Protein AF-A0A4W5KMN4-F1 (afdb_monomer_lite)

InterPro domains:
  IPR001870 B30.2/SPRY domain [PS50188] (215-410)
  IPR003877 SPRY domain [PF00622] (287-398)
  IPR003877 SPRY domain [SM00449] (285-409)
  IPR003879 Butyrophylin-like, SPRY domain [PR01407] (231-248)
  IPR003879 Butyrophylin-like, SPRY domain [PR01407] (248-265)
  IPR003879 Butyrophylin-like, SPRY domain [PR01407] (270-294)
  IPR003879 Butyrophylin-like, SPRY domain [PR01407] (299-312)
  IPR003879 Butyrophylin-like, SPRY domain [PR01407] (345-369)
  IPR006574 SPRY-associated [PF13765] (235-281)
  IPR006574 SPRY-associated [SM00589] (232-284)
  IPR007111 NACHT nucleoside triphosphatase [PF05729] (2-130)
  IPR013320 Concanavalin A-like lectin/glucanase domain superfamily [SSF49899] (227-400)
  IPR027417 P-loop containing nucleoside triphosphate hydrolase [G3DSA:3.40.50.300] (1-112)
  IPR043136 B30.2/SPRY domain superfamily [G3DSA:2.60.120.920] (215-406)
  IPR051261 NOD-like receptor [PTHR24106] (1-224)

pLDDT: mean 88.47, std 10.88, range [46.78, 98.19]

Organism: NCBI:txid62062

Structure (mmCIF, N/CA/C/O backbone):
data_AF-A0A4W5KMN4-F1
#
_entry.id   AF-A0A4W5KMN4-F1
#
loop_
_atom_site.group_PDB
_atom_site.id
_atom_site.type_symbol
_atom_site.label_atom_id
_atom_site.label_alt_id
_atom_site.label_comp_id
_atom_site.label_asym_id
_atom_site.label_entity_id
_atom_site.label_seq_id
_atom_site.pdbx_PDB_ins_code
_atom_site.Cartn_x
_atom_site.Cartn_y
_atom_site.Cartn_z
_atom_site.occupancy
_atom_site.B_iso_or_equiv
_atom_site.auth_seq_id
_atom_site.auth_comp_id
_atom_site.auth_asym_id
_atom_site.auth_atom_id
_atom_site.pdbx_PDB_model_num
ATOM 1 N N . MET A 1 1 ? -19.610 -5.876 28.948 1.00 87.56 1 MET A N 1
ATOM 2 C CA . MET A 1 1 ? -19.202 -5.076 27.769 1.00 87.56 1 MET A CA 1
ATOM 3 C C . MET A 1 1 ? -17.926 -5.689 27.231 1.00 87.56 1 MET A C 1
ATOM 5 O O . MET A 1 1 ? -17.018 -5.897 28.023 1.00 87.56 1 MET A O 1
ATOM 9 N N . PHE A 1 2 ? -17.858 -5.973 25.934 1.00 92.56 2 PHE A N 1
ATOM 10 C CA . PHE A 1 2 ? -16.717 -6.630 25.297 1.00 92.56 2 PHE A CA 1
ATOM 11 C C . PHE A 1 2 ? -16.167 -5.747 24.180 1.00 92.56 2 PHE A C 1
ATOM 13 O O . PHE A 1 2 ? -16.834 -5.554 23.168 1.00 92.56 2 PHE A O 1
ATOM 20 N N . ALA A 1 3 ? -14.974 -5.185 24.370 1.00 94.69 3 ALA A N 1
ATOM 21 C CA . ALA A 1 3 ? -14.290 -4.401 23.345 1.00 94.69 3 ALA A CA 1
ATOM 22 C C . ALA A 1 3 ? -13.350 -5.299 22.531 1.00 94.69 3 ALA A C 1
ATOM 24 O O . ALA A 1 3 ? -12.438 -5.905 23.085 1.00 94.69 3 ALA A O 1
ATOM 25 N N . LEU A 1 4 ? -13.588 -5.386 21.225 1.00 95.88 4 LEU A N 1
ATOM 26 C CA . LEU A 1 4 ? -12.913 -6.294 20.304 1.00 95.88 4 LEU A CA 1
ATOM 27 C C . LEU A 1 4 ? -12.384 -5.505 19.094 1.00 95.88 4 LEU A C 1
ATOM 29 O O . LEU A 1 4 ? -13.146 -5.195 18.175 1.00 95.88 4 LEU A O 1
ATOM 33 N N . PRO A 1 5 ? -11.086 -5.160 19.065 1.00 96.19 5 PRO A N 1
ATOM 34 C CA . PRO A 1 5 ? -10.486 -4.488 17.918 1.00 96.19 5 PRO A CA 1
ATOM 35 C C . PRO A 1 5 ? -10.400 -5.425 16.707 1.00 96.19 5 PRO A C 1
ATOM 37 O O . PRO A 1 5 ? -9.860 -6.530 16.808 1.00 96.19 5 PRO A O 1
ATOM 40 N N . PHE A 1 6 ? -10.833 -4.974 15.526 1.00 95.81 6 PHE A N 1
ATOM 41 C CA . PHE A 1 6 ? -10.721 -5.764 14.290 1.00 95.81 6 PHE A CA 1
ATOM 42 C C . PHE A 1 6 ? -9.278 -6.154 13.971 1.00 95.81 6 PHE A C 1
ATOM 44 O O . PHE A 1 6 ? -9.026 -7.244 13.459 1.00 95.81 6 PHE A O 1
ATOM 51 N N . ARG A 1 7 ? -8.310 -5.300 14.328 1.00 93.25 7 ARG A N 1
ATOM 52 C CA . ARG A 1 7 ? -6.882 -5.600 14.180 1.00 93.25 7 ARG A CA 1
ATOM 53 C C . ARG A 1 7 ? -6.483 -6.898 14.882 1.00 93.25 7 ARG A C 1
ATOM 55 O O . ARG A 1 7 ? -5.702 -7.660 14.316 1.00 93.25 7 ARG A O 1
ATOM 62 N N . ASP A 1 8 ? -7.032 -7.151 16.063 1.00 93.19 8 ASP A N 1
ATOM 63 C CA . ASP A 1 8 ? -6.709 -8.338 16.849 1.00 93.19 8 ASP A CA 1
ATOM 64 C C . ASP A 1 8 ? -7.504 -9.546 16.352 1.00 93.19 8 ASP A C 1
ATOM 66 O O . ASP A 1 8 ? -6.959 -10.645 16.253 1.00 93.19 8 ASP A O 1
ATOM 70 N N . LEU A 1 9 ? -8.768 -9.336 15.969 1.00 94.69 9 LEU A N 1
ATOM 71 C CA . LEU A 1 9 ? -9.617 -10.372 15.376 1.00 94.69 9 LEU A CA 1
ATOM 72 C C . LEU A 1 9 ? -9.018 -10.922 14.074 1.00 94.69 9 LEU A C 1
ATOM 74 O O . LEU A 1 9 ? -9.050 -12.126 13.842 1.00 94.69 9 LEU A O 1
ATOM 78 N N . ASN A 1 10 ? -8.366 -10.076 13.271 1.00 92.38 10 ASN A N 1
ATOM 79 C CA . ASN A 1 10 ? -7.655 -10.492 12.057 1.00 92.38 10 ASN A CA 1
ATOM 80 C C . ASN A 1 10 ? -6.532 -11.519 12.314 1.00 92.38 10 ASN A C 1
ATOM 82 O O . ASN A 1 10 ? -6.079 -12.180 11.377 1.00 92.38 10 ASN A O 1
ATOM 86 N N . LEU A 1 11 ? -6.026 -11.624 13.549 1.00 91.62 11 LEU A N 1
ATOM 87 C CA . LEU A 1 11 ? -4.966 -12.570 13.916 1.00 91.62 11 LEU A CA 1
ATOM 88 C C . LEU A 1 11 ? -5.516 -13.958 14.272 1.00 91.62 11 LEU A C 1
ATOM 90 O O . LEU A 1 11 ? -4.745 -14.913 14.374 1.00 91.62 11 LEU A O 1
ATOM 94 N N . LYS A 1 12 ? -6.831 -14.082 14.459 1.00 90.69 12 LYS A N 1
ATOM 95 C CA . LYS A 1 12 ? -7.505 -15.317 14.856 1.00 90.69 12 LYS A CA 1
ATOM 96 C C . LYS A 1 12 ? -7.856 -16.141 13.622 1.00 90.69 12 LYS A C 1
ATOM 98 O O . LYS A 1 12 ? -8.846 -15.884 12.946 1.00 90.69 12 LYS A O 1
ATOM 103 N N . LYS A 1 13 ? -6.991 -17.110 13.313 1.00 84.94 13 LYS A N 1
ATOM 104 C CA . LYS A 1 13 ? -7.128 -17.994 12.143 1.00 84.94 13 LYS A CA 1
ATOM 105 C C . LYS A 1 13 ? -7.782 -19.337 12.457 1.00 84.94 13 LYS A C 1
ATOM 107 O O . LYS A 1 13 ? -8.300 -19.971 11.543 1.00 84.94 13 LYS A O 1
ATOM 112 N N . ASP A 1 14 ? -7.739 -19.756 13.717 1.00 90.50 14 ASP A N 1
ATOM 113 C CA . ASP A 1 14 ? -8.358 -21.002 14.158 1.00 90.50 14 ASP A CA 1
ATOM 114 C C . ASP A 1 14 ? -9.875 -20.836 14.327 1.00 90.50 14 ASP A C 1
ATOM 116 O O . ASP A 1 14 ? -10.422 -19.733 14.220 1.00 90.50 14 ASP A O 1
ATOM 120 N N . GLN A 1 15 ? -10.560 -21.947 14.583 1.00 93.81 15 GLN A N 1
ATOM 121 C CA . GLN A 1 15 ? -11.975 -21.932 14.926 1.00 93.81 15 GLN A CA 1
ATOM 122 C C . GLN A 1 15 ? -12.159 -21.710 16.424 1.00 93.81 15 GLN A C 1
ATOM 124 O O . GLN A 1 15 ? -11.471 -22.316 17.244 1.00 93.81 15 GLN A O 1
ATOM 129 N N . TYR A 1 16 ? -13.125 -20.868 16.769 1.00 92.69 16 TYR A N 1
ATOM 130 C CA . TYR A 1 16 ? -13.480 -20.537 18.141 1.00 92.69 16 TYR A CA 1
ATOM 131 C C . TYR A 1 16 ? -14.995 -20.586 18.286 1.00 92.69 16 TYR A C 1
ATOM 133 O O . TYR A 1 16 ? -15.732 -20.219 17.372 1.00 92.69 16 TYR A O 1
ATOM 141 N N . SER A 1 17 ? -15.475 -21.027 19.441 1.00 93.31 17 SER A N 1
ATOM 142 C CA . SER A 1 17 ? -16.810 -20.631 19.887 1.00 93.31 17 SER A CA 1
ATOM 143 C C . SER A 1 17 ? -16.776 -19.174 20.344 1.00 93.31 17 SER A C 1
ATOM 145 O O . SER A 1 17 ? -15.699 -18.635 20.622 1.00 93.31 17 SER A O 1
ATOM 147 N N . LEU A 1 18 ? -17.934 -18.520 20.461 1.00 92.19 18 LEU A N 1
ATOM 148 C CA . LEU A 1 18 ? -17.956 -17.152 20.977 1.00 92.19 18 LEU A CA 1
ATOM 149 C C . LEU A 1 18 ? -17.372 -17.091 22.395 1.00 92.19 18 LEU A C 1
ATOM 151 O O . LEU A 1 18 ? -16.570 -16.205 22.682 1.00 92.19 18 LEU A O 1
ATOM 155 N N . MET A 1 19 ? -17.719 -18.055 23.251 1.00 89.06 19 MET A N 1
ATOM 156 C CA . MET A 1 19 ? -17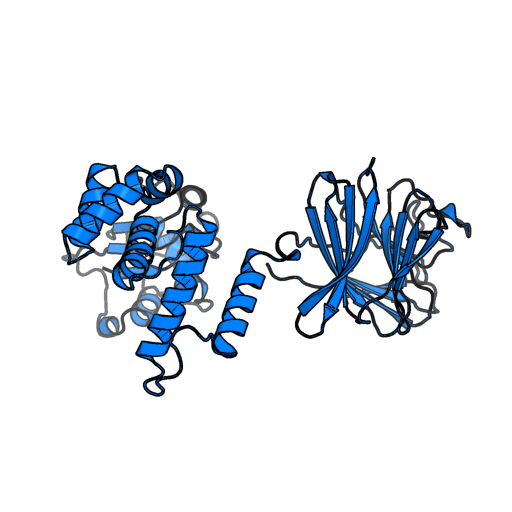.200 -18.134 24.621 1.00 89.06 19 MET A CA 1
ATOM 157 C C . MET A 1 19 ? -15.673 -18.236 24.651 1.00 89.06 19 MET A C 1
ATOM 159 O O . MET A 1 19 ? -15.018 -17.493 25.377 1.00 89.06 19 MET A O 1
ATOM 163 N N . GLN A 1 20 ? -15.095 -19.101 23.811 1.00 90.75 20 GLN A N 1
ATOM 164 C CA . GLN A 1 20 ? -13.640 -19.257 23.701 1.00 90.75 20 GLN A CA 1
ATOM 165 C C . GLN A 1 20 ? -12.958 -18.013 23.130 1.00 90.75 20 GLN A C 1
ATOM 167 O O . GLN A 1 20 ? -11.853 -17.664 23.543 1.00 90.75 20 GLN A O 1
ATOM 172 N N . LEU A 1 21 ? -13.594 -17.349 22.160 1.00 92.25 21 LEU A N 1
ATOM 173 C CA . LEU A 1 21 ? -13.057 -16.115 21.605 1.00 92.25 21 LEU A CA 1
ATOM 174 C C . LEU A 1 21 ? -13.006 -15.039 22.690 1.00 92.25 21 LEU A C 1
ATOM 176 O O . LEU A 1 21 ? -11.980 -14.386 22.845 1.00 92.25 21 LEU A O 1
ATOM 180 N N . LEU A 1 22 ? -14.077 -14.883 23.469 1.00 90.94 22 LEU A N 1
ATOM 181 C CA . LEU A 1 22 ? -14.140 -13.885 24.530 1.00 90.94 22 LEU A CA 1
ATOM 182 C C . LEU A 1 22 ? -13.206 -14.200 25.692 1.00 90.94 22 LEU A C 1
ATOM 184 O O . LEU A 1 22 ? -12.519 -13.292 26.154 1.00 90.94 22 LEU A O 1
ATOM 188 N N . SER A 1 23 ? -13.101 -15.458 26.116 1.00 88.06 23 SER A N 1
ATOM 189 C CA . SER A 1 23 ? -12.187 -15.834 27.196 1.00 88.06 23 SER A CA 1
ATOM 190 C C . SER A 1 23 ? -10.713 -15.602 26.850 1.00 88.06 23 SER A C 1
ATOM 192 O O . SER A 1 23 ? -9.890 -15.388 27.740 1.00 88.06 23 SER A O 1
ATOM 194 N N . HIS A 1 24 ? -10.374 -15.560 25.556 1.00 86.88 24 HIS A N 1
ATOM 195 C CA . HIS A 1 24 ? -9.039 -15.183 25.098 1.00 86.88 24 HIS A CA 1
ATOM 196 C C . HIS A 1 24 ? -8.705 -13.704 25.354 1.00 86.88 24 HIS A C 1
ATOM 198 O O . HIS A 1 24 ? -7.546 -13.375 25.600 1.00 86.88 24 HIS A O 1
ATOM 204 N N . TYR A 1 25 ? -9.694 -12.810 25.268 1.00 86.12 25 TYR A N 1
ATOM 205 C CA . TYR A 1 25 ? -9.515 -11.372 25.512 1.00 86.12 25 TYR A CA 1
ATOM 206 C C . TYR A 1 25 ? -9.808 -10.979 26.964 1.00 86.12 25 TYR A C 1
ATOM 208 O O . TYR A 1 25 ? -9.252 -9.999 27.455 1.00 86.12 25 TYR A O 1
ATOM 216 N N . PHE A 1 26 ? -10.662 -11.745 27.640 1.00 86.69 26 PHE A N 1
ATOM 217 C CA . PHE A 1 26 ? -11.165 -11.476 28.981 1.00 86.69 26 PHE A CA 1
ATOM 218 C C . PHE A 1 26 ? -11.047 -12.753 29.815 1.00 86.69 26 PHE A C 1
ATOM 220 O O . PHE A 1 26 ? -11.961 -13.578 29.863 1.00 86.69 26 PHE A O 1
ATOM 227 N N . SER A 1 27 ? -9.890 -12.937 30.452 1.00 79.81 27 SER A N 1
ATOM 228 C CA . SER A 1 27 ? -9.563 -14.135 31.240 1.00 79.81 27 SER A CA 1
ATOM 229 C C . SER A 1 27 ? -10.562 -14.440 32.364 1.00 79.81 27 SER A C 1
ATOM 231 O O . SER A 1 27 ? -10.697 -15.589 32.776 1.00 79.81 27 SER A O 1
ATOM 233 N N . GLU A 1 28 ? -11.278 -13.421 32.830 1.00 77.75 28 GLU A N 1
ATOM 234 C CA . GLU A 1 28 ? -12.303 -13.462 33.871 1.00 77.75 28 GLU A CA 1
ATOM 235 C C . GLU A 1 28 ? -13.568 -14.222 33.436 1.00 77.75 28 GLU A C 1
ATOM 237 O O . GLU A 1 28 ? -14.367 -14.619 34.276 1.00 77.75 28 GLU A O 1
ATOM 242 N N . LEU A 1 29 ? -13.754 -14.458 32.133 1.00 76.75 29 LEU A N 1
ATOM 243 C CA . LEU A 1 29 ? -14.910 -15.187 31.600 1.00 76.75 29 LEU A CA 1
ATOM 244 C C . LEU A 1 29 ? -14.749 -16.710 31.629 1.00 76.75 29 LEU A C 1
ATOM 246 O O . LEU A 1 29 ? -15.696 -17.416 31.301 1.00 76.75 29 LEU A O 1
ATOM 250 N N . ASN A 1 30 ? -13.581 -17.235 32.017 1.00 70.25 30 ASN A N 1
ATOM 251 C CA . ASN A 1 30 ? -13.364 -18.685 32.114 1.00 70.25 30 ASN A CA 1
ATOM 252 C C . ASN A 1 30 ? -14.241 -19.364 33.185 1.00 70.25 30 ASN A C 1
ATOM 254 O O . ASN A 1 30 ? -14.346 -20.587 33.186 1.00 70.25 30 ASN A O 1
ATOM 258 N N . GLU A 1 31 ? -14.846 -18.587 34.087 1.00 68.25 31 GLU A N 1
ATOM 259 C CA . GLU A 1 31 ? -15.700 -19.065 35.183 1.00 68.25 31 GLU A CA 1
ATOM 260 C C . GLU A 1 31 ? -17.205 -18.894 34.902 1.00 68.25 31 GLU A C 1
ATOM 262 O O . GLU A 1 31 ? -18.027 -19.195 35.765 1.00 68.25 31 GLU A O 1
ATOM 267 N N . ILE A 1 32 ? -17.582 -18.392 33.719 1.00 70.06 32 ILE A N 1
ATOM 268 C CA . ILE A 1 32 ? -18.974 -18.084 33.372 1.00 70.06 32 ILE A CA 1
ATOM 269 C C . ILE A 1 32 ? -19.470 -19.038 32.281 1.00 70.06 32 ILE A C 1
ATOM 271 O O . ILE A 1 32 ? -18.897 -19.099 31.195 1.00 70.06 32 ILE A O 1
ATOM 275 N N . ASP A 1 33 ? -20.585 -19.723 32.550 1.00 65.06 33 ASP A N 1
ATOM 276 C CA . ASP A 1 33 ? -21.182 -20.699 31.626 1.00 65.06 33 ASP A CA 1
ATOM 277 C C . ASP A 1 33 ? -22.085 -20.063 30.546 1.00 65.06 33 ASP A C 1
ATOM 279 O O . ASP A 1 33 ? -22.315 -20.672 29.501 1.00 65.06 33 ASP A O 1
ATOM 283 N N . SER A 1 34 ? -22.600 -18.843 30.762 1.00 70.44 34 SER A N 1
ATOM 284 C CA . SER A 1 34 ? -23.483 -18.140 29.813 1.00 70.44 34 SER A CA 1
ATOM 285 C C . SER A 1 34 ? -23.285 -16.621 29.824 1.00 70.44 34 SER A C 1
ATOM 287 O O . SER A 1 34 ? -23.119 -16.013 30.877 1.00 70.44 34 SER A O 1
ATOM 289 N N . ILE A 1 35 ? -23.357 -16.001 28.641 1.00 72.00 35 ILE A N 1
ATOM 290 C CA . ILE A 1 35 ? -23.338 -14.536 28.460 1.00 72.00 35 ILE A CA 1
ATOM 291 C C . ILE A 1 35 ? -24.734 -13.926 28.648 1.00 72.00 35 ILE A C 1
ATOM 293 O O . ILE A 1 35 ? -24.841 -12.743 28.965 1.00 72.00 35 ILE A O 1
ATOM 297 N N . GLU A 1 36 ? -25.794 -14.712 28.442 1.00 67.38 36 GLU A N 1
ATOM 298 C CA . GLU A 1 36 ? -27.180 -14.281 28.626 1.00 67.38 36 GLU A CA 1
ATOM 299 C C . GLU A 1 36 ? -27.733 -14.910 29.912 1.00 67.38 36 GLU A C 1
ATOM 301 O O . GLU A 1 36 ? -28.002 -16.112 29.963 1.00 67.38 36 GLU A O 1
ATOM 306 N N . ASP A 1 37 ? -27.883 -14.095 30.959 1.00 66.75 37 ASP A N 1
ATOM 307 C CA . ASP A 1 37 ? -28.575 -14.448 32.210 1.00 66.75 37 ASP A CA 1
ATOM 308 C C . ASP A 1 37 ? -30.014 -13.892 32.268 1.00 66.75 37 ASP A C 1
ATOM 310 O O . ASP A 1 37 ? -30.756 -14.162 33.209 1.00 66.75 37 ASP A O 1
ATOM 314 N N . GLY A 1 38 ? -30.426 -13.136 31.242 1.00 66.31 38 GLY A N 1
ATOM 315 C CA . GLY A 1 38 ? -31.744 -12.5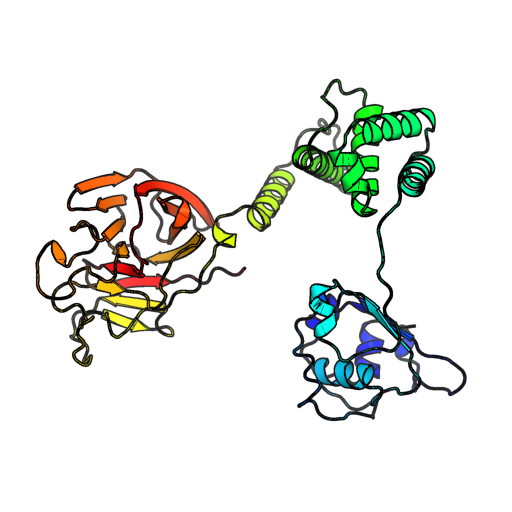03 31.137 1.00 66.31 38 GLY A CA 1
ATOM 316 C C . GLY A 1 38 ? -31.894 -11.193 31.920 1.00 66.31 38 GLY A C 1
ATOM 317 O O . GLY A 1 38 ? -32.871 -10.475 31.704 1.00 66.31 38 GLY A O 1
ATOM 318 N N . GLU A 1 39 ? -30.932 -10.838 32.775 1.00 69.25 39 GLU A N 1
ATOM 319 C CA . GLU A 1 39 ? -30.956 -9.617 33.592 1.00 69.25 39 GLU A CA 1
ATOM 320 C C . GLU A 1 39 ? -29.983 -8.553 33.071 1.00 69.25 39 GLU A C 1
ATOM 322 O O . GLU A 1 39 ? -30.240 -7.348 33.177 1.00 69.25 39 GLU A O 1
ATOM 327 N N . THR A 1 40 ? -28.876 -8.977 32.461 1.00 76.50 40 THR A N 1
ATOM 328 C CA . THR A 1 40 ? -27.813 -8.089 31.996 1.00 76.50 40 THR A CA 1
ATOM 329 C C . THR A 1 40 ? -27.856 -7.874 30.484 1.00 76.50 40 THR A C 1
ATOM 331 O O . THR A 1 40 ? -28.011 -8.794 29.685 1.00 76.50 40 THR A O 1
ATOM 334 N N . LYS A 1 41 ? -27.707 -6.612 30.055 1.00 84.31 41 LYS A N 1
ATOM 335 C CA . LYS A 1 41 ? -27.555 -6.284 28.631 1.00 84.31 41 LYS A CA 1
ATOM 336 C C . LYS A 1 41 ? -26.099 -6.414 28.209 1.00 84.31 41 LYS A C 1
ATOM 338 O O . LYS A 1 41 ? -25.237 -5.657 28.663 1.00 84.31 41 LYS A O 1
ATOM 343 N N . THR A 1 42 ? -25.840 -7.317 27.276 1.00 89.62 42 THR A N 1
ATOM 344 C CA . THR A 1 42 ? -24.525 -7.479 26.659 1.00 89.62 42 THR A CA 1
ATOM 345 C C . THR A 1 42 ? -24.291 -6.396 25.612 1.00 89.62 42 THR A C 1
ATOM 347 O O . THR A 1 42 ? -25.162 -6.095 24.799 1.00 89.62 42 THR A O 1
ATOM 350 N N . VAL A 1 43 ? -23.094 -5.808 25.619 1.00 94.06 43 VAL A N 1
ATOM 351 C CA . VAL A 1 43 ? -22.665 -4.829 24.612 1.00 94.06 43 VAL A CA 1
ATOM 352 C C . VAL A 1 43 ? -21.331 -5.271 24.034 1.00 94.06 43 VAL A C 1
ATOM 354 O O . VAL A 1 43 ? -20.386 -5.469 24.805 1.00 94.06 43 VAL A O 1
ATOM 357 N N . PHE A 1 44 ? -21.243 -5.369 22.711 1.00 96.00 44 PHE A N 1
ATOM 358 C CA . PHE A 1 44 ? -19.993 -5.561 21.980 1.00 96.00 44 PHE A CA 1
ATOM 359 C C . PHE A 1 44 ? -19.574 -4.252 21.317 1.00 96.00 44 PHE A C 1
ATOM 361 O O . PHE A 1 44 ? -20.372 -3.597 20.649 1.00 96.00 44 PHE A O 1
ATOM 368 N N . ILE A 1 45 ? -18.312 -3.875 21.498 1.00 97.44 45 ILE A N 1
ATOM 369 C CA . ILE A 1 45 ? -17.695 -2.730 20.836 1.00 97.44 45 ILE A CA 1
ATOM 370 C C . ILE A 1 45 ? -16.683 -3.279 19.839 1.00 97.44 45 ILE A C 1
ATOM 372 O O . ILE A 1 45 ? -15.629 -3.765 20.243 1.00 97.44 45 ILE A O 1
ATOM 376 N N . PHE A 1 46 ? -16.995 -3.202 18.551 1.00 97.38 46 PHE A N 1
ATOM 377 C CA . PHE A 1 46 ? -16.070 -3.573 17.488 1.00 97.38 46 PHE A CA 1
ATOM 378 C C . PHE A 1 46 ? -15.328 -2.336 16.994 1.00 97.38 46 PHE A C 1
ATOM 380 O O . PHE A 1 46 ? -15.920 -1.450 16.375 1.00 97.38 46 PHE A O 1
ATOM 387 N N . ASP A 1 47 ? -14.032 -2.266 17.286 1.00 96.69 47 ASP A N 1
ATOM 388 C CA . ASP A 1 47 ? -13.224 -1.081 16.998 1.00 96.69 47 ASP A CA 1
ATOM 389 C C . ASP A 1 47 ? -12.414 -1.239 15.703 1.00 96.69 47 ASP A C 1
ATOM 391 O O . ASP A 1 47 ? -11.672 -2.213 15.539 1.00 96.69 47 ASP A O 1
ATOM 395 N N . GLY A 1 48 ? -12.551 -0.280 14.783 1.00 96.38 48 GLY A N 1
ATOM 396 C CA . GLY A 1 48 ? -11.739 -0.174 13.569 1.00 96.38 48 GLY A CA 1
ATOM 397 C C . GLY A 1 48 ? -12.157 -1.096 12.421 1.00 96.38 48 GLY A C 1
ATOM 398 O O . GLY A 1 48 ? -11.315 -1.804 11.873 1.00 96.38 48 GLY A O 1
ATOM 399 N N . LEU A 1 49 ? -13.434 -1.088 12.017 1.00 97.31 49 LEU A N 1
ATOM 400 C CA . LEU A 1 49 ? -13.933 -1.890 10.881 1.00 97.31 49 LEU A CA 1
ATOM 401 C C . LEU A 1 49 ? -13.148 -1.646 9.580 1.00 97.31 49 LEU A C 1
ATOM 403 O O . LEU A 1 49 ? -12.958 -2.566 8.794 1.00 97.31 49 LEU A O 1
ATOM 407 N N . ASP A 1 50 ? -12.625 -0.441 9.359 1.00 94.81 50 ASP A N 1
ATOM 408 C CA . ASP A 1 50 ? -11.766 -0.135 8.208 1.00 94.81 50 ASP A CA 1
ATOM 409 C C . ASP A 1 50 ? -10.414 -0.871 8.201 1.00 94.81 50 ASP A C 1
ATOM 411 O O . ASP A 1 50 ? -9.711 -0.856 7.189 1.00 94.81 50 ASP A O 1
ATOM 415 N N . GLU A 1 51 ? -10.053 -1.518 9.307 1.00 94.38 51 GLU A N 1
ATOM 416 C CA . GLU A 1 51 ? -8.899 -2.406 9.418 1.00 94.38 51 GLU A CA 1
ATOM 417 C C . GLU A 1 51 ? -9.279 -3.891 9.305 1.00 94.38 51 GLU A C 1
ATOM 419 O O . GLU A 1 51 ? -8.392 -4.747 9.369 1.00 94.38 51 GLU A O 1
ATOM 424 N N . CYS A 1 52 ? -10.565 -4.222 9.140 1.00 94.62 52 CYS A N 1
ATOM 425 C CA . CYS A 1 52 ? -11.030 -5.594 8.977 1.00 94.62 52 CYS A CA 1
ATOM 426 C C . CYS A 1 52 ? -10.450 -6.220 7.700 1.00 94.62 52 CYS A C 1
ATOM 428 O O . CYS A 1 52 ? -10.472 -5.627 6.621 1.00 94.62 52 CYS A O 1
ATOM 430 N N . ARG A 1 53 ? -9.909 -7.434 7.831 1.00 94.12 53 ARG A N 1
ATOM 431 C CA . ARG A 1 53 ? -9.399 -8.252 6.716 1.00 94.12 53 ARG A CA 1
ATOM 432 C C . ARG A 1 53 ? -10.210 -9.526 6.512 1.00 94.12 53 ARG A C 1
ATOM 434 O O . ARG A 1 53 ? -9.890 -10.309 5.621 1.00 94.12 53 ARG A O 1
ATOM 441 N N . LEU A 1 54 ? -11.201 -9.751 7.369 1.00 94.25 54 LEU A N 1
ATOM 442 C CA . LEU A 1 54 ? -12.125 -10.864 7.248 1.00 94.25 54 LEU A CA 1
ATOM 443 C C . LEU A 1 54 ? -13.097 -10.576 6.090 1.00 94.25 54 LEU A C 1
ATOM 445 O O . LEU A 1 54 ? -13.408 -9.407 5.853 1.00 94.25 54 LEU A O 1
ATOM 449 N N . PRO A 1 55 ? -13.551 -11.603 5.351 1.00 94.06 55 PRO A N 1
ATOM 450 C CA . PRO A 1 55 ? -14.457 -11.419 4.217 1.00 94.06 55 PRO A CA 1
ATOM 451 C C . PRO A 1 55 ? -15.762 -10.692 4.558 1.00 94.06 55 PRO A C 1
ATOM 453 O O . PRO A 1 55 ? -16.307 -10.006 3.696 1.00 94.06 55 PRO A O 1
ATOM 456 N N . LEU A 1 56 ? -16.245 -10.849 5.793 1.00 95.44 56 LEU A N 1
ATOM 457 C CA . LEU A 1 56 ? -17.569 -10.454 6.257 1.00 95.44 56 LEU A CA 1
ATOM 458 C C . LEU A 1 56 ? -18.653 -10.949 5.293 1.00 95.44 56 LEU A C 1
ATOM 460 O O . LEU A 1 56 ? -19.475 -10.179 4.796 1.00 95.44 56 LEU A O 1
ATOM 464 N N . ASP A 1 57 ? -18.632 -12.249 4.984 1.00 95.62 57 ASP A N 1
ATOM 465 C CA . ASP A 1 57 ? -19.530 -12.829 3.984 1.00 95.62 57 ASP A CA 1
ATOM 466 C C . ASP A 1 57 ? -20.929 -13.112 4.555 1.00 95.62 57 ASP A C 1
ATOM 468 O O . ASP A 1 57 ? -21.319 -14.250 4.808 1.00 95.62 57 ASP A O 1
ATOM 472 N N . PHE A 1 58 ? -21.720 -12.049 4.713 1.00 95.19 58 PHE A N 1
ATOM 473 C CA . PHE A 1 58 ? -23.113 -12.113 5.173 1.00 95.19 58 PHE A CA 1
ATOM 474 C C . PHE A 1 58 ? -24.036 -12.965 4.282 1.00 95.19 58 PHE A C 1
ATOM 476 O O . PHE A 1 58 ? -25.153 -13.281 4.676 1.00 95.19 58 PHE A O 1
ATOM 483 N N . LYS A 1 59 ? -23.622 -13.320 3.057 1.00 93.81 59 LYS A N 1
ATOM 484 C CA . LYS A 1 59 ? -24.473 -14.075 2.125 1.00 93.81 59 LYS A CA 1
ATOM 485 C C . LYS A 1 59 ? -24.224 -15.573 2.193 1.00 93.81 59 LYS A C 1
ATOM 487 O O . LYS A 1 59 ? -25.184 -16.336 2.112 1.00 93.81 59 LYS A O 1
ATOM 492 N N . ASN A 1 60 ? -22.959 -15.979 2.276 1.00 95.00 60 ASN A N 1
ATOM 493 C CA . ASN A 1 60 ? -22.576 -17.387 2.174 1.00 95.00 60 ASN A CA 1
ATOM 494 C C . ASN A 1 60 ? -22.189 -18.017 3.515 1.00 95.00 60 ASN A C 1
ATOM 496 O O . ASN A 1 60 ? -22.103 -19.245 3.584 1.00 95.00 60 ASN A O 1
ATOM 500 N N . ASN A 1 61 ? -21.952 -17.226 4.567 1.00 95.56 61 ASN A N 1
ATOM 501 C CA . ASN A 1 61 ? -21.617 -17.786 5.872 1.00 95.56 61 ASN A CA 1
ATOM 502 C C . ASN A 1 61 ? -22.761 -18.623 6.451 1.00 95.56 61 ASN A C 1
ATOM 504 O O . ASN A 1 61 ? -23.945 -18.320 6.289 1.00 95.56 61 ASN A O 1
ATOM 508 N N . GLU A 1 62 ? -22.390 -19.697 7.153 1.00 93.69 62 GLU A N 1
ATOM 509 C CA . GLU A 1 62 ? -23.360 -20.527 7.860 1.00 93.69 62 GLU A CA 1
ATOM 510 C C . GLU A 1 62 ? -24.066 -19.716 8.954 1.00 93.69 62 GLU A C 1
ATOM 512 O O . GLU A 1 62 ? -23.450 -18.916 9.663 1.00 93.69 62 GLU A O 1
ATOM 517 N N . LYS A 1 63 ? -25.370 -19.948 9.125 1.00 93.50 63 LYS A N 1
ATOM 518 C CA . LYS A 1 63 ? -26.100 -19.386 10.261 1.00 93.50 63 LYS A CA 1
ATOM 519 C C . LYS A 1 63 ? -25.692 -20.117 11.531 1.00 93.50 63 LYS A C 1
ATOM 521 O O . LYS A 1 63 ? -25.780 -21.343 11.603 1.00 93.50 63 LYS A O 1
ATOM 526 N N . CYS A 1 64 ? -25.274 -19.359 12.532 1.00 90.25 64 CYS A N 1
ATOM 527 C CA . CYS A 1 64 ? -24.870 -19.863 13.831 1.00 90.25 64 CYS A CA 1
ATOM 528 C C . CYS A 1 64 ? -25.669 -19.151 14.924 1.00 90.25 64 CYS A C 1
ATOM 530 O O . CYS A 1 64 ? -25.651 -17.925 15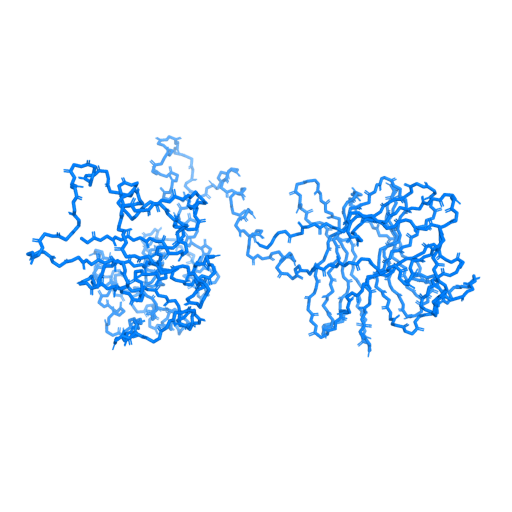.006 1.00 90.25 64 CYS A O 1
ATOM 532 N N . CYS A 1 65 ? -26.352 -19.932 15.760 1.00 90.62 65 CYS A N 1
ATOM 533 C CA . CYS A 1 65 ? -27.098 -19.462 16.930 1.00 90.62 65 CYS A CA 1
ATOM 534 C C . CYS A 1 65 ? -26.591 -20.077 18.246 1.00 90.62 65 CYS A C 1
ATOM 536 O O . CYS A 1 65 ? -27.163 -19.833 19.301 1.00 90.62 65 CYS A O 1
ATOM 538 N N . ASP A 1 66 ? -25.550 -20.913 18.185 1.00 89.44 66 ASP A N 1
ATOM 539 C CA . ASP A 1 66 ? -24.976 -21.594 19.345 1.00 89.44 66 ASP A CA 1
ATOM 540 C C . ASP A 1 66 ? -23.644 -20.937 19.717 1.00 89.44 66 ASP A C 1
ATOM 542 O O . ASP A 1 66 ? -22.654 -21.038 18.990 1.00 89.44 66 ASP A O 1
ATOM 546 N N . VAL A 1 67 ? -23.621 -20.272 20.872 1.00 89.38 67 VAL A N 1
ATOM 547 C CA . VAL A 1 67 ? -22.445 -19.559 21.394 1.00 89.38 67 VAL A CA 1
ATOM 548 C C . VAL A 1 67 ? -21.289 -20.485 21.784 1.00 89.38 67 VAL A C 1
ATOM 550 O O . VAL A 1 67 ? -20.165 -20.005 21.951 1.00 89.38 67 VAL A O 1
ATOM 553 N N . THR A 1 68 ? -21.543 -21.791 21.916 1.00 89.69 68 THR A N 1
ATOM 554 C CA . THR A 1 68 ? -20.567 -22.823 22.299 1.00 89.69 68 THR A CA 1
ATOM 555 C C . THR A 1 68 ? -20.011 -23.599 21.105 1.00 89.69 68 THR A C 1
ATOM 557 O O . THR A 1 68 ? -18.964 -24.238 21.230 1.00 89.69 68 THR A O 1
ATOM 560 N N . LYS A 1 69 ? -20.646 -23.508 19.927 1.00 92.25 69 LYS A N 1
ATOM 561 C CA . LYS A 1 69 ? -20.198 -24.184 18.702 1.00 92.25 69 LYS A CA 1
ATOM 562 C C . LYS A 1 69 ? -18.948 -23.496 18.126 1.00 92.25 69 LYS A C 1
ATOM 564 O O . LYS A 1 69 ? -19.021 -22.318 17.771 1.00 92.25 69 LYS A O 1
ATOM 569 N N . PRO A 1 70 ? -17.812 -24.204 17.962 1.00 95.44 70 PRO A N 1
ATOM 570 C CA . PRO A 1 70 ? -16.642 -23.637 17.301 1.00 95.44 70 PRO A CA 1
ATOM 571 C C . PRO A 1 70 ? -16.888 -23.375 15.813 1.00 95.44 70 PRO A C 1
ATOM 573 O O . PRO A 1 70 ? -17.335 -24.259 15.084 1.00 95.44 70 PRO A O 1
ATOM 576 N N . THR A 1 71 ? -16.576 -22.164 15.357 1.00 96.00 71 THR A N 1
ATOM 577 C CA . THR A 1 71 ? -16.650 -21.759 13.946 1.00 96.00 71 THR A CA 1
ATOM 578 C C . THR A 1 71 ? -15.593 -20.689 13.639 1.00 96.00 71 THR A C 1
ATOM 580 O O . THR A 1 71 ? -14.781 -20.340 14.498 1.00 96.00 71 THR A O 1
ATOM 583 N N . SER A 1 72 ? -15.514 -20.206 12.399 1.00 96.19 72 SER A N 1
ATOM 584 C CA . SER A 1 72 ? -14.549 -19.162 12.034 1.00 96.19 72 SER A CA 1
ATOM 585 C C . SER A 1 72 ? -14.932 -17.809 12.644 1.00 96.19 72 SER A C 1
ATOM 587 O O . SER A 1 72 ? -16.105 -17.524 12.885 1.00 96.19 72 SER A O 1
ATOM 589 N N . VAL A 1 73 ? -13.949 -16.927 12.847 1.00 95.94 73 VAL A N 1
ATOM 590 C CA . VAL A 1 73 ? -14.225 -15.567 13.347 1.00 95.94 73 VAL A CA 1
ATOM 591 C C . VAL A 1 73 ? -15.107 -14.775 12.379 1.00 95.94 73 VAL A C 1
ATOM 593 O O . VAL A 1 73 ? -15.952 -14.007 12.823 1.00 95.94 73 VAL A O 1
ATOM 596 N N . ASP A 1 74 ? -14.982 -15.008 11.072 1.00 96.69 74 ASP A N 1
ATOM 597 C CA . ASP A 1 74 ? -15.859 -14.393 10.070 1.00 96.69 74 ASP A CA 1
ATOM 598 C C . ASP A 1 74 ? -17.335 -14.787 10.265 1.00 96.69 74 ASP A C 1
ATOM 600 O O . ASP A 1 74 ? -18.225 -13.932 10.285 1.00 96.69 74 ASP A O 1
ATOM 604 N N . VAL A 1 75 ? -17.590 -16.077 10.510 1.00 96.88 75 VAL A N 1
ATOM 605 C CA . VAL A 1 75 ? -18.929 -16.602 10.809 1.00 96.88 75 VAL A CA 1
ATOM 606 C C . VAL A 1 75 ? -19.444 -16.043 12.137 1.00 96.88 75 VAL A C 1
ATOM 608 O O . VAL A 1 75 ? -20.594 -15.614 12.204 1.00 96.88 75 VAL A O 1
ATOM 611 N N . LEU A 1 76 ? -18.611 -15.987 13.184 1.00 96.69 76 LEU A N 1
ATOM 612 C CA . LEU A 1 76 ? -19.006 -15.402 14.471 1.00 96.69 76 LEU A CA 1
ATOM 613 C C . LEU A 1 76 ? -19.423 -13.933 14.325 1.00 96.69 76 LEU A C 1
ATOM 615 O O . LEU A 1 76 ? -20.470 -13.540 14.833 1.00 96.69 76 LEU A O 1
ATOM 619 N N . LEU A 1 77 ? -18.623 -13.121 13.628 1.00 96.56 77 LEU A N 1
ATOM 620 C CA . LEU A 1 77 ? -18.889 -11.690 13.471 1.00 96.56 77 LEU A CA 1
ATOM 621 C C . LEU A 1 77 ? -20.132 -11.424 12.629 1.00 96.56 77 LEU A C 1
ATOM 623 O O . LEU A 1 77 ? -20.966 -10.617 13.030 1.00 96.56 77 LEU A O 1
ATOM 627 N N . THR A 1 78 ? -20.283 -12.111 11.495 1.00 97.19 78 THR A N 1
ATOM 628 C CA . THR A 1 78 ? -21.471 -11.958 10.642 1.00 97.19 78 THR A CA 1
ATOM 629 C C . THR A 1 78 ? -22.747 -12.340 11.394 1.00 97.19 78 THR A C 1
ATOM 631 O O . THR A 1 78 ? -23.704 -11.572 11.388 1.00 97.19 78 THR A O 1
ATOM 634 N N . ASN A 1 79 ? -22.736 -13.442 12.152 1.00 96.69 79 ASN A N 1
ATOM 635 C CA . ASN A 1 79 ? -23.893 -13.866 12.945 1.00 96.69 79 ASN A CA 1
ATOM 636 C C . ASN A 1 79 ? -24.156 -13.003 14.188 1.00 96.69 79 ASN A C 1
ATOM 638 O O . ASN A 1 79 ? -25.307 -12.897 14.607 1.00 96.69 79 ASN A O 1
ATOM 642 N N . LEU A 1 80 ? -23.135 -12.379 14.782 1.00 95.69 80 LEU A N 1
ATOM 643 C CA . LEU A 1 80 ? -23.337 -11.368 15.823 1.00 95.69 80 LEU A CA 1
ATOM 644 C C . LEU A 1 80 ? -23.993 -10.115 15.242 1.00 95.69 80 LEU A C 1
ATOM 646 O O . LEU A 1 80 ? -24.977 -9.645 15.798 1.00 95.69 80 LEU A O 1
ATOM 650 N N . ILE A 1 81 ? -23.483 -9.612 14.114 1.00 95.94 81 ILE A N 1
ATOM 651 C CA . ILE A 1 81 ? -23.989 -8.406 13.442 1.00 95.94 81 ILE A CA 1
ATOM 652 C C . ILE A 1 81 ? -25.428 -8.590 12.949 1.00 95.94 81 ILE A C 1
ATOM 654 O O . ILE A 1 81 ? -26.235 -7.677 13.083 1.00 95.94 81 ILE A O 1
ATOM 658 N N . GLU A 1 82 ? -25.768 -9.766 12.421 1.00 94.44 82 GLU A N 1
ATOM 659 C CA . GLU A 1 82 ? -27.144 -10.096 12.025 1.00 94.44 82 GLU A CA 1
ATOM 660 C C . GLU A 1 82 ? -28.068 -10.421 13.210 1.00 94.44 82 GLU A C 1
ATOM 662 O O . GLU A 1 82 ? -29.275 -10.560 13.022 1.00 94.44 82 GLU A O 1
ATOM 667 N N . GLY A 1 83 ? -27.523 -10.565 14.423 1.00 93.06 83 GLY A N 1
ATOM 668 C CA . GLY A 1 83 ? -28.288 -10.926 15.617 1.00 93.06 83 GLY A CA 1
ATOM 669 C C . GLY A 1 83 ? -28.704 -12.400 15.683 1.00 93.06 83 GLY A C 1
ATOM 670 O O . GLY A 1 83 ? -29.554 -12.746 16.494 1.00 93.06 83 GLY A O 1
ATOM 671 N N . ASN A 1 84 ? -28.118 -13.285 14.870 1.00 93.94 84 ASN A N 1
ATOM 672 C CA . ASN A 1 84 ? -28.401 -14.726 14.911 1.00 93.94 84 ASN A CA 1
ATOM 673 C C . ASN A 1 84 ? -27.816 -15.393 16.168 1.00 93.94 84 ASN A C 1
ATOM 675 O O . ASN A 1 84 ? -28.408 -16.332 16.696 1.00 93.94 84 ASN A O 1
ATOM 679 N N . LEU A 1 85 ? -26.642 -14.929 16.619 1.00 91.94 85 LEU A N 1
ATOM 680 C CA . LEU A 1 85 ? -25.880 -15.577 17.690 1.00 91.94 85 LEU A CA 1
ATOM 681 C C . LEU A 1 85 ? -26.251 -15.074 19.093 1.00 91.94 85 LEU A C 1
ATOM 683 O O . LEU A 1 85 ? -26.324 -15.866 20.024 1.00 91.94 85 LEU A O 1
ATOM 687 N N . LEU A 1 86 ? -26.474 -13.765 19.240 1.00 90.81 86 LEU A N 1
ATOM 688 C CA . LEU A 1 86 ? -26.907 -13.120 20.486 1.00 90.81 86 LEU A CA 1
ATOM 689 C C . LEU A 1 86 ? -27.915 -12.005 20.157 1.00 90.81 86 LEU A C 1
ATOM 691 O O . LEU A 1 86 ? -27.525 -10.838 20.060 1.00 90.81 86 LEU A O 1
ATOM 695 N N . PRO A 1 87 ? -29.203 -12.339 19.956 1.00 89.38 87 PRO A N 1
ATOM 696 C CA . PRO A 1 87 ? -30.212 -11.385 19.487 1.00 89.38 87 PRO A CA 1
ATOM 697 C C . PRO A 1 87 ? -30.440 -10.200 20.436 1.00 89.38 87 PRO A C 1
ATOM 699 O O . PRO A 1 87 ? -30.863 -9.130 20.004 1.00 89.38 87 PRO A O 1
ATOM 702 N N . SER A 1 88 ? -30.176 -10.386 21.734 1.00 89.69 88 SER A N 1
ATOM 703 C CA . SER A 1 88 ? -30.379 -9.358 22.764 1.00 89.69 88 SER A CA 1
ATOM 704 C C . SER A 1 88 ? -29.175 -8.424 22.939 1.00 89.69 88 SER A C 1
ATOM 706 O O . SER A 1 88 ? -29.251 -7.456 23.703 1.00 89.69 88 SER A O 1
ATOM 708 N N . ALA A 1 89 ? -28.052 -8.710 22.272 1.00 91.81 89 ALA A N 1
ATOM 709 C CA . ALA A 1 89 ? -26.827 -7.941 22.416 1.00 91.81 89 ALA A CA 1
ATOM 710 C C . ALA A 1 89 ? -26.875 -6.629 21.623 1.00 91.81 89 ALA A C 1
ATOM 712 O O . ALA A 1 89 ? -27.358 -6.563 20.497 1.00 91.81 89 ALA A O 1
ATOM 713 N N . LEU A 1 90 ? -26.309 -5.573 22.205 1.00 94.69 90 LEU A N 1
ATOM 714 C CA . LEU A 1 90 ? -26.113 -4.298 21.522 1.00 94.69 90 LEU A CA 1
ATOM 715 C C . LEU A 1 90 ? -24.724 -4.253 20.894 1.00 94.69 90 LEU A C 1
ATOM 717 O O . LEU A 1 90 ? -23.736 -4.644 21.521 1.00 94.69 90 LEU A O 1
ATOM 721 N N . LEU A 1 91 ? -24.635 -3.715 19.682 1.00 96.44 91 LEU A N 1
ATOM 722 C CA . LEU A 1 91 ? -23.378 -3.585 18.955 1.00 96.44 91 LEU A CA 1
ATOM 723 C C . LEU A 1 91 ? -23.032 -2.113 18.743 1.00 96.44 91 LEU A C 1
ATOM 725 O O . LEU A 1 91 ? -23.855 -1.329 18.276 1.00 96.44 91 LEU A O 1
ATOM 729 N N . TRP A 1 92 ? -21.789 -1.749 19.041 1.00 96.94 92 TRP A N 1
ATOM 730 C CA . TRP A 1 92 ? -21.209 -0.463 18.675 1.00 96.94 92 TRP A CA 1
ATOM 731 C C . TRP A 1 92 ? -19.997 -0.709 17.788 1.00 96.94 92 TRP A C 1
ATOM 733 O O . TRP A 1 92 ? -18.976 -1.212 18.246 1.00 96.94 92 TRP A O 1
ATOM 743 N N . ILE A 1 93 ? -20.093 -0.324 16.518 1.00 97.25 93 ILE A N 1
ATOM 744 C CA . ILE A 1 93 ? -19.002 -0.467 15.553 1.00 97.25 93 ILE A CA 1
ATOM 745 C C . ILE A 1 93 ? -18.389 0.905 15.263 1.00 97.25 93 ILE A C 1
ATOM 747 O O . ILE A 1 93 ? -19.108 1.848 14.929 1.00 97.25 93 ILE A O 1
ATOM 751 N N . THR A 1 94 ? -17.067 1.034 15.381 1.00 97.00 94 THR A N 1
ATOM 752 C CA . THR A 1 94 ? -16.333 2.233 14.946 1.00 97.00 94 THR A CA 1
ATOM 753 C C . THR A 1 94 ? -15.683 1.971 13.585 1.00 97.00 94 THR A C 1
ATOM 755 O O . THR A 1 94 ? -15.200 0.872 13.302 1.00 97.00 94 THR A O 1
ATOM 758 N N . SER A 1 95 ? -15.704 2.966 12.696 1.00 96.00 95 SER A N 1
ATOM 759 C CA . SER A 1 95 ? -15.155 2.821 11.345 1.00 96.00 95 SER A CA 1
ATOM 760 C C . SER A 1 95 ? -14.850 4.166 10.701 1.00 96.00 95 SER A C 1
ATOM 762 O O . SER A 1 95 ? -15.520 5.167 10.976 1.00 96.00 95 SER A O 1
ATOM 764 N N . ARG A 1 96 ? -13.897 4.189 9.764 1.00 91.81 96 ARG A N 1
ATOM 765 C CA . ARG A 1 96 ? -13.834 5.264 8.765 1.00 91.81 96 ARG A CA 1
ATOM 766 C C . ARG A 1 96 ? -15.034 5.178 7.807 1.00 91.81 96 ARG A C 1
ATOM 768 O O . ARG A 1 96 ? -15.381 4.081 7.373 1.00 91.81 96 ARG A O 1
ATOM 775 N N . PRO A 1 97 ? -15.602 6.317 7.355 1.00 90.69 97 PRO A N 1
ATOM 776 C CA . PRO A 1 97 ? -16.788 6.320 6.487 1.00 90.69 97 PRO A CA 1
ATOM 777 C C . PRO A 1 97 ? -16.668 5.441 5.234 1.00 90.69 97 PRO A C 1
ATOM 779 O O . PRO A 1 97 ? -17.646 4.843 4.801 1.00 90.69 97 PRO A O 1
ATOM 782 N N . ALA A 1 98 ? -15.460 5.321 4.674 1.00 89.62 98 ALA A N 1
ATOM 783 C CA . ALA A 1 98 ? -15.191 4.536 3.469 1.00 89.62 98 ALA A CA 1
ATOM 784 C C . ALA A 1 98 ? -15.368 3.014 3.637 1.00 89.62 98 ALA A C 1
ATOM 786 O O . ALA A 1 98 ? -15.458 2.322 2.629 1.00 89.62 98 ALA A O 1
ATOM 787 N N . ALA A 1 99 ? -15.390 2.497 4.869 1.00 91.50 99 ALA A N 1
ATOM 788 C CA . ALA A 1 99 ? -15.562 1.072 5.157 1.00 91.50 99 ALA A CA 1
ATOM 789 C C . ALA A 1 99 ? -16.939 0.739 5.755 1.00 91.50 99 ALA A C 1
ATOM 791 O O . ALA A 1 99 ? -17.243 -0.428 5.979 1.00 91.50 99 ALA A O 1
ATOM 792 N N . ALA A 1 100 ? -17.792 1.738 6.003 1.00 90.94 100 ALA A N 1
ATOM 793 C CA . ALA A 1 100 ? -19.109 1.526 6.607 1.00 90.94 100 ALA A CA 1
ATOM 794 C C . ALA A 1 100 ? -20.045 0.667 5.734 1.00 90.94 100 ALA A C 1
ATOM 796 O O . ALA A 1 100 ? -20.956 0.036 6.251 1.00 90.94 100 ALA A O 1
ATOM 797 N N . ASN A 1 101 ? -19.806 0.611 4.421 1.00 90.00 101 ASN A N 1
ATOM 798 C CA . ASN A 1 101 ? -20.572 -0.202 3.474 1.00 90.00 101 ASN A CA 1
ATOM 799 C C . ASN A 1 101 ? -20.179 -1.690 3.457 1.00 90.00 101 ASN A C 1
ATOM 801 O O . ASN A 1 101 ? -20.764 -2.447 2.686 1.00 90.00 101 ASN A O 1
ATOM 805 N N . GLN A 1 102 ? -19.184 -2.105 4.247 1.00 92.38 102 GLN A N 1
ATOM 806 C CA . GLN A 1 102 ? -18.809 -3.517 4.377 1.00 92.38 102 GLN A CA 1
ATOM 807 C C . GLN A 1 102 ? -19.827 -4.319 5.196 1.00 92.38 102 GLN A C 1
ATOM 809 O O . GLN A 1 102 ? -19.845 -5.541 5.107 1.00 92.38 102 GLN A O 1
ATOM 814 N N . ILE A 1 103 ? -20.665 -3.641 5.983 1.00 95.31 103 ILE A N 1
ATOM 815 C CA . ILE A 1 103 ? -21.691 -4.255 6.824 1.00 95.31 103 ILE A CA 1
ATOM 816 C C . ILE A 1 103 ? -23.100 -3.869 6.341 1.00 95.31 103 ILE A C 1
ATOM 818 O O . ILE A 1 103 ? -23.257 -2.851 5.656 1.00 95.31 103 ILE A O 1
ATOM 822 N N . PRO A 1 104 ? -24.135 -4.659 6.681 1.00 93.56 104 PRO A N 1
ATOM 823 C CA . PRO A 1 104 ? -25.526 -4.303 6.423 1.00 93.56 104 PRO A CA 1
ATOM 824 C C . PRO A 1 104 ? -25.934 -2.977 7.093 1.00 93.56 104 PRO A C 1
ATOM 826 O O . PRO A 1 104 ? -25.261 -2.517 8.019 1.00 93.56 104 PRO A O 1
ATOM 829 N N . PRO A 1 105 ? -27.048 -2.354 6.660 1.00 92.38 105 PRO A N 1
ATOM 830 C CA . PRO A 1 105 ? -27.612 -1.189 7.339 1.00 92.38 105 PRO A CA 1
ATOM 831 C C . PRO A 1 105 ? -27.852 -1.452 8.833 1.00 92.38 105 PRO A C 1
ATOM 833 O O . PRO A 1 105 ? -28.378 -2.500 9.197 1.00 92.38 105 PRO A O 1
ATOM 836 N N . VAL A 1 106 ? -27.490 -0.481 9.673 1.00 92.69 106 VAL A N 1
ATOM 837 C CA . VAL A 1 106 ? -27.615 -0.537 11.140 1.00 92.69 106 VAL A CA 1
ATOM 838 C C . VAL A 1 106 ? -28.670 0.450 11.646 1.00 92.69 106 VAL A C 1
ATOM 840 O O . VAL A 1 106 ? -29.048 1.376 10.927 1.00 92.69 106 VAL A O 1
ATOM 843 N N . ASP A 1 107 ? -29.104 0.294 12.898 1.00 94.25 107 ASP A N 1
ATOM 844 C CA . ASP A 1 107 ? -30.178 1.104 13.494 1.00 94.25 107 ASP A CA 1
ATOM 845 C C . ASP A 1 107 ? -29.832 2.594 13.623 1.00 94.25 107 ASP A C 1
ATOM 847 O O . ASP A 1 107 ? -30.677 3.464 13.404 1.00 94.25 107 ASP A O 1
ATOM 851 N N . GLN A 1 108 ? -28.585 2.906 13.990 1.00 95.06 108 GLN A N 1
ATOM 852 C CA . GLN A 1 108 ? -28.136 4.276 14.224 1.00 95.06 108 GLN A CA 1
ATOM 853 C C . GLN A 1 108 ? -26.711 4.496 13.719 1.00 95.06 108 GLN A C 1
ATOM 855 O O . GLN A 1 108 ? -25.805 3.706 13.974 1.00 95.06 108 GLN A O 1
ATOM 860 N N . VAL A 1 109 ? -26.497 5.640 13.064 1.00 93.62 109 VAL A N 1
ATOM 861 C CA . VAL A 1 109 ? -25.179 6.098 12.618 1.00 93.62 109 VAL A CA 1
ATOM 862 C C . VAL A 1 109 ? -24.903 7.474 13.210 1.00 93.62 109 VAL A C 1
ATOM 864 O O . VAL A 1 109 ? -25.694 8.401 13.044 1.00 93.62 109 VAL A O 1
ATOM 867 N N . THR A 1 110 ? -23.764 7.612 13.889 1.00 94.44 110 THR A N 1
ATOM 868 C CA . THR A 1 110 ? -23.298 8.891 14.439 1.00 94.44 110 THR A CA 1
ATOM 869 C C . THR A 1 110 ? -21.951 9.252 13.824 1.00 94.44 110 THR A C 1
ATOM 871 O O . THR A 1 110 ? -20.974 8.525 13.985 1.00 94.44 110 THR A O 1
ATOM 874 N N . GLU A 1 111 ? -21.880 10.393 13.136 1.00 92.69 111 GLU A N 1
ATOM 875 C CA . GLU A 1 111 ? -20.614 10.932 12.634 1.00 92.69 111 GLU A CA 1
ATOM 876 C C . GLU A 1 111 ? -19.865 11.648 13.768 1.00 92.69 111 GLU A C 1
ATOM 878 O O . GLU A 1 111 ? -20.289 12.703 14.246 1.00 92.69 111 GLU A O 1
ATOM 883 N N . VAL A 1 112 ? -18.726 11.094 14.193 1.00 91.38 112 VAL A N 1
ATOM 884 C CA . VAL A 1 112 ? -17.851 11.747 15.175 1.00 91.38 112 VAL A CA 1
ATOM 885 C C . VAL A 1 112 ? -17.035 12.828 14.474 1.00 91.38 112 VAL A C 1
ATOM 887 O O . VAL A 1 112 ? -16.119 12.544 13.701 1.00 91.38 112 VAL A O 1
ATOM 890 N N . ARG A 1 113 ? -17.368 14.086 14.760 1.00 89.06 113 ARG A N 1
ATOM 891 C CA . ARG A 1 113 ? -16.645 15.254 14.247 1.00 89.06 113 ARG A CA 1
ATOM 892 C C . ARG A 1 113 ? -15.547 15.691 15.211 1.00 89.06 113 ARG A C 1
ATOM 894 O O . ARG A 1 113 ? -15.536 15.337 16.387 1.00 89.06 113 ARG A O 1
ATOM 901 N N . GLY A 1 114 ? -14.599 16.447 14.672 1.00 92.31 114 GLY A N 1
ATOM 902 C CA . GLY A 1 114 ? -13.494 17.015 15.429 1.00 92.31 114 GLY A CA 1
ATOM 903 C C . GLY A 1 114 ? -13.914 18.185 16.324 1.00 92.31 114 GLY A C 1
ATOM 904 O O . GLY A 1 114 ? -15.094 18.446 16.545 1.00 92.31 114 GLY A O 1
ATOM 905 N N . PHE A 1 115 ? -12.927 18.914 16.833 1.00 96.06 115 PHE A N 1
ATOM 906 C CA . PHE A 1 115 ? -13.131 20.093 17.659 1.00 96.06 115 PHE A CA 1
ATOM 907 C C . PHE A 1 115 ? -13.536 21.318 16.841 1.00 96.06 115 PHE A C 1
ATOM 909 O O . PHE A 1 115 ? -12.887 21.688 15.856 1.00 96.06 115 PHE A O 1
ATOM 916 N N . ASN A 1 116 ? -14.567 22.005 17.328 1.00 95.12 116 ASN A N 1
ATOM 917 C CA . ASN A 1 116 ? -14.858 23.381 16.942 1.00 95.12 116 ASN A CA 1
ATOM 918 C C . ASN A 1 116 ? -13.867 24.364 17.596 1.00 95.12 116 ASN A C 1
ATOM 920 O O . ASN A 1 116 ? -13.066 23.991 18.453 1.00 95.12 116 ASN A O 1
ATOM 924 N N . ASP A 1 117 ? -13.898 25.631 17.185 1.00 94.56 117 ASP A N 1
ATOM 925 C CA . ASP A 1 117 ? -12.900 26.611 17.631 1.00 94.56 117 ASP A CA 1
ATOM 926 C C . ASP A 1 117 ? -12.864 26.819 19.158 1.00 94.56 117 ASP A C 1
ATOM 928 O O . ASP A 1 117 ? -11.765 26.768 19.717 1.00 94.56 117 ASP A O 1
ATOM 932 N N . PRO A 1 118 ? -14.004 26.945 19.870 1.00 96.31 118 PRO A N 1
ATOM 933 C CA . PRO A 1 118 ? -14.002 26.973 21.333 1.00 96.31 118 PRO A CA 1
ATOM 934 C C . PRO A 1 118 ? -13.379 25.725 21.977 1.00 96.31 118 PRO A C 1
ATOM 936 O O . PRO A 1 118 ? -12.569 25.851 22.896 1.00 96.31 118 PRO A O 1
ATOM 939 N N . GLN A 1 119 ? -13.698 24.528 21.470 1.00 96.62 119 GLN A N 1
ATOM 940 C CA . GLN A 1 119 ? -13.166 23.260 21.984 1.00 96.62 119 GLN A CA 1
ATOM 941 C C . GLN A 1 119 ? -11.654 23.132 21.777 1.00 96.62 119 GLN A C 1
ATOM 943 O O . GLN A 1 119 ? -10.966 22.574 22.632 1.00 96.62 119 GLN A O 1
ATOM 948 N N . LYS A 1 120 ? -11.109 23.676 20.679 1.00 95.75 120 LYS A N 1
ATOM 949 C CA . LYS A 1 120 ? -9.653 23.736 20.467 1.00 95.75 120 LYS A CA 1
ATOM 950 C C . LYS A 1 120 ? -8.986 24.517 21.595 1.00 95.75 120 LYS A C 1
ATOM 952 O O . LYS A 1 120 ? -8.027 24.036 22.189 1.00 95.75 120 LYS A O 1
ATOM 957 N N . GLU A 1 121 ? -9.491 25.709 21.910 1.00 96.12 121 GLU A N 1
ATOM 958 C CA . GLU A 1 121 ? -8.926 26.535 22.981 1.00 96.12 121 GLU A CA 1
ATOM 959 C C . GLU A 1 121 ? -9.075 25.882 24.355 1.00 96.12 121 GLU A C 1
ATOM 961 O O . GLU A 1 121 ? -8.129 25.875 25.142 1.00 96.12 121 GLU A O 1
ATOM 966 N N . GLU A 1 122 ? -10.250 25.314 24.633 1.00 96.81 122 GLU A N 1
ATOM 967 C CA . GLU A 1 122 ? -10.512 24.575 25.865 1.00 96.81 122 GLU A CA 1
ATOM 968 C C . GLU A 1 122 ? -9.524 23.415 26.035 1.00 96.81 122 GLU A C 1
ATOM 970 O O . GLU A 1 122 ? -8.963 23.240 27.119 1.00 96.81 122 GLU A O 1
ATOM 975 N N . TYR A 1 123 ? -9.247 22.675 24.957 1.00 96.50 123 TYR A N 1
ATOM 976 C CA . TYR A 1 123 ? -8.263 21.600 24.962 1.00 96.50 123 TYR A CA 1
ATOM 977 C C . TYR A 1 123 ? -6.879 22.102 25.385 1.00 96.50 123 TYR A C 1
ATOM 979 O O . TYR A 1 123 ? -6.286 21.535 26.302 1.00 96.50 123 TYR A O 1
ATOM 987 N N . PHE A 1 124 ? -6.363 23.170 24.767 1.00 95.69 124 PHE A N 1
ATOM 988 C CA . PHE A 1 124 ? -5.032 23.694 25.102 1.00 95.69 124 PHE A CA 1
ATOM 989 C C . PHE A 1 124 ? -4.959 24.208 26.545 1.00 95.69 124 PHE A C 1
ATOM 991 O O . PHE A 1 124 ? -4.001 23.883 27.246 1.00 95.69 124 PHE A O 1
ATOM 998 N N . ARG A 1 125 ? -5.987 24.925 27.024 1.00 95.81 125 ARG A N 1
ATOM 999 C CA . ARG A 1 125 ? -6.050 25.412 28.417 1.00 95.81 125 ARG A CA 1
ATOM 1000 C C . ARG A 1 125 ? -6.094 24.280 29.442 1.00 95.81 125 ARG A C 1
ATOM 1002 O O . ARG A 1 125 ? -5.510 24.417 30.511 1.00 95.81 125 ARG A O 1
ATOM 1009 N N . LYS A 1 126 ? -6.781 23.176 29.123 1.00 95.44 126 LYS A N 1
ATOM 1010 C CA . LYS A 1 126 ? -6.841 21.975 29.974 1.00 95.44 126 LYS A CA 1
ATOM 1011 C C . LYS A 1 126 ? -5.562 21.144 29.911 1.00 95.44 126 LYS A C 1
ATOM 1013 O O . LYS A 1 126 ? -5.201 20.510 30.896 1.00 95.44 126 LYS A O 1
ATOM 1018 N N . LYS A 1 127 ? -4.907 21.095 28.748 1.00 94.00 127 LYS A N 1
ATOM 1019 C CA . LYS A 1 127 ? -3.736 20.243 28.512 1.00 94.00 127 LYS A CA 1
ATOM 1020 C C . LYS A 1 127 ? -2.450 20.828 29.096 1.00 94.00 127 LYS A C 1
ATOM 1022 O O . LYS A 1 127 ? -1.615 20.056 29.558 1.00 94.00 127 LYS A O 1
ATOM 1027 N N . ILE A 1 128 ? -2.292 22.149 29.043 1.00 93.06 128 ILE A N 1
ATOM 1028 C CA . ILE A 1 128 ? -1.074 22.859 29.446 1.00 93.06 128 ILE A CA 1
ATOM 1029 C C . ILE A 1 128 ? -1.298 23.484 30.824 1.00 93.06 128 ILE A C 1
ATOM 1031 O O . ILE A 1 128 ? -2.192 24.309 31.001 1.00 93.06 128 ILE A O 1
ATOM 1035 N N . THR A 1 129 ? -0.472 23.104 31.801 1.00 91.81 129 THR A N 1
ATOM 1036 C CA . THR A 1 129 ? -0.616 23.567 33.192 1.00 91.81 129 THR A CA 1
ATOM 1037 C C . THR A 1 129 ? -0.397 25.078 33.332 1.00 91.81 129 THR A C 1
ATOM 1039 O O . THR A 1 129 ? -1.135 25.743 34.056 1.00 91.81 129 THR A O 1
ATOM 1042 N N . ASP A 1 130 ? 0.599 25.630 32.631 1.00 92.94 130 ASP A N 1
ATOM 1043 C CA . ASP A 1 130 ? 0.894 27.066 32.632 1.00 92.94 130 ASP A CA 1
ATOM 1044 C C . ASP A 1 130 ? -0.076 27.821 31.709 1.00 92.94 130 ASP A C 1
ATOM 1046 O O . ASP A 1 130 ? -0.030 27.691 30.485 1.00 92.94 130 ASP A O 1
ATOM 1050 N N . GLN A 1 131 ? -0.949 28.638 32.302 1.00 93.50 131 GLN A N 1
ATOM 1051 C CA . GLN A 1 131 ? -1.978 29.373 31.567 1.00 93.50 131 GLN A CA 1
ATOM 1052 C C . GLN A 1 131 ? -1.419 30.497 30.683 1.00 93.50 131 GLN A C 1
ATOM 1054 O O . GLN A 1 131 ? -2.037 30.822 29.668 1.00 93.50 131 GLN A O 1
ATOM 1059 N N . ASN A 1 132 ? -0.258 31.074 31.009 1.00 92.81 132 ASN A N 1
ATOM 1060 C CA . ASN A 1 132 ? 0.370 32.074 30.143 1.00 92.81 132 ASN A CA 1
ATOM 1061 C C . ASN A 1 132 ? 0.868 31.403 28.865 1.00 92.81 132 ASN A C 1
ATOM 1063 O O . ASN A 1 132 ? 0.508 31.826 27.765 1.00 92.81 132 ASN A O 1
ATOM 1067 N N . LEU A 1 133 ? 1.585 30.289 29.016 1.00 91.56 133 LEU A N 1
ATOM 1068 C CA . LEU A 1 133 ? 2.047 29.480 27.895 1.00 91.56 133 LEU A CA 1
ATOM 1069 C C . LEU A 1 133 ? 0.880 28.926 27.064 1.00 91.56 133 LEU A C 1
ATOM 1071 O O . LEU A 1 133 ? 0.922 28.955 25.835 1.00 91.56 133 LEU A O 1
ATOM 1075 N N . ALA A 1 134 ? -0.195 28.466 27.713 1.00 94.62 134 ALA A N 1
ATOM 1076 C CA . ALA A 1 134 ? -1.400 28.016 27.021 1.00 94.62 134 ALA A CA 1
ATOM 1077 C C . ALA A 1 134 ? -1.994 29.129 26.143 1.00 94.62 134 ALA A C 1
ATOM 1079 O O . ALA A 1 134 ? -2.334 28.889 24.984 1.00 94.62 134 ALA A O 1
ATOM 1080 N N . ASN A 1 135 ? -2.075 30.358 26.662 1.00 93.81 135 ASN A N 1
ATOM 1081 C CA . ASN A 1 135 ? -2.567 31.508 25.907 1.00 93.81 135 ASN A CA 1
ATOM 1082 C C . ASN A 1 135 ? -1.631 31.896 24.749 1.00 93.81 135 ASN A C 1
ATOM 1084 O O . ASN A 1 135 ? -2.122 32.241 23.671 1.00 93.81 135 ASN A O 1
ATOM 1088 N N . GLU A 1 136 ? -0.310 31.796 24.918 1.00 91.19 136 GLU A N 1
ATOM 1089 C CA . GLU A 1 136 ? 0.655 32.013 23.831 1.00 91.19 136 GLU A CA 1
ATOM 1090 C C . GLU A 1 136 ? 0.529 30.963 22.724 1.00 91.19 136 GLU A C 1
ATOM 1092 O O . GLU A 1 136 ? 0.484 31.313 21.542 1.00 91.19 136 GLU A O 1
ATOM 1097 N N . ILE A 1 137 ? 0.381 29.689 23.092 1.00 90.81 137 ILE A N 1
ATOM 1098 C CA . ILE A 1 137 ? 0.157 28.591 22.148 1.00 90.81 137 ILE A CA 1
ATOM 1099 C C . ILE A 1 137 ? -1.154 28.799 21.397 1.00 90.81 137 ILE A C 1
ATOM 1101 O O . ILE A 1 137 ? -1.171 28.728 20.170 1.00 90.81 137 ILE A O 1
ATOM 1105 N N . ILE A 1 138 ? -2.244 29.130 22.094 1.00 93.38 138 ILE A N 1
ATOM 1106 C CA . ILE A 1 138 ? -3.537 29.434 21.465 1.00 93.38 138 ILE A CA 1
ATOM 1107 C C . ILE A 1 138 ? -3.404 30.616 20.497 1.00 93.38 138 ILE A C 1
ATOM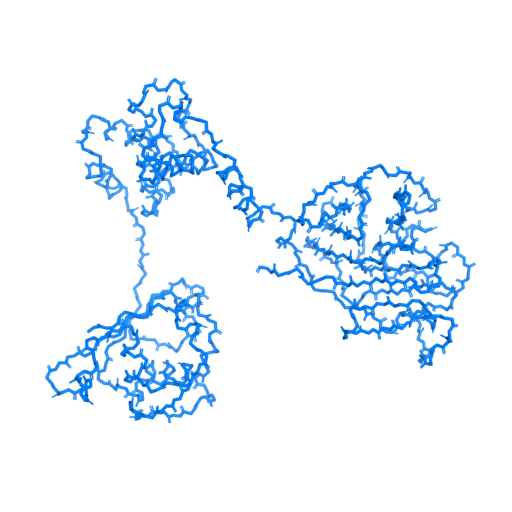 1109 O O . ILE A 1 138 ? -3.936 30.567 19.385 1.00 93.38 138 ILE A O 1
ATOM 1113 N N . LYS A 1 139 ? -2.673 31.669 20.878 1.00 91.19 139 LYS A N 1
ATOM 1114 C CA . LYS A 1 139 ? -2.408 32.820 20.008 1.00 91.19 139 LYS A CA 1
ATOM 1115 C C . LYS A 1 139 ? -1.640 32.397 18.755 1.00 91.19 139 LYS A C 1
ATOM 1117 O O . LYS A 1 139 ? -2.072 32.720 17.650 1.00 91.19 139 LYS A O 1
ATOM 1122 N N . HIS A 1 140 ? -0.560 31.632 18.906 1.00 86.75 140 HIS A N 1
ATOM 1123 C CA . HIS A 1 140 ? 0.220 31.117 17.781 1.00 86.75 140 HIS A CA 1
ATOM 1124 C C . HIS A 1 140 ? -0.633 30.235 16.853 1.00 86.75 140 HIS A C 1
ATOM 1126 O O . HIS A 1 140 ? -0.664 30.438 15.636 1.00 86.75 140 HIS A O 1
ATOM 1132 N N . MET A 1 141 ? -1.415 29.324 17.433 1.00 88.19 141 MET A N 1
ATOM 1133 C CA . MET A 1 141 ? -2.358 28.464 16.722 1.00 88.19 141 MET A CA 1
ATOM 1134 C C . MET A 1 141 ? -3.365 29.267 15.895 1.00 88.19 141 MET A C 1
ATOM 1136 O O . MET A 1 141 ? -3.624 28.904 14.754 1.00 88.19 141 MET A O 1
ATOM 1140 N N . LYS A 1 142 ? -3.899 30.375 16.427 1.00 89.25 142 LYS A N 1
ATOM 1141 C CA . LYS A 1 142 ? -4.812 31.270 15.694 1.00 89.25 142 LYS A CA 1
ATOM 1142 C C . LYS A 1 142 ? -4.124 32.033 14.563 1.00 89.25 142 LYS A C 1
ATOM 1144 O O . LYS A 1 142 ? -4.755 32.289 13.542 1.00 89.25 142 LYS A O 1
ATOM 1149 N N . THR A 1 143 ? -2.847 32.388 14.717 1.00 88.81 143 THR A N 1
ATOM 1150 C CA . THR A 1 143 ? -2.088 33.063 13.649 1.00 88.81 143 THR A CA 1
ATOM 1151 C C . THR A 1 143 ? -1.720 32.130 12.494 1.00 88.81 143 THR A C 1
ATOM 1153 O O . THR A 1 143 ? -1.627 32.574 11.351 1.00 88.81 143 THR A O 1
ATOM 1156 N N . SER A 1 144 ? -1.552 30.830 12.759 1.00 86.94 144 SER A N 1
ATOM 1157 C CA . SER A 1 144 ? -1.234 29.838 11.733 1.00 86.94 144 SER A CA 1
ATOM 1158 C C . SER A 1 144 ? -2.493 29.157 11.198 1.00 86.94 144 SER A C 1
ATOM 1160 O O . SER A 1 144 ? -3.042 28.240 11.810 1.00 86.94 144 SER A O 1
ATOM 1162 N N . ARG A 1 145 ? -2.921 29.549 9.992 1.00 88.25 145 ARG A N 1
ATOM 1163 C CA . ARG A 1 145 ? -4.096 28.958 9.326 1.00 88.25 145 ARG A CA 1
ATOM 1164 C C . ARG A 1 145 ? -4.001 27.434 9.197 1.00 88.25 145 ARG A C 1
ATOM 1166 O O . ARG A 1 145 ? -5.003 26.749 9.379 1.00 88.25 145 ARG A O 1
ATOM 1173 N N . ILE A 1 146 ? -2.818 26.900 8.889 1.00 86.25 146 ILE A N 1
ATOM 1174 C CA . ILE A 1 146 ? -2.616 25.454 8.714 1.00 86.25 146 ILE A CA 1
ATOM 1175 C C . ILE A 1 146 ? -2.840 24.734 10.043 1.00 86.25 146 ILE A C 1
ATOM 1177 O O . ILE A 1 146 ? -3.669 23.830 10.111 1.00 86.25 146 ILE A O 1
ATOM 1181 N N . LEU A 1 147 ? -2.156 25.163 11.107 1.00 85.25 147 LEU A N 1
ATOM 1182 C CA . LEU A 1 147 ? -2.284 24.527 12.418 1.00 85.25 147 LEU A CA 1
ATOM 1183 C C . LEU A 1 147 ? -3.725 24.616 12.935 1.00 85.25 147 LEU A C 1
ATOM 1185 O O . LEU A 1 147 ? -4.268 23.628 13.431 1.00 85.25 147 LEU A O 1
ATOM 1189 N N . HIS A 1 148 ? -4.371 25.769 12.751 1.00 89.19 148 HIS A N 1
ATOM 1190 C CA . HIS A 1 148 ? -5.754 25.988 13.156 1.00 89.19 148 HIS A CA 1
ATOM 1191 C C . HIS A 1 148 ? -6.751 25.032 12.478 1.00 89.19 148 HIS A C 1
ATOM 1193 O O . HIS A 1 148 ? -7.639 24.493 13.146 1.00 89.19 148 HIS A O 1
ATOM 1199 N N . ILE A 1 149 ? -6.603 24.806 11.165 1.00 90.00 149 ILE A N 1
ATOM 1200 C CA . ILE A 1 149 ? -7.435 23.859 10.403 1.00 90.00 149 ILE A CA 1
ATOM 1201 C C . ILE A 1 149 ? -7.170 22.430 10.878 1.00 90.00 149 ILE A C 1
ATOM 1203 O O . ILE A 1 149 ? -8.100 21.665 11.118 1.00 90.00 149 ILE A O 1
ATOM 1207 N N . MET A 1 150 ? -5.901 22.072 11.052 1.00 89.06 150 MET A N 1
ATOM 1208 C CA . MET A 1 150 ? -5.505 20.722 11.439 1.00 89.06 150 MET A CA 1
ATOM 1209 C C . MET A 1 150 ? -5.999 20.327 12.825 1.00 89.06 150 MET A C 1
ATOM 1211 O O . MET A 1 150 ? -6.493 19.217 13.005 1.00 89.06 150 MET A O 1
ATOM 1215 N N . CYS A 1 151 ? -5.950 21.254 13.780 1.00 91.19 151 CYS A N 1
ATOM 1216 C CA . CYS A 1 151 ? -6.484 21.071 15.128 1.00 91.19 151 CYS A CA 1
ATOM 1217 C C . CYS A 1 151 ? -8.013 20.931 15.183 1.00 91.19 151 CYS A C 1
ATOM 1219 O O . CYS A 1 151 ? -8.581 20.841 16.263 1.00 91.19 151 CYS A O 1
ATOM 1221 N N . HIS A 1 152 ? -8.705 20.855 14.044 1.00 93.19 152 HIS A N 1
ATOM 1222 C CA . HIS A 1 152 ? -10.013 20.214 14.026 1.00 93.19 152 HIS A CA 1
ATOM 1223 C C . HIS A 1 152 ? -9.914 18.758 14.513 1.00 93.19 152 HIS A C 1
ATOM 1225 O O . HIS A 1 152 ? -10.737 18.337 15.312 1.00 93.19 152 HIS A O 1
ATOM 1231 N N . MET A 1 153 ? -8.897 17.979 14.127 1.00 93.12 153 MET A N 1
ATOM 1232 C CA . MET A 1 153 ? -8.756 16.621 14.672 1.00 93.12 153 MET A CA 1
ATOM 1233 C C . MET A 1 153 ? -8.065 16.654 16.047 1.00 93.12 153 MET A C 1
ATOM 1235 O O . MET A 1 153 ? -6.946 17.168 16.139 1.00 93.12 153 MET A O 1
ATOM 1239 N N . PRO A 1 154 ? -8.638 16.032 17.097 1.00 93.38 154 PRO A N 1
ATOM 1240 C CA . P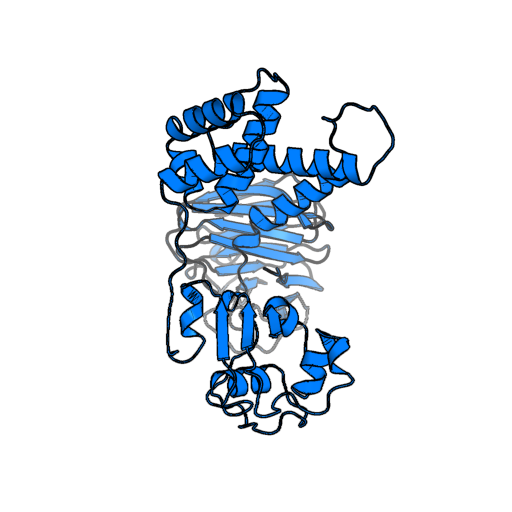RO A 1 154 ? -8.072 16.056 18.451 1.00 93.38 154 PRO A CA 1
ATOM 1241 C C . PRO A 1 154 ? -6.620 15.565 18.554 1.00 93.38 154 PRO A C 1
ATOM 1243 O O . PRO A 1 154 ? -5.832 16.101 19.333 1.00 93.38 154 PRO A O 1
ATOM 1246 N N . VAL A 1 155 ? -6.228 14.584 17.731 1.00 91.88 155 VAL A N 1
ATOM 1247 C CA . VAL A 1 155 ? -4.839 14.092 17.679 1.00 91.88 155 VAL A CA 1
ATOM 1248 C C . VAL A 1 155 ? -3.851 15.195 17.281 1.00 91.88 155 VAL A C 1
ATOM 1250 O O . VAL A 1 155 ? -2.746 15.258 17.816 1.00 91.88 155 VAL A O 1
ATOM 1253 N N . PHE A 1 156 ? -4.251 16.114 16.397 1.00 92.38 156 PHE A N 1
ATOM 1254 C CA . PHE A 1 156 ? -3.414 17.245 16.004 1.00 92.38 156 PHE A CA 1
ATOM 1255 C C . PHE A 1 156 ? -3.325 18.304 17.095 1.00 92.38 156 PHE A C 1
ATOM 1257 O O . PHE A 1 156 ? -2.254 18.886 17.255 1.00 92.38 156 PHE A O 1
ATOM 1264 N N . CYS A 1 157 ? -4.379 18.507 17.891 1.00 93.56 157 CYS A N 1
ATOM 1265 C CA . CYS A 1 157 ? -4.282 19.332 19.096 1.00 93.56 157 CYS A CA 1
ATOM 1266 C C . CYS A 1 157 ? -3.258 18.763 20.074 1.00 93.56 157 CYS A C 1
ATOM 1268 O O . CYS A 1 157 ? -2.433 19.507 20.594 1.00 93.56 157 CYS A O 1
ATOM 1270 N N . TRP A 1 158 ? -3.265 17.445 20.287 1.00 93.56 158 TRP A N 1
ATOM 1271 C CA . TRP A 1 158 ? -2.314 16.787 21.180 1.00 93.56 158 TRP A CA 1
ATOM 1272 C C . TRP A 1 158 ? -0.863 16.896 20.697 1.00 93.56 158 TRP A C 1
ATOM 1274 O O . TRP A 1 158 ? 0.019 17.268 21.476 1.00 93.56 158 TRP A O 1
ATOM 1284 N N . ILE A 1 159 ? -0.620 16.615 19.411 1.00 92.25 159 ILE A N 1
ATOM 1285 C CA . ILE A 1 159 ? 0.698 16.784 18.780 1.00 92.25 159 ILE A CA 1
ATOM 1286 C C . ILE A 1 159 ? 1.148 18.239 18.920 1.00 92.25 159 ILE A C 1
ATOM 1288 O O . ILE A 1 159 ? 2.274 18.495 19.340 1.00 92.25 159 ILE A O 1
ATOM 1292 N N . SER A 1 160 ? 0.261 19.190 18.615 1.00 91.69 160 SER A N 1
ATOM 1293 C CA . SER A 1 160 ? 0.604 20.612 18.629 1.00 91.69 160 SER A CA 1
ATOM 1294 C C . SER A 1 160 ? 0.873 21.131 20.030 1.00 91.69 160 SER A C 1
ATOM 1296 O O . SER A 1 160 ? 1.850 21.844 20.223 1.00 91.69 160 SER A O 1
ATOM 1298 N N . ALA A 1 161 ? 0.070 20.726 21.015 1.00 92.38 161 ALA A N 1
ATOM 1299 C CA . ALA A 1 161 ? 0.306 21.061 22.412 1.00 92.38 161 ALA A CA 1
ATOM 1300 C C . ALA A 1 161 ? 1.675 20.539 22.852 1.00 92.38 161 ALA A C 1
ATOM 1302 O O . ALA A 1 161 ? 2.462 21.298 23.391 1.00 92.38 161 ALA A O 1
ATOM 1303 N N . THR A 1 162 ? 1.988 19.280 22.536 1.00 90.88 162 THR A N 1
ATOM 1304 C CA . THR A 1 162 ? 3.254 18.643 22.923 1.00 90.88 162 THR A CA 1
ATOM 1305 C C . THR A 1 162 ? 4.465 19.342 22.296 1.00 90.88 162 THR A C 1
ATOM 1307 O O . THR A 1 162 ? 5.442 19.621 22.985 1.00 90.88 162 THR A O 1
ATOM 1310 N N . VAL A 1 163 ? 4.403 19.639 20.992 1.00 90.00 163 VAL A N 1
ATOM 1311 C CA . VAL A 1 163 ? 5.494 20.304 20.263 1.00 90.00 163 VAL A CA 1
ATOM 1312 C C . VAL A 1 163 ? 5.695 21.733 20.738 1.00 90.00 163 VAL A C 1
ATOM 1314 O O . VAL A 1 163 ? 6.806 22.107 21.107 1.00 90.00 163 VAL A O 1
ATOM 1317 N N . LEU A 1 164 ? 4.624 22.524 20.757 1.00 89.56 164 LEU A N 1
ATOM 1318 C CA . LEU A 1 164 ? 4.711 23.939 21.093 1.00 89.56 164 LEU A CA 1
ATOM 1319 C C . LEU A 1 164 ? 5.039 24.147 22.574 1.00 89.56 164 LEU A C 1
ATOM 1321 O O . LEU A 1 164 ? 5.816 25.040 22.890 1.00 89.56 164 LEU A O 1
ATOM 1325 N N . GLU A 1 165 ? 4.516 23.310 23.475 1.00 88.94 165 GLU A N 1
ATOM 1326 C CA . GLU A 1 165 ? 4.834 23.386 24.904 1.00 88.94 165 GLU A CA 1
ATOM 1327 C C . GLU A 1 165 ? 6.321 23.138 25.161 1.00 88.94 165 GLU A C 1
ATOM 1329 O O . GLU A 1 165 ? 6.931 23.880 25.925 1.00 88.94 165 GLU A O 1
ATOM 1334 N N . MET A 1 166 ? 6.922 22.131 24.519 1.00 84.81 166 MET A N 1
ATOM 1335 C CA . MET A 1 166 ? 8.339 21.836 24.726 1.00 84.81 166 MET A CA 1
ATOM 1336 C C . MET A 1 166 ? 9.238 22.925 24.128 1.00 84.81 166 MET A C 1
ATOM 1338 O O . MET A 1 166 ? 10.131 23.418 24.810 1.00 84.81 166 MET A O 1
ATOM 1342 N N . MET A 1 167 ? 8.962 23.358 22.892 1.00 82.94 167 MET A N 1
ATOM 1343 C CA . MET A 1 167 ? 9.788 24.360 22.206 1.00 82.94 167 MET A CA 1
ATOM 1344 C C . MET A 1 167 ? 9.736 25.736 22.881 1.00 82.94 167 MET A C 1
ATOM 1346 O O . MET A 1 167 ? 10.760 26.401 22.999 1.00 82.94 167 MET A O 1
ATOM 1350 N N . LEU A 1 168 ? 8.559 26.161 23.352 1.00 81.50 168 LEU A N 1
ATOM 1351 C CA . LEU A 1 168 ? 8.404 27.460 24.010 1.00 81.50 168 LEU A CA 1
ATOM 1352 C C . LEU A 1 168 ? 8.916 27.457 25.461 1.00 81.50 168 LEU A C 1
ATOM 1354 O O . LEU A 1 168 ? 9.364 28.497 25.936 1.00 81.50 168 LEU A O 1
ATOM 1358 N N . LYS A 1 169 ? 8.904 26.312 26.165 1.00 78.56 169 LYS A N 1
ATOM 1359 C CA . LYS A 1 169 ? 9.488 26.200 27.518 1.00 78.56 169 LYS A CA 1
ATOM 1360 C C . LYS A 1 169 ? 11.011 26.182 27.520 1.00 78.56 169 LYS A C 1
ATOM 1362 O O . LYS A 1 169 ? 11.615 26.745 28.427 1.00 78.56 169 LYS A O 1
ATOM 1367 N N . GLU A 1 170 ? 11.634 25.523 26.546 1.00 68.00 170 GLU A N 1
ATOM 1368 C CA . GLU A 1 170 ? 13.091 25.323 26.533 1.00 68.00 170 GLU A CA 1
ATOM 1369 C C . GLU A 1 170 ? 13.872 26.549 26.006 1.00 68.00 170 GLU A C 1
ATOM 1371 O O . GLU A 1 170 ? 15.092 26.489 25.879 1.00 68.00 170 GLU A O 1
ATOM 1376 N N . ALA A 1 171 ? 13.198 27.688 25.771 1.00 52.88 171 ALA A N 1
ATOM 1377 C CA . ALA A 1 171 ? 13.790 28.955 25.318 1.00 52.88 171 ALA A CA 1
ATOM 1378 C C . ALA A 1 171 ? 14.710 28.800 24.088 1.00 52.88 171 ALA A C 1
ATOM 1380 O O . ALA A 1 171 ? 15.667 29.560 23.899 1.00 52.88 171 ALA A O 1
ATOM 1381 N N . GLU A 1 172 ? 14.428 27.810 23.240 1.00 53.88 172 GLU A N 1
ATOM 1382 C CA . GLU A 1 172 ? 15.164 27.612 22.004 1.00 53.88 172 GLU A CA 1
ATOM 1383 C C . GLU A 1 172 ? 14.755 28.710 21.022 1.00 53.88 172 GLU A C 1
ATOM 1385 O O . GLU A 1 172 ? 13.582 28.876 20.699 1.00 53.88 172 GLU A O 1
ATOM 1390 N N . LYS A 1 173 ? 15.735 29.479 20.535 1.00 51.56 173 LYS A N 1
ATOM 1391 C CA . LYS A 1 173 ? 15.557 30.521 19.506 1.00 51.56 173 LYS A CA 1
ATOM 1392 C C . LYS A 1 173 ? 15.170 29.957 18.127 1.00 51.56 173 LYS A C 1
ATOM 1394 O O . LYS A 1 173 ? 15.224 30.692 17.140 1.00 51.56 173 LYS A O 1
ATOM 1399 N N . ASP A 1 174 ? 14.830 28.676 18.045 1.00 57.34 174 ASP A N 1
ATOM 1400 C CA . ASP A 1 174 ? 14.435 28.036 16.802 1.00 57.34 174 ASP A CA 1
ATOM 1401 C C . ASP A 1 174 ? 13.053 28.538 16.373 1.00 57.34 174 ASP A C 1
ATOM 1403 O O . ASP A 1 174 ? 12.168 28.805 17.190 1.00 57.34 174 ASP A O 1
ATOM 1407 N N . GLU A 1 175 ? 12.865 28.707 15.063 1.00 68.69 175 GLU A N 1
ATOM 1408 C CA . GLU A 1 175 ? 11.572 29.129 14.539 1.00 68.69 175 GLU A CA 1
ATOM 1409 C C . GLU A 1 175 ? 10.497 28.095 14.892 1.00 68.69 175 GLU A C 1
ATOM 1411 O O . GLU A 1 175 ? 10.608 26.917 14.547 1.00 68.69 175 GLU A O 1
ATOM 1416 N N . VAL A 1 176 ? 9.417 28.559 15.526 1.00 75.25 176 VAL A N 1
ATOM 1417 C CA . VAL A 1 176 ? 8.240 27.732 15.806 1.00 75.25 176 VAL A CA 1
ATOM 1418 C C . VAL A 1 176 ? 7.754 27.080 14.502 1.00 75.25 176 VAL A C 1
ATOM 1420 O O . VAL A 1 176 ? 7.617 27.785 13.496 1.00 75.25 176 VAL A O 1
ATOM 1423 N N . PRO A 1 177 ? 7.484 25.761 14.481 1.00 76.62 177 PRO A N 1
ATOM 1424 C CA . PRO A 1 177 ? 7.112 25.036 13.272 1.00 76.62 177 PRO A CA 1
ATOM 1425 C C . PRO A 1 177 ? 5.883 25.642 12.584 1.00 76.62 177 PRO A C 1
ATOM 1427 O O . PRO A 1 177 ? 4.782 25.677 13.129 1.00 76.62 177 PRO A O 1
ATOM 1430 N N . LYS A 1 178 ? 6.072 26.088 11.338 1.00 72.62 178 LYS A N 1
ATOM 1431 C CA . LYS A 1 178 ? 5.033 26.738 10.516 1.00 72.62 178 LYS A CA 1
ATOM 1432 C C . LYS A 1 178 ? 4.320 25.748 9.593 1.00 72.62 178 LYS A C 1
ATOM 1434 O O . LYS A 1 178 ? 3.227 26.028 9.105 1.00 72.62 178 LYS A O 1
ATOM 1439 N N . THR A 1 179 ? 4.942 24.598 9.331 1.00 77.44 179 THR A N 1
ATOM 1440 C CA . THR A 1 179 ? 4.440 23.573 8.405 1.00 77.44 179 THR A CA 1
ATOM 1441 C C . THR A 1 179 ? 4.139 22.260 9.114 1.00 77.44 179 THR A C 1
ATOM 1443 O O . THR A 1 179 ? 4.722 21.937 10.148 1.00 77.44 179 THR A O 1
ATOM 1446 N N . LEU A 1 180 ? 3.269 21.450 8.510 1.00 78.06 180 LEU A N 1
ATOM 1447 C CA . LEU A 1 180 ? 2.934 20.127 9.027 1.00 78.06 180 LEU A CA 1
ATOM 1448 C C . LEU A 1 180 ? 4.153 19.199 9.106 1.00 78.06 180 LEU A C 1
ATOM 1450 O O . LEU A 1 180 ? 4.327 18.474 10.083 1.00 78.06 180 LEU A O 1
ATOM 1454 N N . THR A 1 181 ? 5.012 19.236 8.091 1.00 81.62 181 THR A N 1
ATOM 1455 C CA . THR A 1 181 ? 6.244 18.444 8.081 1.00 81.62 181 THR A CA 1
ATOM 1456 C C . THR A 1 181 ? 7.123 18.811 9.266 1.00 81.62 181 THR A C 1
ATOM 1458 O O . THR A 1 181 ? 7.573 17.919 9.972 1.00 81.62 181 THR A O 1
ATOM 1461 N N . GLN A 1 182 ? 7.304 20.107 9.540 1.00 82.00 182 GLN A N 1
ATOM 1462 C CA . GLN A 1 182 ? 8.057 20.550 10.711 1.00 82.00 182 GLN A CA 1
ATOM 1463 C C . GLN A 1 182 ? 7.385 20.085 12.010 1.00 82.00 182 GLN A C 1
ATOM 1465 O O . GLN A 1 182 ? 8.070 19.506 12.845 1.00 82.00 182 GLN A O 1
ATOM 1470 N N . MET A 1 183 ? 6.060 20.237 12.159 1.00 86.00 183 MET A N 1
ATOM 1471 C CA . MET A 1 183 ? 5.333 19.751 13.345 1.00 86.00 183 MET A CA 1
ATOM 1472 C C . MET A 1 183 ? 5.592 18.269 13.613 1.00 86.00 183 MET A C 1
ATOM 1474 O O . MET A 1 183 ? 5.906 17.892 14.739 1.00 86.00 183 MET A O 1
ATOM 1478 N N . TYR A 1 184 ? 5.498 17.427 12.581 1.00 84.12 184 TYR A N 1
ATOM 1479 C CA . TYR A 1 184 ? 5.764 15.999 12.720 1.00 84.12 184 TYR A CA 1
ATOM 1480 C C . TYR A 1 184 ? 7.236 15.693 12.976 1.00 84.12 184 TYR A C 1
ATOM 1482 O O . TYR A 1 184 ? 7.524 14.835 13.806 1.00 84.12 184 TYR A O 1
ATOM 1490 N N . SER A 1 185 ? 8.162 16.382 12.308 1.00 82.50 185 SER A N 1
ATOM 1491 C CA . SER A 1 185 ? 9.597 16.215 12.543 1.00 82.50 185 SER A CA 1
ATOM 1492 C C . SER A 1 185 ? 9.955 16.534 13.991 1.00 82.50 185 SER A C 1
ATOM 1494 O O . SER A 1 185 ? 10.570 15.704 14.657 1.00 82.50 185 SER A O 1
ATOM 1496 N N . HIS A 1 186 ? 9.504 17.684 14.505 1.00 84.62 186 HIS A N 1
ATOM 1497 C CA . HIS A 1 186 ? 9.699 18.040 15.906 1.00 84.62 186 HIS A CA 1
ATOM 1498 C C . HIS A 1 186 ? 9.037 17.007 16.806 1.00 84.62 186 HIS A C 1
ATOM 1500 O O . HIS A 1 186 ? 9.722 16.429 17.637 1.00 84.62 186 HIS A O 1
ATOM 1506 N N . PHE A 1 187 ? 7.762 16.676 16.591 1.00 87.94 187 PHE A N 1
ATOM 1507 C CA . PHE A 1 187 ? 7.063 15.675 17.396 1.00 87.94 187 PHE A CA 1
ATOM 1508 C C . PHE A 1 187 ? 7.816 14.338 17.477 1.00 87.94 187 PHE A C 1
ATOM 1510 O O . PHE A 1 187 ? 7.956 13.788 18.566 1.00 87.94 187 PHE A O 1
ATOM 1517 N N . MET A 1 188 ? 8.354 13.837 16.361 1.00 84.38 188 MET A N 1
ATOM 1518 C CA . MET A 1 188 ? 9.164 12.615 16.342 1.00 84.38 188 MET A CA 1
ATOM 1519 C C . MET A 1 188 ? 10.429 12.746 17.196 1.00 84.38 188 MET A C 1
ATOM 1521 O O . MET A 1 188 ? 10.727 11.838 17.972 1.00 84.38 188 MET A O 1
ATOM 1525 N N . LEU A 1 189 ? 11.142 13.873 17.103 1.00 81.56 189 LEU A N 1
ATOM 1526 C CA . LEU A 1 189 ? 12.302 14.153 17.955 1.00 81.56 189 LEU A CA 1
ATOM 1527 C C . LEU A 1 189 ? 11.908 14.188 19.438 1.00 81.56 189 LEU A C 1
ATOM 1529 O O . LEU A 1 189 ? 12.574 13.556 20.255 1.00 81.56 189 LEU A O 1
ATOM 1533 N N . ILE A 1 190 ? 10.784 14.829 19.781 1.00 84.19 190 ILE A N 1
ATOM 1534 C CA . ILE A 1 190 ? 10.255 14.847 21.155 1.00 84.19 190 ILE A CA 1
ATOM 1535 C C . ILE A 1 190 ? 9.986 13.430 21.654 1.00 84.19 190 ILE A C 1
ATOM 1537 O O . ILE A 1 190 ? 10.404 13.078 22.754 1.00 84.19 190 ILE A O 1
ATOM 1541 N N . GLN A 1 191 ? 9.315 12.592 20.859 1.00 85.12 191 GLN A N 1
ATOM 1542 C CA . GLN A 1 191 ? 9.019 11.213 21.258 1.00 85.12 191 GLN A CA 1
ATOM 1543 C C . GLN A 1 191 ? 10.295 10.398 21.492 1.00 85.12 191 GLN A C 1
ATOM 1545 O O . GLN A 1 191 ? 10.343 9.596 22.425 1.00 85.12 191 GLN A O 1
ATOM 1550 N N . ILE A 1 192 ? 11.345 10.628 20.699 1.00 79.50 192 ILE A N 1
ATOM 1551 C CA . ILE A 1 192 ? 12.653 9.993 20.898 1.00 79.50 192 ILE A CA 1
ATOM 1552 C C . ILE A 1 192 ? 13.284 10.456 22.213 1.00 79.50 192 ILE A C 1
ATOM 1554 O O . ILE A 1 192 ? 13.695 9.615 23.011 1.00 79.50 192 ILE A O 1
ATOM 1558 N N . ILE A 1 193 ? 13.290 11.765 22.485 1.00 78.38 193 ILE A N 1
ATOM 1559 C CA . ILE A 1 193 ? 13.809 12.329 23.740 1.00 78.38 193 ILE A CA 1
ATOM 1560 C C . ILE A 1 193 ? 13.053 11.745 24.941 1.00 78.38 193 ILE A C 1
ATOM 1562 O O . ILE A 1 193 ? 13.668 11.275 25.899 1.00 78.38 193 ILE A O 1
ATOM 1566 N N . VAL A 1 194 ? 11.718 11.716 24.885 1.00 80.25 194 VAL A N 1
ATOM 1567 C CA . VAL A 1 194 ? 10.861 11.170 25.949 1.00 80.25 194 VAL A CA 1
ATOM 1568 C C . VAL A 1 194 ? 11.109 9.673 26.153 1.00 80.25 194 VAL A C 1
ATOM 1570 O O . VAL A 1 194 ? 11.259 9.230 27.294 1.00 80.25 194 VAL A O 1
ATOM 1573 N N . LYS A 1 195 ? 11.203 8.887 25.072 1.00 81.50 195 LYS A N 1
ATOM 1574 C CA . LYS A 1 195 ? 11.541 7.456 25.126 1.00 81.50 195 LYS A CA 1
ATOM 1575 C C . LYS A 1 195 ? 12.903 7.243 25.789 1.00 81.50 195 LYS A C 1
ATOM 1577 O O . LYS A 1 195 ? 13.005 6.427 26.704 1.00 81.50 195 LYS A O 1
ATOM 1582 N N . ASN A 1 196 ? 13.923 7.988 25.364 1.00 74.56 196 ASN A N 1
ATOM 1583 C CA . ASN A 1 196 ? 15.279 7.864 25.891 1.00 74.56 196 ASN A CA 1
ATOM 1584 C C . ASN A 1 196 ? 15.318 8.211 27.385 1.00 74.56 196 ASN A C 1
ATOM 1586 O O . ASN A 1 196 ? 15.852 7.430 28.162 1.00 74.56 196 ASN A O 1
ATOM 1590 N N . ARG A 1 197 ? 14.642 9.282 27.826 1.00 75.06 197 ARG A N 1
ATOM 1591 C CA . ARG A 1 197 ? 14.505 9.605 29.260 1.00 75.06 197 ARG A CA 1
ATOM 1592 C C . ARG A 1 197 ? 13.796 8.499 30.058 1.00 75.06 197 ARG A C 1
ATOM 1594 O O . ARG A 1 197 ? 14.166 8.239 31.199 1.00 75.06 197 ARG A O 1
ATOM 1601 N N . LYS A 1 198 ? 12.773 7.854 29.483 1.00 78.94 198 LYS A N 1
ATOM 1602 C CA . LYS A 1 198 ? 11.978 6.819 30.170 1.00 78.94 198 LYS A CA 1
ATOM 1603 C C . LYS A 1 198 ? 12.729 5.493 30.331 1.00 78.94 198 LYS A C 1
ATOM 1605 O O . LYS A 1 198 ? 12.596 4.862 31.378 1.00 78.94 198 LYS A O 1
ATOM 1610 N N . TYR A 1 199 ? 13.479 5.067 29.314 1.00 73.50 199 TYR A N 1
ATOM 1611 C CA . TYR A 1 199 ? 14.074 3.725 29.264 1.00 73.50 199 TYR A CA 1
ATOM 1612 C C . TYR A 1 199 ? 15.603 3.700 29.422 1.00 73.50 199 TYR A C 1
ATOM 1614 O O . TYR A 1 199 ? 16.131 2.707 29.914 1.00 73.50 199 TYR A O 1
ATOM 1622 N N . ASN A 1 200 ? 16.314 4.788 29.105 1.00 67.75 200 ASN A N 1
ATOM 1623 C CA . ASN A 1 200 ? 17.773 4.880 29.216 1.00 67.75 200 ASN A CA 1
ATOM 1624 C C . ASN A 1 200 ? 18.141 5.808 30.386 1.00 67.75 200 ASN A C 1
ATOM 1626 O O . ASN A 1 200 ? 18.448 6.982 30.207 1.00 67.75 200 ASN A O 1
ATOM 1630 N N . LYS A 1 201 ? 18.095 5.282 31.616 1.00 57.47 201 LYS A N 1
ATOM 1631 C CA . LYS A 1 201 ? 18.363 6.031 32.863 1.00 57.47 201 LYS A CA 1
ATOM 1632 C C . LYS A 1 201 ? 19.829 6.470 33.088 1.00 57.47 201 LYS A C 1
ATOM 1634 O O . LYS A 1 201 ? 20.152 6.887 34.195 1.00 57.47 201 LYS A O 1
ATOM 1639 N N . ALA A 1 202 ? 20.722 6.407 32.100 1.00 51.53 202 ALA A N 1
ATOM 1640 C CA . ALA A 1 202 ? 22.116 6.830 32.265 1.00 51.53 202 ALA A CA 1
ATOM 1641 C C . ALA A 1 202 ? 22.738 7.283 30.937 1.00 51.53 202 ALA A C 1
ATOM 1643 O O . ALA A 1 202 ? 23.087 6.449 30.112 1.00 51.53 202 ALA A O 1
ATOM 1644 N N . THR A 1 203 ? 22.820 8.596 30.727 1.00 46.78 203 THR A N 1
ATOM 1645 C CA . THR A 1 203 ? 24.060 9.396 30.744 1.00 46.78 203 THR A CA 1
ATOM 1646 C C . THR A 1 203 ? 23.694 10.819 30.340 1.00 46.78 203 THR A C 1
ATOM 1648 O O . THR A 1 203 ? 22.934 11.028 29.399 1.00 46.78 203 THR A O 1
ATOM 1651 N N . GLU A 1 204 ? 24.235 11.802 31.057 1.00 49.00 204 GLU A N 1
ATOM 1652 C CA . GLU A 1 204 ? 24.210 13.231 30.719 1.00 49.00 204 GLU A CA 1
ATOM 1653 C C . GLU A 1 204 ? 25.045 13.506 29.454 1.00 49.00 204 GLU A C 1
ATOM 1655 O O . GLU A 1 204 ? 26.008 14.264 29.452 1.00 49.00 204 GLU A O 1
ATOM 1660 N N . THR A 1 205 ? 24.710 12.838 28.357 1.00 50.62 205 THR A N 1
ATOM 1661 C CA . THR A 1 205 ? 25.183 13.165 27.020 1.00 50.62 205 THR A CA 1
ATOM 1662 C C . THR A 1 205 ? 24.032 13.884 26.338 1.00 50.62 205 THR A C 1
ATOM 1664 O O . THR A 1 205 ? 22.895 13.419 26.363 1.00 50.62 205 THR A O 1
ATOM 1667 N N . ASN A 1 206 ? 24.330 15.083 25.848 1.00 52.09 206 ASN A N 1
ATOM 1668 C CA . ASN A 1 206 ? 23.427 16.071 25.265 1.00 52.09 206 ASN A CA 1
ATOM 1669 C C . ASN A 1 206 ? 22.085 15.480 24.747 1.00 52.09 206 ASN A C 1
ATOM 1671 O O . ASN A 1 206 ? 22.113 14.703 23.790 1.00 52.09 206 ASN A O 1
ATOM 1675 N N . PRO A 1 207 ? 20.909 15.858 25.300 1.00 52.62 207 PRO A N 1
ATOM 1676 C CA . PRO A 1 207 ? 19.593 15.299 24.937 1.00 52.62 207 PRO A CA 1
ATOM 1677 C C . PRO A 1 207 ? 19.234 15.352 23.442 1.00 52.62 207 PRO A C 1
ATOM 1679 O O . PRO A 1 207 ? 18.243 14.757 23.026 1.00 52.62 207 PRO A O 1
ATOM 1682 N N . LYS A 1 208 ? 20.015 16.091 22.647 1.00 54.41 208 LYS A N 1
ATOM 1683 C CA . LYS A 1 208 ? 19.833 16.320 21.214 1.00 54.41 208 LYS A CA 1
ATOM 1684 C C . LYS A 1 208 ? 20.565 15.325 20.305 1.00 54.41 208 LYS A C 1
ATOM 1686 O O . LYS A 1 208 ? 20.306 15.336 19.102 1.00 54.41 208 LYS A O 1
ATOM 1691 N N . GLU A 1 209 ? 21.461 14.475 20.812 1.00 64.12 209 GLU A N 1
ATOM 1692 C CA . GLU A 1 209 ? 22.143 13.492 19.959 1.00 64.12 209 GLU A CA 1
ATOM 1693 C C . GLU A 1 209 ? 21.306 12.220 19.771 1.00 64.12 209 GLU A C 1
ATOM 1695 O O . GLU A 1 209 ? 21.092 11.429 20.688 1.00 64.12 209 GLU A O 1
ATOM 1700 N N . LEU A 1 210 ? 20.830 12.018 18.539 1.00 68.12 210 LEU A N 1
ATOM 1701 C CA . LEU A 1 210 ? 20.126 10.804 18.129 1.00 68.12 210 LEU A CA 1
ATOM 1702 C C . LEU A 1 210 ? 21.068 9.595 18.191 1.00 68.12 210 LEU A C 1
ATOM 1704 O O . LEU A 1 210 ? 22.091 9.571 17.496 1.00 68.12 210 LEU A O 1
ATOM 1708 N N . SER A 1 211 ? 20.682 8.561 18.944 1.00 73.25 211 SER A N 1
ATOM 1709 C CA . SER A 1 211 ? 21.416 7.293 18.953 1.00 73.25 211 SER A CA 1
ATOM 1710 C C . SER A 1 211 ? 21.370 6.621 17.575 1.00 73.25 211 SER A C 1
ATOM 1712 O O . SER A 1 211 ? 20.498 6.900 16.745 1.00 73.25 211 SER A O 1
ATOM 1714 N N . GLN A 1 212 ? 22.289 5.689 17.313 1.00 71.94 212 GLN A N 1
ATOM 1715 C CA . GLN A 1 212 ? 22.293 4.946 16.048 1.00 71.94 212 GLN A CA 1
ATOM 1716 C C . GLN A 1 212 ? 20.985 4.162 15.830 1.00 71.94 212 GLN A C 1
ATOM 1718 O O . GLN A 1 212 ? 20.472 4.116 14.713 1.00 71.94 212 GLN A O 1
ATOM 1723 N N . SER A 1 213 ? 20.405 3.626 16.909 1.00 75.12 213 SER A N 1
ATOM 1724 C CA . SER A 1 213 ? 19.099 2.957 16.888 1.00 75.12 213 SER A CA 1
ATOM 1725 C C . SER A 1 213 ? 17.962 3.924 16.532 1.00 75.12 213 SER A C 1
ATOM 1727 O O . SER A 1 213 ? 17.091 3.590 15.729 1.00 75.12 213 SER A O 1
ATOM 1729 N N . ASP A 1 214 ? 18.001 5.160 17.046 1.00 74.75 214 ASP A N 1
ATOM 1730 C CA . ASP A 1 214 ? 17.008 6.188 16.709 1.00 74.75 214 ASP A CA 1
ATOM 1731 C C . ASP A 1 214 ? 17.076 6.571 15.225 1.00 74.75 214 ASP A C 1
ATOM 1733 O O . ASP A 1 214 ? 16.042 6.658 14.559 1.00 74.75 214 ASP A O 1
ATOM 1737 N N . LYS A 1 215 ? 18.288 6.725 14.675 1.00 75.94 215 LYS A N 1
ATOM 1738 C CA . LYS A 1 215 ? 18.496 6.978 13.240 1.00 75.94 215 LYS A CA 1
ATOM 1739 C C . LYS A 1 215 ? 17.960 5.831 12.385 1.00 75.94 215 LYS A C 1
ATOM 1741 O O . LYS A 1 215 ? 17.283 6.079 11.389 1.00 75.94 215 LYS A O 1
ATOM 1746 N N . GLU A 1 216 ? 18.211 4.584 12.777 1.00 72.88 216 GLU A N 1
ATOM 1747 C CA . GLU A 1 216 ? 17.710 3.413 12.055 1.00 72.88 216 GLU A CA 1
ATOM 1748 C C . GLU A 1 216 ? 16.176 3.318 12.102 1.00 72.88 216 GLU A C 1
ATOM 1750 O O . GLU A 1 216 ? 15.537 3.043 11.084 1.00 72.88 216 GLU A O 1
ATOM 1755 N N . MET A 1 217 ? 15.564 3.606 13.253 1.00 73.69 217 MET A N 1
ATOM 1756 C CA . MET A 1 217 ? 14.109 3.649 13.405 1.00 73.69 217 MET A CA 1
ATOM 1757 C C . MET A 1 217 ? 13.479 4.745 12.536 1.00 73.69 217 MET A C 1
ATOM 1759 O O . MET A 1 217 ? 12.504 4.475 11.833 1.00 73.69 217 MET A O 1
ATOM 1763 N N . ILE A 1 218 ? 14.050 5.957 12.535 1.00 73.06 218 ILE A N 1
ATOM 1764 C CA . ILE A 1 218 ? 13.611 7.054 11.659 1.00 73.06 218 ILE A CA 1
ATOM 1765 C C . ILE A 1 218 ? 13.722 6.628 10.193 1.00 73.06 218 ILE A C 1
ATOM 1767 O O . ILE A 1 218 ? 12.763 6.786 9.442 1.00 73.06 218 ILE A O 1
ATOM 1771 N N . LEU A 1 219 ? 14.843 6.024 9.788 1.00 65.62 219 LEU A N 1
ATOM 1772 C CA . LEU A 1 219 ? 15.029 5.528 8.423 1.00 65.62 219 LEU A CA 1
ATOM 1773 C C . LEU A 1 219 ? 13.984 4.468 8.051 1.00 65.62 219 LEU A C 1
ATOM 1775 O O . LEU A 1 219 ? 13.428 4.530 6.955 1.00 65.62 219 LEU A O 1
ATOM 1779 N N . LYS A 1 220 ? 13.664 3.531 8.951 1.00 68.19 220 LYS A N 1
ATOM 1780 C CA . LYS A 1 220 ? 12.591 2.542 8.746 1.00 68.19 220 LYS A CA 1
ATOM 1781 C C . LYS A 1 220 ? 11.223 3.215 8.591 1.00 68.19 220 LYS A C 1
ATOM 1783 O O . LYS A 1 220 ? 10.490 2.882 7.665 1.00 68.19 220 LYS A O 1
ATOM 1788 N N . LEU A 1 221 ? 10.899 4.206 9.423 1.00 64.44 221 LEU A N 1
ATOM 1789 C CA . LEU A 1 221 ? 9.647 4.969 9.323 1.00 64.44 221 LEU A CA 1
ATOM 1790 C C . LEU A 1 221 ? 9.555 5.785 8.025 1.00 64.44 221 LEU A C 1
ATOM 1792 O O . LEU A 1 221 ? 8.502 5.806 7.388 1.00 64.44 221 LEU A O 1
ATOM 1796 N N . CYS A 1 222 ? 10.651 6.410 7.589 1.00 58.78 222 CYS A N 1
ATOM 1797 C CA . CYS A 1 222 ? 10.723 7.072 6.289 1.00 58.78 222 CYS A CA 1
ATOM 1798 C C . CYS A 1 222 ? 10.489 6.064 5.154 1.00 58.78 222 CYS A C 1
ATOM 1800 O O . CYS A 1 222 ? 9.663 6.307 4.278 1.00 58.78 222 CYS A O 1
ATOM 1802 N N . ARG A 1 223 ? 11.124 4.886 5.206 1.00 58.34 223 ARG A N 1
ATOM 1803 C CA . ARG A 1 223 ? 10.939 3.820 4.204 1.00 58.34 223 ARG A CA 1
ATOM 1804 C C . ARG A 1 223 ? 9.481 3.356 4.090 1.00 58.34 223 ARG A C 1
ATOM 1806 O O . ARG A 1 223 ? 9.030 3.118 2.974 1.00 58.34 223 ARG A O 1
ATOM 1813 N N . LEU A 1 224 ? 8.743 3.299 5.204 1.00 57.53 224 LEU A N 1
ATOM 1814 C CA . LEU A 1 224 ? 7.329 2.896 5.240 1.00 57.53 224 LEU A CA 1
ATOM 1815 C C . LEU A 1 224 ? 6.367 3.916 4.600 1.00 57.53 224 LEU A C 1
ATOM 1817 O O . LEU A 1 224 ? 5.286 3.530 4.166 1.00 57.53 224 LEU A O 1
ATOM 1821 N N . LYS A 1 225 ? 6.718 5.210 4.534 1.00 48.97 225 LYS A N 1
ATOM 1822 C CA . LYS A 1 225 ? 5.815 6.269 4.029 1.00 48.97 225 LYS A CA 1
ATOM 1823 C C . LYS A 1 225 ? 6.271 6.978 2.750 1.00 48.97 225 LYS A C 1
ATOM 1825 O O . LYS A 1 225 ? 5.424 7.554 2.067 1.00 48.97 225 LYS A O 1
ATOM 1830 N N . SER A 1 226 ? 7.562 6.992 2.409 1.00 55.16 226 SER A N 1
ATOM 1831 C CA . SER A 1 226 ? 8.088 7.890 1.363 1.00 55.16 226 SER A CA 1
ATOM 1832 C C . SER A 1 226 ? 8.863 7.230 0.216 1.00 55.16 226 SER A C 1
ATOM 1834 O O . SER A 1 226 ? 9.345 7.947 -0.658 1.00 55.16 226 SER A O 1
ATOM 1836 N N . GLY A 1 227 ? 8.955 5.899 0.150 1.00 75.25 227 GLY A N 1
ATOM 1837 C CA . GLY A 1 227 ? 9.710 5.208 -0.906 1.00 75.25 227 GLY A CA 1
ATOM 1838 C C . GLY A 1 227 ? 8.967 5.044 -2.240 1.00 75.25 227 GLY A C 1
ATOM 1839 O O . GLY A 1 227 ? 7.737 5.062 -2.288 1.00 75.25 227 GLY A O 1
ATOM 1840 N N . LEU A 1 228 ? 9.716 4.800 -3.325 1.00 84.88 228 LEU A N 1
ATOM 1841 C CA . LEU A 1 228 ? 9.178 4.436 -4.652 1.00 84.88 228 LEU A CA 1
ATOM 1842 C C . LEU A 1 228 ? 8.261 3.204 -4.602 1.00 84.88 228 LEU A C 1
ATOM 1844 O O . LEU A 1 228 ? 7.304 3.116 -5.364 1.00 84.88 228 LEU A O 1
ATOM 1848 N N . ARG A 1 229 ? 8.487 2.317 -3.625 1.00 87.12 229 ARG A N 1
ATOM 1849 C CA . ARG A 1 229 ? 7.693 1.111 -3.347 1.00 87.12 229 ARG A CA 1
ATOM 1850 C C . ARG A 1 229 ? 6.203 1.367 -3.104 1.00 87.12 229 ARG A C 1
ATOM 1852 O O . ARG A 1 229 ? 5.402 0.473 -3.334 1.00 87.12 229 ARG A O 1
ATOM 1859 N N . LYS A 1 230 ? 5.783 2.587 -2.746 1.00 84.81 230 LYS A N 1
ATOM 1860 C CA . LYS A 1 230 ? 4.345 2.928 -2.685 1.00 84.81 230 LYS A CA 1
ATOM 1861 C C . LYS A 1 230 ? 3.651 2.877 -4.055 1.00 84.81 230 LYS A C 1
ATOM 1863 O O . LYS A 1 230 ? 2.434 2.752 -4.121 1.00 84.81 230 LYS A O 1
ATOM 1868 N N . TYR A 1 231 ? 4.423 2.984 -5.137 1.00 90.62 231 TYR A N 1
ATOM 1869 C CA . TYR A 1 231 ? 3.958 2.843 -6.516 1.00 90.62 231 TYR A CA 1
ATOM 1870 C C . TYR A 1 231 ? 4.135 1.412 -7.044 1.00 90.62 231 TYR A C 1
ATOM 1872 O O . TYR A 1 231 ? 4.036 1.202 -8.250 1.00 90.62 231 TYR A O 1
ATOM 1880 N N . ALA A 1 232 ? 4.404 0.436 -6.164 1.00 91.44 232 ALA A N 1
ATOM 1881 C CA . ALA A 1 232 ? 4.612 -0.953 -6.551 1.00 91.44 232 ALA A CA 1
ATOM 1882 C C . ALA A 1 232 ? 3.444 -1.484 -7.393 1.00 91.44 232 ALA A C 1
ATOM 1884 O O . ALA A 1 232 ? 2.279 -1.391 -6.976 1.00 91.44 232 ALA A O 1
ATOM 1885 N N . CYS A 1 233 ? 3.765 -2.045 -8.557 1.00 91.56 233 CYS A N 1
ATOM 1886 C CA . CYS A 1 233 ? 2.834 -2.765 -9.415 1.00 91.56 233 CYS A CA 1
ATOM 1887 C C . CYS A 1 233 ? 3.185 -4.255 -9.476 1.00 91.56 233 CYS A C 1
ATOM 1889 O O . CYS A 1 233 ? 4.333 -4.652 -9.290 1.00 91.56 233 CYS A O 1
ATOM 1891 N N . HIS A 1 234 ? 2.164 -5.074 -9.720 1.00 91.00 234 HIS A N 1
ATOM 1892 C CA . HIS A 1 234 ? 2.340 -6.498 -9.975 1.00 91.00 234 HIS A CA 1
ATOM 1893 C C . HIS A 1 234 ? 2.497 -6.691 -11.480 1.00 91.00 234 HIS A C 1
ATOM 1895 O O . HIS A 1 234 ? 1.689 -6.163 -12.243 1.00 91.00 234 HIS A O 1
ATOM 1901 N N . LEU A 1 235 ? 3.541 -7.414 -11.878 1.00 95.12 235 LEU A N 1
ATOM 1902 C CA . LEU A 1 235 ? 3.848 -7.734 -13.266 1.00 95.12 235 LEU A CA 1
ATOM 1903 C C . LEU A 1 235 ? 3.891 -9.252 -13.450 1.00 95.12 235 LEU A C 1
ATOM 1905 O O . LEU A 1 235 ? 4.294 -9.981 -12.538 1.00 95.12 235 LEU A O 1
ATOM 1909 N N . THR A 1 236 ? 3.520 -9.711 -14.639 1.00 96.94 236 THR A N 1
ATOM 1910 C CA . THR A 1 236 ? 3.587 -11.106 -15.069 1.00 96.94 236 THR A CA 1
ATOM 1911 C C . THR A 1 236 ? 4.148 -11.192 -16.482 1.00 96.94 236 THR A C 1
ATOM 1913 O O . THR A 1 236 ? 3.803 -10.401 -17.356 1.00 96.94 236 THR A O 1
ATOM 1916 N N . LEU A 1 237 ? 5.032 -12.157 -16.723 1.00 97.88 237 LEU A N 1
ATOM 1917 C CA . LEU A 1 237 ? 5.648 -12.393 -18.027 1.00 97.88 237 LEU A CA 1
ATOM 1918 C C . LEU A 1 237 ? 4.607 -12.947 -19.008 1.00 97.88 237 LEU A C 1
ATOM 1920 O O . LEU A 1 237 ? 3.768 -13.777 -18.643 1.00 97.88 237 LEU A O 1
ATOM 1924 N N . ASP A 1 238 ? 4.651 -12.492 -20.260 1.00 97.38 238 ASP A N 1
ATOM 1925 C CA . ASP A 1 238 ? 3.734 -12.921 -21.311 1.00 97.38 238 ASP A CA 1
ATOM 1926 C C . ASP A 1 238 ? 4.331 -14.068 -22.153 1.00 97.38 238 ASP A C 1
ATOM 1928 O O . ASP A 1 238 ? 5.217 -13.822 -22.986 1.00 97.38 238 ASP A O 1
ATOM 1932 N N . PRO A 1 239 ? 3.815 -15.309 -22.023 1.00 96.50 239 PRO A N 1
ATOM 1933 C CA . PRO A 1 239 ? 4.232 -16.444 -22.841 1.00 96.50 239 PRO A CA 1
ATOM 1934 C C . PRO A 1 239 ? 4.020 -16.230 -24.341 1.00 96.50 239 PRO A C 1
ATOM 1936 O O . PRO A 1 239 ? 4.694 -16.879 -25.134 1.00 96.50 239 PRO A O 1
ATOM 1939 N N . ASN A 1 240 ? 3.123 -15.331 -24.757 1.00 96.69 240 ASN A N 1
ATOM 1940 C CA . ASN A 1 240 ? 2.865 -15.046 -26.172 1.00 96.69 240 ASN A CA 1
ATOM 1941 C C . ASN A 1 240 ? 3.925 -14.141 -26.808 1.00 96.69 240 ASN A C 1
ATOM 1943 O O . ASN A 1 240 ? 3.997 -14.043 -28.033 1.00 96.69 240 ASN A O 1
ATOM 1947 N N . THR A 1 241 ? 4.756 -13.493 -25.989 1.00 96.94 241 THR A N 1
ATOM 1948 C CA . THR A 1 241 ? 5.865 -12.652 -26.459 1.00 96.94 241 THR A CA 1
ATOM 1949 C C . THR A 1 241 ? 7.209 -13.366 -26.364 1.00 96.94 241 THR A C 1
ATOM 1951 O O . THR A 1 241 ? 8.102 -13.083 -27.160 1.00 96.94 241 THR A O 1
ATOM 1954 N N . ALA A 1 242 ? 7.338 -14.313 -25.429 1.00 96.88 242 ALA A N 1
ATOM 1955 C CA . ALA A 1 242 ? 8.589 -14.985 -25.105 1.00 96.88 242 ALA A CA 1
ATOM 1956 C C . ALA A 1 242 ? 9.235 -15.662 -26.321 1.00 96.88 242 ALA A C 1
ATOM 1958 O O . ALA A 1 242 ? 8.601 -16.451 -27.030 1.00 96.88 242 ALA A O 1
ATOM 1959 N N . ASN A 1 243 ? 10.517 -15.374 -26.537 1.00 95.75 243 ASN A N 1
ATOM 1960 C CA . ASN A 1 243 ? 11.312 -16.098 -27.516 1.00 95.75 243 ASN A CA 1
ATOM 1961 C C . ASN A 1 243 ? 11.345 -17.610 -27.208 1.00 95.75 243 ASN A C 1
ATOM 1963 O O . ASN A 1 243 ? 11.381 -17.976 -26.033 1.00 95.75 243 ASN A O 1
ATOM 1967 N N . PRO A 1 244 ? 11.380 -18.491 -28.225 1.00 95.56 244 PRO A N 1
ATOM 1968 C CA . PRO A 1 244 ? 11.418 -19.934 -28.007 1.00 95.56 244 PRO A CA 1
ATOM 1969 C C . PRO A 1 244 ? 12.604 -20.468 -27.202 1.00 95.56 244 PRO A C 1
ATOM 1971 O O . PRO A 1 244 ? 12.505 -21.559 -26.673 1.00 95.56 244 PRO A O 1
ATOM 1974 N N . HIS A 1 245 ? 13.693 -19.728 -27.016 1.00 94.94 245 HIS A N 1
ATOM 1975 C CA . HIS A 1 245 ? 14.771 -20.145 -26.108 1.00 94.94 245 HIS A CA 1
ATOM 1976 C C . HIS A 1 245 ? 14.552 -19.723 -24.642 1.00 94.94 245 HIS A C 1
ATOM 1978 O O . HIS A 1 245 ? 15.425 -19.922 -23.802 1.00 94.94 245 HIS A O 1
ATOM 1984 N N . LEU A 1 246 ? 13.407 -19.125 -24.301 1.00 95.50 246 LEU A N 1
ATOM 1985 C CA . LEU A 1 246 ? 13.102 -18.670 -22.945 1.00 95.50 246 LEU A CA 1
ATOM 1986 C C . LEU A 1 246 ? 12.073 -19.580 -22.275 1.00 95.50 246 LEU A C 1
ATOM 1988 O O . LEU A 1 246 ? 10.978 -19.776 -22.800 1.00 95.50 246 LEU A O 1
ATOM 1992 N N . ILE A 1 247 ? 12.380 -20.071 -21.075 1.00 95.25 247 ILE A N 1
ATOM 1993 C CA . ILE A 1 247 ? 11.427 -20.795 -20.225 1.00 95.25 247 ILE A CA 1
ATOM 1994 C C . ILE A 1 247 ? 10.836 -19.836 -19.201 1.00 95.25 247 ILE A C 1
ATOM 1996 O O . ILE A 1 247 ? 11.572 -19.165 -18.476 1.00 95.25 247 ILE A O 1
ATOM 2000 N N . LEU A 1 248 ? 9.504 -19.803 -19.118 1.00 96.00 248 LEU A N 1
ATOM 2001 C CA . LEU A 1 248 ? 8.777 -19.096 -18.068 1.00 96.00 248 LEU A CA 1
ATOM 2002 C C . LEU A 1 248 ? 8.417 -20.061 -16.935 1.00 96.00 248 LEU A C 1
ATOM 2004 O O . LEU A 1 248 ? 7.930 -21.164 -17.170 1.00 96.00 248 LEU A O 1
ATOM 2008 N N . SER A 1 249 ? 8.652 -19.643 -15.695 1.00 95.69 249 SER A N 1
ATOM 2009 C CA . SER A 1 249 ? 8.418 -20.444 -14.491 1.00 95.69 249 SER A CA 1
ATOM 2010 C C . SER A 1 249 ? 7.888 -19.583 -13.339 1.00 95.69 249 SER A C 1
ATOM 2012 O O . SER A 1 249 ? 7.648 -18.382 -13.502 1.00 95.69 249 SER A O 1
ATOM 2014 N N . GLU A 1 250 ? 7.629 -20.210 -12.186 1.00 93.50 250 GLU A N 1
ATOM 2015 C CA . GLU A 1 250 ? 7.131 -19.543 -10.969 1.00 93.50 250 GLU A CA 1
ATOM 2016 C C . GLU A 1 250 ? 5.840 -18.736 -11.208 1.00 93.50 250 GLU A C 1
ATOM 2018 O O . GLU A 1 250 ? 5.687 -17.602 -10.760 1.00 93.50 250 GLU A O 1
ATOM 2023 N N . GLY A 1 251 ? 4.905 -19.312 -11.973 1.00 92.00 251 GLY A N 1
ATOM 2024 C CA . GLY A 1 251 ? 3.665 -18.626 -12.346 1.00 92.00 251 GLY A CA 1
ATOM 2025 C C . GLY A 1 251 ? 3.898 -17.438 -13.285 1.00 92.00 251 GLY A C 1
ATOM 2026 O O . GLY A 1 251 ? 3.254 -16.404 -13.129 1.00 92.00 251 GLY A O 1
ATOM 2027 N N . ASN A 1 252 ? 4.818 -17.581 -14.247 1.00 95.38 252 ASN A N 1
ATOM 2028 C CA . ASN A 1 252 ? 5.249 -16.535 -15.185 1.00 95.38 252 ASN A CA 1
ATOM 2029 C C . ASN A 1 252 ? 5.877 -15.321 -14.494 1.00 95.38 252 ASN A C 1
ATOM 2031 O O . ASN A 1 252 ? 5.651 -14.178 -14.888 1.00 95.38 252 ASN A O 1
ATOM 2035 N N . ARG A 1 253 ? 6.672 -15.560 -13.453 1.00 95.00 253 ARG A N 1
ATOM 2036 C CA . ARG A 1 253 ? 7.409 -14.500 -12.751 1.00 95.00 253 ARG A CA 1
ATOM 2037 C C . ARG A 1 253 ? 8.908 -14.605 -12.914 1.00 95.00 253 ARG A C 1
ATOM 2039 O O . ARG A 1 253 ? 9.596 -13.608 -12.726 1.00 95.00 253 ARG A O 1
ATOM 2046 N N . LYS A 1 254 ? 9.389 -15.774 -13.318 1.00 96.00 254 LYS A N 1
ATOM 2047 C CA . LYS A 1 254 ? 10.785 -16.020 -13.635 1.00 96.00 254 LYS A CA 1
ATOM 2048 C C . LYS A 1 254 ? 10.931 -16.417 -15.092 1.00 96.00 254 LYS A C 1
ATOM 2050 O O . LYS A 1 254 ? 10.143 -17.216 -15.599 1.00 96.00 254 LYS A O 1
ATOM 2055 N N . VAL A 1 255 ? 11.948 -15.872 -15.744 1.00 95.94 255 VAL A N 1
ATOM 2056 C CA . VAL A 1 255 ? 12.385 -16.252 -17.088 1.00 95.94 255 VAL A CA 1
ATOM 2057 C C . VAL A 1 255 ? 13.833 -16.717 -17.041 1.00 95.94 255 VAL A C 1
ATOM 2059 O O . VAL A 1 255 ? 14.656 -16.124 -16.343 1.00 95.94 255 VAL A O 1
ATOM 2062 N N . THR A 1 256 ? 14.141 -17.776 -17.782 1.00 95.12 256 THR A N 1
ATOM 2063 C CA . THR A 1 256 ? 15.493 -18.328 -17.914 1.00 95.12 256 THR A CA 1
ATOM 2064 C C . THR A 1 256 ? 15.800 -18.610 -19.378 1.00 95.12 256 THR A C 1
ATOM 2066 O O . THR A 1 256 ? 14.969 -19.190 -20.079 1.00 95.12 256 THR A O 1
ATOM 2069 N N . LEU A 1 257 ? 16.985 -18.204 -19.838 1.00 93.94 257 LEU A N 1
ATOM 2070 C CA . LEU A 1 257 ? 17.486 -18.538 -21.168 1.00 93.94 257 LEU A CA 1
ATOM 2071 C C . LEU A 1 257 ? 18.085 -19.947 -21.177 1.00 93.94 257 LEU A C 1
ATOM 2073 O O . LEU A 1 257 ? 18.994 -20.243 -20.402 1.00 93.94 257 LEU A O 1
ATOM 2077 N N . VAL A 1 258 ? 17.610 -20.787 -22.093 1.00 93.00 258 VAL A N 1
ATOM 2078 C CA . VAL A 1 258 ? 18.058 -22.172 -22.272 1.00 93.00 258 VAL A CA 1
ATOM 2079 C C . VAL A 1 258 ? 18.515 -22.433 -23.706 1.00 93.00 258 VAL A C 1
ATOM 2081 O O . VAL A 1 258 ? 18.101 -21.756 -24.646 1.00 93.00 258 VAL A O 1
ATOM 2084 N N . GLU A 1 259 ? 19.379 -23.432 -23.884 1.00 89.31 259 GLU A N 1
ATOM 2085 C CA . GLU A 1 259 ? 19.842 -23.844 -25.216 1.00 89.31 259 GLU A CA 1
ATOM 2086 C C . GLU A 1 259 ? 18.718 -24.495 -26.031 1.00 89.31 259 GLU A C 1
ATOM 2088 O O . GLU A 1 259 ? 18.592 -24.267 -27.235 1.00 89.31 259 GLU A O 1
ATOM 2093 N N . GLU A 1 260 ? 17.868 -25.276 -25.366 1.00 89.31 260 GLU A N 1
ATOM 2094 C CA . GLU A 1 260 ? 16.792 -26.024 -26.005 1.00 89.31 260 GLU A CA 1
ATOM 2095 C C . GLU A 1 260 ? 15.647 -25.117 -26.456 1.00 89.31 260 GLU A C 1
ATOM 2097 O O . GLU A 1 260 ? 15.166 -24.249 -25.724 1.00 89.31 260 GLU A O 1
ATOM 2102 N N . ASN A 1 261 ? 15.171 -25.362 -27.672 1.00 88.19 261 ASN A N 1
ATOM 2103 C CA . ASN A 1 261 ? 14.044 -24.638 -28.232 1.00 88.19 261 ASN A CA 1
ATOM 2104 C C . ASN A 1 261 ? 12.727 -25.140 -27.612 1.00 88.19 261 ASN A C 1
ATOM 2106 O O . ASN A 1 261 ? 12.398 -26.326 -27.679 1.00 88.19 261 ASN A O 1
ATOM 2110 N N . GLN A 1 262 ? 11.982 -24.225 -27.005 1.00 88.56 262 GLN A N 1
ATOM 2111 C CA . GLN A 1 262 ? 10.695 -24.476 -26.380 1.00 88.56 262 GLN A CA 1
ATOM 2112 C C . GLN A 1 262 ? 9.581 -24.490 -27.429 1.00 88.56 262 GLN A C 1
ATOM 2114 O O . GLN A 1 262 ? 9.517 -23.652 -28.329 1.00 88.56 262 GLN A O 1
ATOM 2119 N N . HIS A 1 263 ? 8.651 -25.432 -27.280 1.00 87.00 263 HIS A N 1
ATOM 2120 C CA . HIS A 1 263 ? 7.531 -25.619 -28.201 1.00 87.00 263 HIS A CA 1
ATOM 2121 C C . HIS A 1 263 ? 6.408 -24.613 -27.915 1.00 87.00 263 HIS A C 1
ATOM 2123 O O . HIS A 1 263 ? 5.341 -24.976 -27.424 1.00 87.00 263 HIS A O 1
ATOM 2129 N N . TYR A 1 264 ? 6.650 -23.335 -28.199 1.00 89.44 264 TYR A N 1
ATOM 2130 C CA . TYR A 1 264 ? 5.597 -22.327 -28.162 1.00 89.44 264 TYR A CA 1
ATOM 2131 C C . TYR A 1 264 ? 4.830 -22.260 -29.484 1.00 89.44 264 TYR A C 1
ATOM 2133 O O . TYR A 1 264 ? 5.418 -22.343 -30.562 1.00 89.44 264 TYR A O 1
ATOM 2141 N N . GLU A 1 265 ? 3.517 -22.031 -29.401 1.00 90.31 265 GLU A N 1
ATOM 2142 C CA . GLU A 1 265 ? 2.691 -21.739 -30.575 1.00 90.31 265 GLU A CA 1
ATOM 2143 C C . GLU A 1 265 ? 3.136 -20.434 -31.244 1.00 90.31 265 GLU A C 1
ATOM 2145 O O . GLU A 1 265 ? 3.525 -19.470 -30.568 1.00 90.31 265 GLU A O 1
ATOM 2150 N N . ASP A 1 266 ? 3.072 -20.385 -32.576 1.00 90.44 266 ASP A N 1
ATOM 2151 C CA . ASP A 1 266 ? 3.376 -19.151 -33.293 1.00 90.44 266 ASP A CA 1
ATOM 2152 C C . ASP A 1 266 ? 2.384 -18.047 -32.905 1.00 90.44 266 ASP A C 1
ATOM 2154 O O . ASP A 1 266 ? 1.187 -18.273 -32.735 1.00 90.44 266 ASP A O 1
ATOM 2158 N N . HIS A 1 267 ? 2.911 -16.839 -32.732 1.00 95.12 267 HIS A N 1
ATOM 2159 C CA . HIS A 1 267 ? 2.138 -15.681 -32.312 1.00 95.12 267 HIS A CA 1
ATOM 2160 C C . HIS A 1 267 ? 2.743 -14.409 -32.928 1.00 95.12 267 HIS A C 1
ATOM 2162 O O . HIS A 1 267 ? 3.977 -14.273 -32.976 1.00 95.12 267 HIS A O 1
ATOM 2168 N N . PRO A 1 268 ? 1.919 -13.447 -33.392 1.00 93.19 268 PRO A N 1
ATOM 2169 C CA . PRO A 1 268 ? 2.414 -12.209 -33.997 1.00 93.19 268 PRO A CA 1
ATOM 2170 C C . PRO A 1 268 ? 3.307 -11.407 -33.043 1.00 93.19 268 PRO A C 1
ATOM 2172 O O . PRO A 1 268 ? 4.309 -10.838 -33.477 1.00 93.19 268 PRO A O 1
ATOM 2175 N N . ASP A 1 269 ? 2.995 -11.431 -31.745 1.00 94.56 269 ASP A N 1
ATOM 2176 C CA . ASP A 1 269 ? 3.765 -10.708 -30.729 1.00 94.56 269 ASP A CA 1
ATOM 2177 C C . ASP A 1 269 ? 5.026 -11.453 -30.244 1.00 94.56 269 ASP A C 1
ATOM 2179 O O . ASP A 1 269 ? 5.812 -10.895 -29.476 1.00 94.56 269 ASP A O 1
ATOM 2183 N N . ARG A 1 270 ? 5.257 -12.691 -30.705 1.00 95.69 270 ARG A N 1
ATOM 2184 C CA . ARG A 1 270 ? 6.396 -13.517 -30.281 1.00 95.69 270 ARG A CA 1
ATOM 2185 C C . ARG A 1 270 ? 7.698 -13.042 -30.903 1.00 95.69 270 ARG A C 1
ATOM 2187 O O . ARG A 1 270 ? 7.787 -12.943 -32.129 1.00 95.69 270 ARG A O 1
ATOM 2194 N N . PHE A 1 271 ? 8.733 -12.863 -30.088 1.00 94.88 271 PHE A N 1
ATOM 2195 C CA . PHE A 1 271 ? 10.077 -12.635 -30.608 1.00 94.88 271 PHE A CA 1
ATOM 2196 C C . PHE A 1 271 ? 10.661 -13.907 -31.225 1.00 94.88 271 PHE A C 1
ATOM 2198 O O . PHE A 1 271 ? 10.712 -14.945 -30.577 1.00 94.88 271 PHE A O 1
ATOM 2205 N N . ASP A 1 272 ? 11.138 -13.840 -32.466 1.00 89.75 272 ASP A N 1
ATOM 2206 C CA . ASP A 1 272 ? 11.671 -15.003 -33.192 1.00 89.75 272 ASP A CA 1
ATOM 2207 C C . ASP A 1 272 ? 13.200 -15.144 -33.061 1.00 89.75 272 ASP A C 1
ATOM 2209 O O . ASP A 1 272 ? 13.702 -16.206 -32.710 1.00 89.75 272 ASP A O 1
ATOM 2213 N N . CYS A 1 273 ? 13.945 -14.066 -33.297 1.00 87.25 273 CYS A N 1
ATOM 2214 C CA . CYS A 1 273 ? 15.406 -14.029 -33.310 1.00 87.25 273 CYS A CA 1
ATOM 2215 C C . CYS A 1 273 ? 15.998 -13.400 -32.048 1.00 87.25 273 CYS A C 1
ATOM 2217 O O . CYS A 1 273 ? 17.145 -13.675 -31.703 1.00 87.25 273 CYS A O 1
ATOM 2219 N N . CYS A 1 274 ? 15.262 -12.494 -31.406 1.00 90.62 274 CYS A N 1
ATOM 2220 C CA . CYS A 1 274 ? 15.753 -11.746 -30.259 1.00 90.62 274 CYS A CA 1
ATOM 2221 C C . CYS A 1 274 ? 15.317 -12.431 -28.966 1.00 90.62 274 CYS A C 1
ATOM 2223 O O . CYS A 1 274 ? 14.123 -12.626 -28.750 1.00 90.62 274 CYS A O 1
ATOM 2225 N N . LEU A 1 275 ? 16.279 -12.763 -28.107 1.00 94.19 275 LEU A N 1
ATOM 2226 C CA . LEU A 1 275 ? 16.079 -13.454 -26.833 1.00 94.19 275 LEU A CA 1
ATOM 2227 C C . LEU A 1 275 ? 15.430 -12.512 -25.810 1.00 94.19 275 LEU A C 1
ATOM 2229 O O . LEU A 1 275 ? 16.100 -11.962 -24.940 1.00 94.19 275 LEU A O 1
ATOM 2233 N N . GLN A 1 276 ? 14.131 -12.263 -25.978 1.00 95.62 276 GLN A N 1
ATOM 2234 C CA . GLN A 1 276 ? 13.373 -11.276 -25.216 1.00 95.62 276 GLN A CA 1
ATOM 2235 C C . GLN A 1 276 ? 11.985 -11.782 -24.826 1.00 95.62 276 GLN A C 1
ATOM 2237 O O . GLN A 1 276 ? 11.409 -12.661 -25.473 1.00 95.62 276 GLN A O 1
ATOM 2242 N N . VAL A 1 277 ? 11.432 -11.169 -23.785 1.00 97.31 277 VAL A N 1
ATOM 2243 C CA . VAL A 1 277 ? 10.054 -11.361 -23.323 1.00 97.31 277 VAL A CA 1
ATOM 2244 C C . VAL A 1 277 ? 9.520 -10.046 -22.754 1.00 97.31 277 VAL A C 1
ATOM 2246 O O . VAL A 1 277 ? 10.283 -9.250 -22.204 1.00 97.31 277 VAL A O 1
ATOM 2249 N N . LEU A 1 278 ? 8.217 -9.804 -22.890 1.00 98.06 278 LEU A N 1
ATOM 2250 C CA . LEU A 1 278 ? 7.522 -8.675 -22.271 1.00 98.06 278 LEU A CA 1
ATOM 2251 C C . LEU A 1 278 ? 6.605 -9.137 -21.142 1.00 98.06 278 LEU A C 1
ATOM 2253 O O . LEU A 1 278 ? 6.215 -10.302 -21.079 1.00 98.06 278 LEU A O 1
ATOM 2257 N N . CYS A 1 279 ? 6.219 -8.205 -20.278 1.00 97.81 279 CYS A N 1
ATOM 2258 C CA . CYS A 1 279 ? 5.125 -8.408 -19.340 1.00 97.81 279 CYS A CA 1
ATOM 2259 C C . CYS A 1 279 ? 3.758 -8.220 -20.014 1.00 97.81 279 CYS A C 1
ATOM 2261 O O . CYS A 1 279 ? 3.634 -7.496 -21.003 1.00 97.81 279 CYS A O 1
ATOM 2263 N N . ARG A 1 280 ? 2.723 -8.844 -19.444 1.00 96.38 280 ARG A N 1
ATOM 2264 C CA . ARG A 1 280 ? 1.328 -8.727 -19.898 1.00 96.38 280 ARG A CA 1
ATOM 2265 C C . ARG A 1 280 ? 0.728 -7.365 -19.568 1.00 96.38 280 ARG A C 1
ATOM 2267 O O . ARG A 1 280 ? -0.109 -6.853 -20.309 1.00 96.38 280 ARG A O 1
ATOM 2274 N N . GLU A 1 281 ? 1.105 -6.804 -18.424 1.00 96.38 281 GLU A N 1
ATOM 2275 C CA . GLU A 1 281 ? 0.527 -5.573 -17.909 1.00 96.38 281 GLU A CA 1
ATOM 2276 C C . GLU A 1 281 ? 1.010 -4.357 -18.693 1.00 96.38 281 GLU A C 1
ATOM 2278 O O . GLU A 1 281 ? 2.201 -4.154 -18.939 1.00 96.38 281 GLU A O 1
ATOM 2283 N N . VAL A 1 282 ? 0.046 -3.503 -19.023 1.00 95.94 282 VAL A N 1
ATOM 2284 C CA . VAL A 1 282 ? 0.267 -2.259 -19.747 1.00 95.94 282 VAL A CA 1
ATOM 2285 C C . VAL A 1 282 ? 0.367 -1.107 -18.751 1.00 95.94 282 VAL A C 1
ATOM 2287 O O . VAL A 1 282 ? -0.538 -0.894 -17.943 1.00 95.94 282 VAL A O 1
ATOM 2290 N N . LEU A 1 283 ? 1.450 -0.337 -18.818 1.00 97.00 283 LEU A N 1
ATOM 2291 C CA . LEU A 1 283 ? 1.687 0.816 -17.951 1.00 97.00 283 LEU A CA 1
ATOM 2292 C C . LEU A 1 283 ? 1.328 2.114 -18.686 1.00 97.00 283 LEU A C 1
ATOM 2294 O O . LEU A 1 283 ? 1.945 2.465 -19.695 1.00 97.00 283 LEU A O 1
ATOM 2298 N N . SER A 1 284 ? 0.331 2.845 -18.181 1.00 94.44 284 SER A N 1
ATOM 2299 C CA . SER A 1 284 ? -0.160 4.087 -18.797 1.00 94.44 284 SER A CA 1
ATOM 2300 C C . SER A 1 284 ? -0.803 5.026 -17.784 1.00 94.44 284 SER A C 1
ATOM 2302 O O . SER A 1 284 ? -1.506 4.573 -16.887 1.00 94.44 284 SER A O 1
ATOM 2304 N N . CYS A 1 285 ? -0.653 6.340 -17.973 1.00 89.56 285 CYS A N 1
ATOM 2305 C CA . CYS A 1 285 ? -1.384 7.369 -17.216 1.00 89.56 285 CYS A CA 1
ATOM 2306 C C . CYS A 1 285 ? -1.140 7.372 -15.690 1.00 89.56 285 CYS A C 1
ATOM 2308 O O . CYS A 1 285 ? -1.921 7.964 -14.946 1.00 89.56 285 CYS A O 1
ATOM 2310 N N . GLY A 1 286 ? -0.064 6.743 -15.209 1.00 92.75 286 GLY A N 1
ATOM 2311 C CA . GLY A 1 286 ? 0.200 6.578 -13.780 1.00 92.75 286 GLY A CA 1
ATOM 2312 C C . GLY A 1 286 ? 1.681 6.523 -13.413 1.00 92.75 286 GLY A C 1
ATOM 2313 O O . GLY A 1 286 ? 2.565 6.717 -14.250 1.00 92.75 286 GLY A O 1
ATOM 2314 N N . ARG A 1 287 ? 1.930 6.260 -12.126 1.00 95.94 287 ARG A N 1
ATOM 2315 C CA . ARG A 1 287 ? 3.260 6.018 -11.563 1.00 95.94 287 ARG A CA 1
ATOM 2316 C C . ARG A 1 287 ? 3.390 4.560 -11.182 1.00 95.94 287 ARG A C 1
ATOM 2318 O O . ARG A 1 287 ? 2.504 4.028 -10.513 1.00 95.94 287 ARG A O 1
ATOM 2325 N N . TYR A 1 288 ? 4.502 3.959 -11.565 1.00 96.50 288 TYR A N 1
ATOM 2326 C CA . TYR A 1 288 ? 4.738 2.537 -11.402 1.00 96.50 288 TYR A CA 1
ATOM 2327 C C . TYR A 1 288 ? 6.140 2.303 -10.881 1.00 96.50 288 TYR A C 1
ATOM 2329 O O . TYR A 1 288 ? 7.079 3.011 -11.245 1.00 96.50 288 TYR A O 1
ATOM 2337 N N . TYR A 1 289 ? 6.266 1.301 -10.030 1.00 96.12 289 TYR A N 1
ATOM 2338 C CA . TYR A 1 289 ? 7.539 0.837 -9.529 1.00 96.12 289 TYR A CA 1
ATOM 2339 C C . TYR A 1 289 ? 7.552 -0.686 -9.512 1.00 96.12 289 TYR A C 1
ATOM 2341 O O . TYR A 1 289 ? 6.578 -1.306 -9.088 1.00 96.12 289 TYR A O 1
ATOM 2349 N N . TRP A 1 290 ? 8.646 -1.287 -9.955 1.00 96.88 290 TRP A N 1
ATOM 2350 C CA . TRP A 1 290 ? 8.866 -2.724 -9.839 1.00 96.88 290 TRP A CA 1
ATOM 2351 C C . TRP A 1 290 ? 10.347 -3.007 -9.606 1.00 96.88 290 TRP A C 1
ATOM 2353 O O . TRP A 1 290 ? 11.209 -2.199 -9.950 1.00 96.88 290 TRP A O 1
ATOM 2363 N N . GLU A 1 291 ? 10.633 -4.144 -8.984 1.00 95.94 291 GLU A N 1
ATOM 2364 C CA . GLU A 1 291 ? 11.988 -4.628 -8.736 1.00 95.94 291 GLU A CA 1
ATOM 2365 C C . GLU A 1 291 ? 12.165 -5.952 -9.472 1.00 95.94 291 GLU A C 1
ATOM 2367 O O . GLU A 1 291 ? 11.246 -6.774 -9.536 1.00 95.94 291 GLU A O 1
ATOM 2372 N N . VAL A 1 292 ? 13.345 -6.133 -10.052 1.00 95.56 292 VAL A N 1
ATOM 2373 C CA . VAL A 1 292 ? 13.733 -7.368 -10.722 1.00 95.56 292 VAL A CA 1
ATOM 2374 C C . VAL A 1 292 ? 15.025 -7.882 -10.131 1.00 95.56 292 VAL A C 1
ATOM 2376 O O . VAL A 1 292 ? 15.969 -7.120 -9.920 1.00 95.56 292 VAL A O 1
ATOM 2379 N N . GLU A 1 293 ? 15.045 -9.172 -9.848 1.00 95.06 293 GLU A N 1
ATOM 2380 C CA . GLU A 1 293 ? 16.216 -9.900 -9.396 1.00 95.06 293 GLU A CA 1
ATOM 2381 C C . GLU A 1 293 ? 16.784 -10.680 -10.577 1.00 95.06 293 GLU A C 1
ATOM 2383 O O . GLU A 1 293 ? 16.072 -11.429 -11.240 1.00 95.06 293 GLU A O 1
ATOM 2388 N N . ARG A 1 294 ? 18.059 -10.466 -10.868 1.00 92.00 294 ARG A N 1
ATOM 2389 C CA . ARG A 1 294 ? 18.831 -11.192 -11.871 1.00 92.00 294 ARG A CA 1
ATOM 2390 C C . ARG A 1 294 ? 19.859 -12.065 -11.166 1.00 92.00 294 ARG A C 1
ATOM 2392 O O . ARG A 1 294 ? 20.272 -11.761 -10.048 1.00 92.00 294 ARG A O 1
ATOM 2399 N N . ASP A 1 295 ? 20.288 -13.131 -11.818 1.00 86.19 295 ASP A N 1
ATOM 2400 C CA . ASP A 1 295 ? 21.544 -13.777 -11.439 1.00 86.19 295 ASP A CA 1
ATOM 2401 C C . ASP A 1 295 ? 22.746 -12.883 -11.809 1.00 86.19 295 ASP A C 1
ATOM 2403 O O . ASP A 1 295 ? 22.587 -11.804 -12.388 1.00 86.19 295 ASP A O 1
ATOM 2407 N N . ASP A 1 296 ? 23.963 -13.315 -11.470 1.00 72.81 296 ASP A N 1
ATOM 2408 C CA . ASP A 1 296 ? 25.216 -12.580 -11.730 1.00 72.81 296 ASP A CA 1
ATOM 2409 C C . ASP A 1 296 ? 25.557 -12.457 -13.235 1.00 72.81 296 ASP A C 1
ATOM 2411 O O . ASP A 1 296 ? 26.705 -12.242 -13.620 1.00 72.81 296 ASP A O 1
ATOM 2415 N N . THR A 1 297 ? 24.570 -12.614 -14.117 1.00 80.62 297 THR A N 1
ATOM 2416 C CA . THR A 1 297 ? 24.727 -12.571 -15.563 1.00 80.62 297 THR A CA 1
ATOM 2417 C C . THR A 1 297 ? 24.177 -11.273 -16.163 1.00 80.62 297 THR A C 1
ATOM 2419 O O . THR A 1 297 ? 23.751 -10.338 -15.473 1.00 80.62 297 THR A O 1
ATOM 2422 N N . VAL A 1 298 ? 24.249 -11.196 -17.489 1.00 87.19 298 VAL A N 1
ATOM 2423 C CA . VAL A 1 298 ? 23.897 -10.019 -18.271 1.00 87.19 298 VAL A CA 1
ATOM 2424 C C . VAL A 1 298 ? 22.409 -10.015 -18.623 1.00 87.19 298 VAL A C 1
ATOM 2426 O O . VAL A 1 298 ? 21.907 -10.985 -19.192 1.00 87.19 298 VAL A O 1
ATOM 2429 N N . ALA A 1 299 ? 21.726 -8.901 -18.346 1.00 93.62 299 ALA A N 1
ATOM 2430 C CA . ALA A 1 299 ? 20.317 -8.716 -18.691 1.00 93.62 299 ALA A CA 1
ATOM 2431 C C . ALA A 1 299 ? 20.002 -7.274 -19.116 1.00 93.62 299 ALA A C 1
ATOM 2433 O O . ALA A 1 299 ? 20.455 -6.314 -18.491 1.00 93.62 299 ALA A O 1
ATOM 2434 N N . ASP A 1 300 ? 19.169 -7.127 -20.145 1.00 95.44 300 ASP A N 1
ATOM 2435 C CA . ASP A 1 300 ? 18.530 -5.865 -20.514 1.00 95.44 300 ASP A CA 1
ATOM 2436 C C . ASP A 1 300 ? 17.199 -5.735 -19.769 1.00 95.44 300 ASP A C 1
ATOM 2438 O O . ASP A 1 300 ? 16.333 -6.598 -19.896 1.00 95.44 300 ASP A O 1
ATOM 2442 N N . ILE A 1 301 ? 17.010 -4.652 -19.014 1.00 97.50 301 ILE A N 1
ATOM 2443 C CA . ILE A 1 301 ? 15.783 -4.383 -18.252 1.00 97.50 301 ILE A CA 1
ATOM 2444 C C . ILE A 1 301 ? 15.201 -3.056 -18.719 1.00 97.50 301 ILE A C 1
ATOM 2446 O O . ILE A 1 301 ? 15.848 -2.016 -18.602 1.00 97.50 301 ILE A O 1
ATOM 2450 N N . GLY A 1 302 ? 13.978 -3.058 -19.243 1.00 97.31 302 GLY A N 1
ATOM 2451 C CA . GLY A 1 302 ? 13.444 -1.851 -19.859 1.00 97.31 302 GLY A CA 1
ATOM 2452 C C . GLY A 1 302 ? 11.941 -1.813 -20.049 1.00 97.31 302 GLY A C 1
ATOM 2453 O O . GLY A 1 302 ? 11.186 -2.607 -19.492 1.00 97.31 302 GLY A O 1
ATOM 2454 N N . VAL A 1 303 ? 11.522 -0.840 -20.852 1.00 98.19 303 VAL A N 1
ATOM 2455 C CA . VAL A 1 303 ? 10.139 -0.629 -21.276 1.00 98.19 303 VAL A CA 1
ATOM 2456 C C . VAL A 1 303 ? 10.080 -0.418 -22.785 1.00 98.19 303 VAL A C 1
ATOM 2458 O O . VAL A 1 303 ? 10.982 0.178 -23.380 1.00 98.19 303 VAL A O 1
ATOM 2461 N N . VAL A 1 304 ? 9.007 -0.902 -23.407 1.00 97.44 304 VAL A N 1
ATOM 2462 C CA . VAL A 1 304 ? 8.804 -0.854 -24.859 1.00 97.44 304 VAL A CA 1
ATOM 2463 C C . VAL A 1 304 ? 7.407 -0.369 -25.209 1.00 97.44 304 VAL A C 1
ATOM 2465 O O . VAL A 1 304 ? 6.439 -0.674 -24.511 1.00 97.44 304 VAL A O 1
ATOM 2468 N N . TYR A 1 305 ? 7.270 0.330 -26.330 1.00 97.12 305 TYR A N 1
ATOM 2469 C CA . TYR A 1 305 ? 5.967 0.525 -26.951 1.00 97.12 305 TYR A CA 1
ATOM 2470 C C . TYR A 1 305 ? 5.480 -0.752 -27.634 1.00 97.12 305 TYR A C 1
ATOM 2472 O O . TYR A 1 305 ? 6.260 -1.611 -28.068 1.00 97.12 305 TYR A O 1
ATOM 2480 N N . LYS A 1 306 ? 4.156 -0.851 -27.788 1.00 93.31 306 LYS A N 1
ATOM 2481 C CA . LYS A 1 306 ? 3.520 -1.975 -28.486 1.00 93.31 306 LYS A CA 1
ATOM 2482 C C . LYS A 1 306 ? 4.012 -2.104 -29.928 1.00 93.31 306 LYS A C 1
ATOM 2484 O O . LYS A 1 306 ? 4.240 -3.219 -30.385 1.00 93.31 306 LYS A O 1
ATOM 2489 N N . VAL A 1 307 ? 4.210 -0.968 -30.599 1.00 93.06 307 VAL A N 1
ATOM 2490 C CA . VAL A 1 307 ? 4.609 -0.867 -32.011 1.00 93.06 307 VAL A CA 1
ATOM 2491 C C . VAL A 1 307 ? 6.033 -1.356 -32.312 1.00 93.06 307 VAL A C 1
ATOM 2493 O O . VAL A 1 307 ? 6.381 -1.498 -33.484 1.00 93.06 307 VAL A O 1
ATOM 2496 N N . MET A 1 308 ? 6.856 -1.632 -31.292 1.00 93.50 308 MET A N 1
ATOM 2497 C CA . MET A 1 308 ? 8.199 -2.187 -31.489 1.00 93.50 308 MET A CA 1
ATOM 2498 C C . MET A 1 308 ? 8.122 -3.528 -32.233 1.00 93.50 308 MET A C 1
ATOM 2500 O O . MET A 1 308 ? 7.315 -4.396 -31.889 1.00 93.50 308 MET A O 1
ATOM 2504 N N . LYS A 1 309 ? 8.973 -3.718 -33.248 1.00 92.94 309 LYS A N 1
ATOM 2505 C CA . LYS A 1 309 ? 8.952 -4.938 -34.065 1.00 92.94 309 LYS A CA 1
ATOM 2506 C C . LYS A 1 309 ? 9.350 -6.156 -33.233 1.00 92.94 309 LYS A C 1
ATOM 2508 O O . LYS A 1 309 ? 10.243 -6.090 -32.395 1.00 92.94 309 LYS A O 1
ATOM 2513 N N . ARG A 1 310 ? 8.704 -7.291 -33.504 1.00 93.56 310 ARG A N 1
ATOM 2514 C CA . ARG A 1 310 ? 8.968 -8.567 -32.813 1.00 93.56 310 ARG A CA 1
ATOM 2515 C C . ARG A 1 310 ? 9.779 -9.548 -33.653 1.00 93.56 310 ARG A C 1
ATOM 2517 O O . ARG A 1 310 ? 10.420 -10.432 -33.101 1.00 93.56 310 ARG A O 1
ATOM 2524 N N . LYS A 1 311 ? 9.759 -9.384 -34.978 1.00 91.12 311 LYS A N 1
ATOM 2525 C CA . LYS A 1 311 ? 10.319 -10.348 -35.928 1.00 91.12 311 LYS A CA 1
ATOM 2526 C C . LYS A 1 311 ? 11.613 -9.859 -36.581 1.00 91.12 311 LYS A C 1
ATOM 2528 O O . LYS A 1 311 ? 11.742 -8.677 -36.913 1.00 91.12 311 LYS A O 1
ATOM 2533 N N . GLY A 1 312 ? 12.524 -10.794 -36.832 1.00 86.06 312 GLY A N 1
ATOM 2534 C CA . GLY A 1 312 ? 13.802 -10.592 -37.505 1.00 86.06 312 GLY A CA 1
ATOM 2535 C C . GLY A 1 312 ? 14.937 -10.110 -36.596 1.00 86.06 312 GLY A C 1
ATOM 2536 O O . GLY A 1 312 ? 14.735 -9.620 -35.487 1.00 86.06 312 GLY A O 1
ATOM 2537 N N . ARG A 1 313 ? 16.170 -10.229 -37.102 1.00 74.31 313 ARG A N 1
ATOM 2538 C CA . ARG A 1 313 ? 17.418 -9.876 -36.403 1.00 74.31 313 ARG A CA 1
ATOM 2539 C C . ARG A 1 313 ? 17.930 -8.497 -36.839 1.00 74.31 313 ARG A C 1
ATOM 2541 O O . ARG A 1 313 ? 18.930 -8.397 -37.548 1.00 74.31 313 ARG A O 1
ATOM 2548 N N . LYS A 1 314 ? 17.206 -7.435 -36.479 1.00 73.94 314 LYS A N 1
ATOM 2549 C CA . LYS A 1 314 ? 17.575 -6.034 -36.763 1.00 73.94 314 LYS A CA 1
ATOM 2550 C C . LYS A 1 314 ? 17.500 -5.193 -35.489 1.00 73.94 314 LYS A C 1
ATOM 2552 O O . LYS A 1 314 ? 16.815 -5.565 -34.546 1.00 73.94 314 LYS A O 1
ATOM 2557 N N . ASN A 1 315 ? 18.150 -4.029 -35.486 1.00 78.75 315 ASN A N 1
ATOM 2558 C CA . ASN A 1 315 ? 18.085 -3.083 -34.361 1.00 78.75 315 ASN A CA 1
ATOM 2559 C C . ASN A 1 315 ? 16.634 -2.708 -33.990 1.00 78.75 315 ASN A C 1
ATOM 2561 O O . ASN A 1 315 ? 16.330 -2.482 -32.822 1.00 78.75 315 ASN A O 1
ATOM 2565 N N . ASP A 1 316 ? 15.724 -2.725 -34.967 1.00 85.12 316 ASP A N 1
ATOM 2566 C CA . ASP A 1 316 ? 14.295 -2.448 -34.794 1.00 85.12 316 ASP A CA 1
ATOM 2567 C C . ASP A 1 316 ? 13.561 -3.412 -33.834 1.00 85.12 316 ASP A C 1
ATOM 2569 O O . ASP A 1 316 ? 12.456 -3.085 -33.403 1.00 85.12 316 ASP A O 1
ATOM 2573 N N . SER A 1 317 ? 14.118 -4.597 -33.540 1.00 87.44 317 SER A N 1
ATOM 2574 C CA . SER A 1 317 ? 13.485 -5.614 -32.683 1.00 87.44 317 SER A CA 1
ATOM 2575 C C . SER A 1 317 ? 14.163 -5.823 -31.327 1.00 87.44 317 SER A C 1
ATOM 2577 O O . SER A 1 317 ? 13.547 -6.434 -30.456 1.00 87.44 317 SER A O 1
ATOM 2579 N N . TRP A 1 318 ? 15.376 -5.297 -31.103 1.00 92.81 318 TRP A N 1
ATOM 2580 C CA . TRP A 1 318 ? 16.078 -5.396 -29.812 1.00 92.81 318 TRP A CA 1
ATOM 2581 C C . TRP A 1 318 ? 15.773 -4.203 -28.899 1.00 92.81 318 TRP A C 1
ATOM 2583 O O . TRP A 1 318 ? 15.866 -3.049 -29.326 1.00 92.81 318 TRP A O 1
ATOM 2593 N N . ILE A 1 319 ? 15.445 -4.469 -27.636 1.00 94.25 319 ILE A N 1
ATOM 2594 C CA . ILE A 1 319 ? 15.139 -3.458 -26.623 1.00 94.25 319 ILE A CA 1
ATOM 2595 C C . ILE A 1 319 ? 16.314 -2.480 -26.437 1.00 94.25 319 ILE A C 1
ATOM 2597 O O . ILE A 1 319 ? 17.477 -2.867 -26.401 1.00 94.25 319 ILE A O 1
ATOM 2601 N N . GLY A 1 320 ? 16.023 -1.179 -26.414 1.00 93.56 320 GLY A N 1
ATOM 2602 C CA . GLY A 1 320 ? 17.009 -0.094 -26.324 1.00 93.56 320 GLY A CA 1
ATOM 2603 C C . GLY A 1 320 ? 17.740 0.238 -27.634 1.00 93.56 320 GLY A C 1
ATOM 2604 O O . GLY A 1 320 ? 18.344 1.305 -27.754 1.00 93.56 320 GLY A O 1
ATOM 2605 N N . SER A 1 321 ? 17.659 -0.613 -28.664 1.00 93.19 321 SER A N 1
ATOM 2606 C CA . SER A 1 321 ? 18.324 -0.385 -29.964 1.00 93.19 321 SER A CA 1
ATOM 2607 C C . SER A 1 321 ? 17.468 0.383 -30.981 1.00 93.19 321 SER A C 1
ATOM 2609 O O . SER A 1 321 ? 17.916 0.641 -32.097 1.00 93.19 321 SER A O 1
ATOM 2611 N N . ASN A 1 322 ? 16.253 0.775 -30.599 1.00 93.94 322 ASN A N 1
ATOM 2612 C CA . ASN A 1 322 ? 15.288 1.497 -31.429 1.00 93.94 322 ASN A CA 1
ATOM 2613 C C . ASN A 1 322 ? 14.630 2.648 -30.647 1.00 93.94 322 ASN A C 1
ATOM 2615 O O . ASN A 1 322 ? 14.868 2.817 -29.450 1.00 93.94 322 ASN A O 1
ATOM 2619 N N . LYS A 1 323 ? 13.843 3.482 -31.334 1.00 95.00 323 LYS A N 1
ATOM 2620 C CA . LYS A 1 323 ? 13.199 4.667 -30.736 1.00 95.00 323 LYS A CA 1
ATOM 2621 C C . LYS A 1 323 ? 11.942 4.315 -29.927 1.00 95.00 323 LYS A C 1
ATOM 2623 O O . LYS A 1 323 ? 11.432 5.154 -29.193 1.00 95.00 323 LYS A O 1
ATOM 2628 N N . GLU A 1 324 ? 11.444 3.091 -30.069 1.00 96.00 324 GLU A N 1
ATOM 2629 C CA . GLU A 1 324 ? 10.258 2.555 -29.405 1.00 96.00 324 GLU A CA 1
ATOM 2630 C C . GLU A 1 324 ? 10.571 1.903 -28.049 1.00 96.00 324 GLU A C 1
ATOM 2632 O O . GLU A 1 324 ? 9.675 1.335 -27.422 1.00 96.00 324 GLU A O 1
ATOM 2637 N N . SER A 1 325 ? 11.826 1.940 -27.593 1.00 96.75 325 SER A N 1
ATOM 2638 C CA . SER A 1 325 ? 12.245 1.254 -26.373 1.00 96.75 325 SER A CA 1
ATOM 2639 C C . SER A 1 325 ? 13.383 1.944 -25.627 1.00 96.75 325 SER A C 1
ATOM 2641 O O . SER A 1 325 ? 14.216 2.642 -26.208 1.00 96.75 325 SER A O 1
ATOM 2643 N N . TRP A 1 326 ? 13.417 1.708 -24.316 1.00 97.88 326 TRP A N 1
ATOM 2644 C CA . TRP A 1 326 ? 14.439 2.186 -23.387 1.00 97.88 326 TRP A CA 1
ATOM 2645 C C . TRP A 1 326 ? 14.818 1.038 -22.457 1.00 97.88 326 TRP A C 1
ATOM 2647 O O . TRP A 1 326 ? 13.924 0.431 -21.865 1.00 97.88 326 TRP A O 1
ATOM 2657 N N . CYS A 1 327 ? 16.107 0.753 -22.285 1.00 97.31 327 CYS A N 1
ATOM 2658 C CA . CYS A 1 327 ? 16.557 -0.225 -21.294 1.00 97.31 327 CYS A CA 1
ATOM 2659 C C . CYS A 1 327 ? 17.826 0.202 -20.564 1.00 97.31 327 CYS A C 1
ATOM 2661 O O . CYS A 1 327 ? 18.617 1.014 -21.042 1.00 97.31 327 CYS A O 1
ATOM 2663 N N . LEU A 1 328 ? 18.001 -0.391 -19.389 1.00 97.56 328 LEU A N 1
ATOM 2664 C CA . LEU A 1 328 ? 19.265 -0.478 -18.692 1.00 97.56 328 LEU A CA 1
ATOM 2665 C C . LEU A 1 328 ? 19.835 -1.880 -18.916 1.00 97.56 328 LEU A C 1
ATOM 2667 O O . LEU A 1 328 ? 19.275 -2.874 -18.448 1.00 97.56 328 LEU A O 1
ATOM 2671 N N . PHE A 1 329 ? 20.954 -1.943 -19.618 1.00 95.50 329 PHE A N 1
ATOM 2672 C CA . PHE A 1 329 ? 21.805 -3.115 -19.679 1.00 95.50 329 PHE A CA 1
ATOM 2673 C C . PHE A 1 329 ? 22.547 -3.260 -18.350 1.00 95.50 329 PHE A C 1
ATOM 2675 O O . PHE A 1 329 ? 23.191 -2.319 -17.874 1.00 95.50 329 PHE A O 1
ATOM 2682 N N . CYS A 1 330 ? 22.442 -4.436 -17.742 1.00 94.25 330 CYS A N 1
ATOM 2683 C CA . CYS A 1 330 ? 23.018 -4.750 -16.443 1.00 94.25 330 CYS A CA 1
ATOM 2684 C C . CYS A 1 330 ? 24.034 -5.880 -16.589 1.00 94.25 330 CYS A C 1
ATOM 2686 O O . CYS A 1 330 ? 23.710 -6.929 -17.138 1.00 94.25 330 CYS A O 1
ATOM 2688 N N . SER A 1 331 ? 25.240 -5.678 -16.059 1.00 90.62 331 SER A N 1
ATOM 2689 C CA . SER A 1 331 ? 26.300 -6.689 -15.990 1.00 90.62 331 SER A CA 1
ATOM 2690 C C . SER A 1 331 ? 26.924 -6.734 -14.591 1.00 90.62 331 SER A C 1
ATOM 2692 O O . SER A 1 331 ? 26.537 -5.980 -13.695 1.00 90.62 331 SER A O 1
ATOM 2694 N N . ASP A 1 332 ? 27.866 -7.644 -14.381 1.00 86.81 332 ASP A N 1
ATOM 2695 C CA . ASP A 1 332 ? 28.750 -7.683 -13.210 1.00 86.81 332 ASP A CA 1
ATOM 2696 C C . ASP A 1 332 ? 29.725 -6.488 -13.171 1.00 86.81 332 ASP A C 1
ATOM 2698 O O . ASP A 1 332 ? 30.087 -6.000 -12.103 1.00 86.81 332 ASP A O 1
ATOM 2702 N N . SER A 1 333 ? 30.105 -5.977 -14.344 1.00 87.56 333 SER A N 1
ATOM 2703 C CA . SER A 1 333 ? 31.055 -4.872 -14.509 1.00 87.56 333 SER A CA 1
ATOM 2704 C C . SER A 1 333 ? 30.444 -3.471 -14.379 1.00 87.56 333 SER A C 1
ATOM 2706 O O . SER A 1 333 ? 31.173 -2.492 -14.213 1.00 87.56 333 SER A O 1
ATOM 2708 N N . GLY A 1 334 ? 29.115 -3.350 -14.442 1.00 91.62 334 GLY A N 1
ATOM 2709 C CA . GLY A 1 334 ? 28.421 -2.065 -14.391 1.00 91.62 334 GLY A CA 1
ATOM 2710 C C . GLY A 1 334 ? 27.143 -2.024 -15.223 1.00 91.62 334 GLY A C 1
ATOM 2711 O O . GLY A 1 334 ? 26.592 -3.060 -15.613 1.00 91.62 334 GLY A O 1
ATOM 2712 N N . TYR A 1 335 ? 26.684 -0.800 -15.487 1.00 95.88 335 TYR A N 1
ATOM 2713 C CA . TYR A 1 335 ? 25.425 -0.529 -16.169 1.00 95.88 335 TYR A CA 1
ATOM 2714 C C . TYR A 1 335 ? 25.624 0.331 -17.418 1.00 95.88 335 TYR A C 1
ATOM 2716 O O . TYR A 1 335 ? 26.505 1.192 -17.478 1.00 95.88 335 TYR A O 1
ATOM 2724 N N . GLU A 1 336 ? 24.749 0.142 -18.398 1.00 96.94 336 GLU A N 1
ATOM 2725 C CA . GLU A 1 336 ? 24.694 0.964 -19.602 1.00 96.94 336 GLU A CA 1
ATOM 2726 C C . GLU A 1 336 ? 23.236 1.265 -19.952 1.00 96.94 336 GLU A C 1
ATOM 2728 O O . GLU A 1 336 ? 22.399 0.371 -20.019 1.00 96.94 336 GLU A O 1
ATOM 2733 N N . PHE A 1 337 ? 22.901 2.537 -20.140 1.00 97.81 337 PHE A N 1
ATOM 2734 C CA . PHE A 1 337 ? 21.576 2.939 -20.587 1.00 97.81 337 PHE A CA 1
ATOM 2735 C C . PHE A 1 337 ? 21.519 3.005 -22.113 1.00 97.81 337 PHE A C 1
ATOM 2737 O O . PHE A 1 337 ? 22.346 3.677 -22.736 1.00 97.81 337 PHE A O 1
ATOM 2744 N N . ASN A 1 338 ? 20.505 2.363 -22.694 1.00 96.75 338 ASN A N 1
ATOM 2745 C CA . ASN A 1 338 ? 20.344 2.190 -24.131 1.00 96.75 338 ASN A CA 1
ATOM 2746 C C . ASN A 1 338 ? 18.985 2.720 -24.610 1.00 96.75 338 ASN A C 1
ATOM 2748 O O . ASN A 1 338 ? 17.925 2.319 -24.120 1.00 96.75 338 ASN A O 1
ATOM 2752 N N . HIS A 1 339 ? 19.019 3.609 -25.604 1.00 96.00 339 HIS A N 1
ATOM 2753 C CA . HIS A 1 339 ? 17.833 4.104 -26.304 1.00 96.00 339 HIS A CA 1
ATOM 2754 C C . HIS A 1 339 ? 18.180 4.562 -27.723 1.00 96.00 339 HIS A C 1
ATOM 2756 O O . HIS A 1 339 ? 19.155 5.287 -27.926 1.00 96.00 339 HIS A O 1
ATOM 2762 N N . SER A 1 340 ? 17.361 4.196 -28.714 1.00 93.25 340 SER A N 1
ATOM 2763 C CA . SER A 1 340 ? 17.542 4.600 -30.115 1.00 93.25 340 SER A CA 1
ATOM 2764 C C . SER A 1 340 ? 18.945 4.290 -30.665 1.00 93.25 340 SER A C 1
ATOM 2766 O O . SER A 1 340 ? 19.486 5.043 -31.477 1.00 93.25 340 SER A O 1
ATOM 2768 N N . GLY A 1 341 ? 19.550 3.193 -30.195 1.00 85.12 341 GLY A N 1
ATOM 2769 C CA . GLY A 1 341 ? 20.905 2.777 -30.572 1.00 85.12 341 GLY A CA 1
ATOM 2770 C C . GLY A 1 341 ? 22.030 3.586 -29.915 1.00 85.12 341 GLY A C 1
ATOM 2771 O O . GLY A 1 341 ? 23.201 3.287 -30.143 1.00 85.12 341 GLY A O 1
ATOM 2772 N N . VAL A 1 342 ? 21.702 4.584 -29.090 1.00 91.69 342 VAL A N 1
ATOM 2773 C CA . VAL A 1 342 ? 22.665 5.342 -28.287 1.00 91.69 342 VAL A CA 1
ATOM 2774 C C . VAL A 1 342 ? 22.875 4.628 -26.962 1.00 91.69 342 VAL A C 1
ATOM 2776 O O . VAL A 1 342 ? 21.910 4.291 -26.279 1.00 91.69 342 VAL A O 1
ATOM 2779 N N . ARG A 1 343 ? 24.146 4.452 -26.601 1.00 94.88 343 ARG A N 1
ATOM 2780 C CA . ARG A 1 343 ? 24.586 3.779 -25.382 1.00 94.88 343 ARG A CA 1
ATOM 2781 C C . ARG A 1 343 ? 25.279 4.763 -24.454 1.00 94.88 343 ARG A C 1
ATOM 2783 O O . ARG A 1 343 ? 26.100 5.564 -24.910 1.00 94.88 343 ARG A O 1
ATOM 2790 N N . ARG A 1 344 ? 24.939 4.742 -23.169 1.00 95.88 344 ARG A N 1
ATOM 2791 C CA . ARG A 1 344 ? 25.499 5.644 -22.154 1.00 95.88 344 ARG A CA 1
ATOM 2792 C C . ARG A 1 344 ? 25.960 4.836 -20.959 1.00 95.88 344 ARG A C 1
ATOM 2794 O O . ARG A 1 344 ? 25.140 4.204 -20.304 1.00 95.88 344 ARG A O 1
ATOM 2801 N N . SER A 1 345 ? 27.251 4.889 -20.649 1.00 95.56 345 SER A N 1
ATOM 2802 C CA . SER A 1 345 ? 27.766 4.255 -19.436 1.00 95.56 345 SER A CA 1
ATOM 2803 C C . SER A 1 345 ? 27.145 4.900 -18.195 1.00 95.56 345 SER A C 1
ATOM 2805 O O . SER A 1 345 ? 27.049 6.127 -18.102 1.00 95.56 345 SER A O 1
ATOM 2807 N N . VAL A 1 346 ? 26.706 4.063 -17.259 1.00 95.50 346 VAL A N 1
ATOM 2808 C CA . VAL A 1 346 ? 26.068 4.469 -16.011 1.00 95.50 346 VAL A CA 1
ATOM 2809 C C . VAL A 1 346 ? 26.896 3.951 -14.841 1.00 95.50 346 VAL A C 1
ATOM 2811 O O . VAL A 1 346 ? 27.103 2.748 -14.678 1.00 95.50 346 VAL A O 1
ATOM 2814 N N . SER A 1 347 ? 27.343 4.877 -13.997 1.00 92.19 347 SER A N 1
ATOM 2815 C CA . SER A 1 347 ? 28.110 4.567 -12.791 1.00 92.19 347 SER A CA 1
ATOM 2816 C C . SER A 1 347 ? 27.187 4.346 -11.598 1.00 92.19 347 SER A C 1
ATOM 2818 O O . SER A 1 347 ? 26.284 5.138 -11.344 1.00 92.19 347 SER A O 1
ATOM 2820 N N . GLY A 1 348 ? 27.455 3.310 -10.810 1.00 90.75 348 GLY A N 1
ATOM 2821 C CA . GLY A 1 348 ? 26.742 3.065 -9.563 1.00 90.75 348 GLY A CA 1
ATOM 2822 C C . GLY A 1 348 ? 27.098 1.717 -8.945 1.00 90.75 348 GLY A C 1
ATOM 2823 O O . GLY A 1 348 ? 27.827 0.935 -9.556 1.00 90.75 348 GLY A O 1
ATOM 2824 N N . PRO A 1 349 ? 26.607 1.431 -7.728 1.00 92.06 349 PRO A N 1
ATOM 2825 C CA . PRO A 1 349 ? 26.869 0.156 -7.078 1.00 92.06 349 PRO A CA 1
ATOM 2826 C C . PRO A 1 349 ? 26.198 -0.979 -7.855 1.00 92.06 349 PRO A C 1
ATOM 2828 O O . PRO A 1 349 ? 24.986 -0.952 -8.102 1.00 92.06 349 PRO A O 1
ATOM 2831 N N . VAL A 1 350 ? 26.978 -1.986 -8.238 1.00 90.88 350 VAL A N 1
ATOM 2832 C CA . VAL A 1 350 ? 26.453 -3.184 -8.900 1.00 90.88 350 VAL A CA 1
ATOM 2833 C C . VAL A 1 350 ? 25.621 -3.982 -7.899 1.00 90.88 350 VAL A C 1
ATOM 2835 O O . VAL A 1 350 ? 26.025 -4.181 -6.755 1.00 90.88 350 VAL A O 1
ATOM 2838 N N . SER A 1 351 ? 24.429 -4.386 -8.324 1.00 92.12 351 SER A N 1
ATOM 2839 C CA . SER A 1 351 ? 23.539 -5.257 -7.570 1.00 92.12 351 SER A CA 1
ATOM 2840 C C . SER A 1 351 ? 22.840 -6.236 -8.507 1.00 92.12 351 SER A C 1
ATOM 2842 O O . SER A 1 351 ? 22.616 -5.953 -9.691 1.00 92.12 351 SER A O 1
ATOM 2844 N N . ASN A 1 352 ? 22.458 -7.372 -7.936 1.00 92.75 352 ASN A N 1
ATOM 2845 C CA . ASN A 1 352 ? 21.624 -8.387 -8.570 1.00 92.75 352 ASN A CA 1
ATOM 2846 C C . ASN A 1 352 ? 20.152 -7.988 -8.569 1.00 92.75 352 ASN A C 1
ATOM 2848 O O . ASN A 1 352 ? 19.338 -8.634 -9.211 1.00 92.75 352 ASN A O 1
ATOM 2852 N N . ARG A 1 353 ? 19.794 -6.902 -7.880 1.00 94.38 353 ARG A N 1
ATOM 2853 C CA . ARG A 1 353 ? 18.434 -6.383 -7.867 1.00 94.38 353 ARG A CA 1
ATOM 2854 C C . ARG A 1 353 ? 18.388 -4.960 -8.395 1.00 94.38 353 ARG A C 1
ATOM 2856 O O . ARG A 1 353 ? 19.118 -4.084 -7.925 1.00 94.38 353 ARG A O 1
ATOM 2863 N N . VAL A 1 354 ? 17.510 -4.741 -9.367 1.00 96.00 354 VAL A N 1
ATOM 2864 C CA . VAL A 1 354 ? 17.322 -3.460 -10.053 1.00 96.00 354 VAL A CA 1
ATOM 2865 C C . VAL A 1 354 ? 15.884 -3.000 -9.861 1.00 96.00 354 VAL A C 1
ATOM 2867 O O . VAL A 1 354 ? 14.939 -3.734 -10.139 1.00 96.00 354 VAL A O 1
ATOM 2870 N N . GLY A 1 355 ? 15.717 -1.777 -9.369 1.00 96.50 355 GLY A N 1
ATOM 2871 C CA . GLY A 1 355 ? 14.428 -1.109 -9.251 1.00 96.50 355 GLY A CA 1
ATOM 2872 C C . GLY A 1 355 ? 14.185 -0.209 -10.453 1.00 96.50 355 GLY A C 1
ATOM 2873 O O . GLY A 1 355 ? 15.073 0.545 -10.853 1.00 96.50 355 GLY A O 1
ATOM 2874 N N . VAL A 1 356 ? 12.979 -0.246 -11.006 1.00 98.06 356 VAL A N 1
ATOM 2875 C CA . VAL A 1 356 ? 12.563 0.611 -12.117 1.00 98.06 356 VAL A CA 1
ATOM 2876 C C . VAL A 1 356 ? 11.374 1.443 -11.675 1.00 98.06 356 VAL A C 1
ATOM 2878 O O . VAL A 1 356 ? 10.400 0.920 -11.140 1.00 98.06 356 VAL A O 1
ATOM 2881 N N . TYR A 1 357 ? 11.458 2.752 -11.889 1.00 97.56 357 TYR A N 1
ATOM 2882 C CA . TYR A 1 357 ? 10.386 3.699 -11.625 1.00 97.56 357 TYR A CA 1
ATOM 2883 C C . TYR A 1 357 ? 9.977 4.402 -12.911 1.00 97.56 357 TYR A C 1
ATOM 2885 O O . TYR A 1 357 ? 10.808 5.004 -13.590 1.00 97.56 357 TYR A O 1
ATOM 2893 N N . LEU A 1 358 ? 8.684 4.371 -13.202 1.00 97.81 358 LEU A N 1
ATOM 2894 C CA . LEU A 1 358 ? 8.073 5.061 -14.325 1.00 97.81 358 LEU A CA 1
ATOM 2895 C C . LEU A 1 358 ? 7.085 6.100 -13.794 1.00 97.81 358 LEU A C 1
ATOM 2897 O O . LEU A 1 358 ? 6.100 5.744 -13.151 1.00 97.81 358 LEU A O 1
ATOM 2901 N N . ASP A 1 359 ? 7.314 7.372 -14.111 1.00 96.56 359 ASP A N 1
ATOM 2902 C CA . ASP A 1 359 ? 6.320 8.441 -14.005 1.00 96.56 359 ASP A CA 1
ATOM 2903 C C . ASP A 1 359 ? 5.842 8.774 -15.420 1.00 96.56 359 ASP A C 1
ATOM 2905 O O . ASP A 1 359 ? 6.432 9.603 -16.117 1.00 96.56 359 ASP A O 1
ATOM 2909 N N . TRP A 1 360 ? 4.807 8.063 -15.877 1.00 95.06 360 TRP A N 1
ATOM 2910 C CA . TRP A 1 360 ? 4.308 8.200 -17.246 1.00 95.06 360 TRP A CA 1
ATOM 2911 C C . TRP A 1 360 ? 3.805 9.632 -17.531 1.00 95.06 360 TRP A C 1
ATOM 2913 O O . TRP A 1 360 ? 4.210 10.190 -18.551 1.00 95.06 360 TRP A O 1
ATOM 2923 N N . PRO A 1 361 ? 3.018 10.289 -16.643 1.00 90.94 361 PRO A N 1
ATOM 2924 C CA . PRO A 1 361 ? 2.591 11.677 -16.844 1.00 90.94 361 PRO A CA 1
ATOM 2925 C C . PRO A 1 361 ? 3.737 12.694 -16.878 1.00 90.94 361 PRO A C 1
ATOM 2927 O O . PRO A 1 361 ? 3.667 13.656 -17.639 1.00 90.94 361 PRO A O 1
ATOM 2930 N N . ALA A 1 362 ? 4.773 12.508 -16.054 1.00 92.19 362 ALA A N 1
ATOM 2931 C CA . ALA A 1 362 ? 5.924 13.411 -16.024 1.00 92.19 362 ALA A CA 1
ATOM 2932 C C . ALA A 1 362 ? 6.966 13.107 -17.113 1.00 92.19 362 ALA A C 1
ATOM 2934 O O . ALA A 1 362 ? 7.898 13.889 -17.298 1.00 92.19 362 ALA A O 1
ATOM 2935 N N . GLY A 1 363 ? 6.832 11.983 -17.823 1.00 94.38 363 GLY A N 1
ATOM 2936 C CA . GLY A 1 363 ? 7.793 11.579 -18.841 1.00 94.38 363 GLY A CA 1
ATOM 2937 C C . GLY A 1 363 ? 9.142 11.162 -18.257 1.00 94.38 363 GLY A C 1
ATOM 2938 O O . GLY A 1 363 ? 10.188 11.531 -18.782 1.00 94.38 363 GLY A O 1
ATOM 2939 N N . THR A 1 364 ? 9.139 10.461 -17.122 1.00 96.94 364 THR A N 1
ATOM 2940 C CA . THR A 1 364 ? 10.367 10.080 -16.408 1.00 96.94 364 THR A CA 1
ATOM 2941 C C . THR A 1 364 ? 10.484 8.566 -16.285 1.00 96.94 364 THR A C 1
ATOM 2943 O O . THR A 1 364 ? 9.558 7.913 -15.803 1.00 96.94 364 THR A O 1
ATOM 2946 N N . LEU A 1 365 ? 11.640 8.019 -16.663 1.00 98.12 365 LEU A N 1
ATOM 2947 C CA . LEU A 1 365 ? 12.018 6.625 -16.426 1.00 98.12 365 LEU A CA 1
ATOM 2948 C C . LEU A 1 365 ? 13.332 6.588 -15.647 1.00 98.12 365 LEU A C 1
ATOM 2950 O O . LEU A 1 365 ? 14.364 7.026 -16.150 1.00 98.12 365 LEU A O 1
ATOM 2954 N N . SER A 1 366 ? 13.294 6.063 -14.428 1.00 98.06 366 SER A N 1
ATOM 2955 C CA . SER A 1 366 ? 14.438 6.022 -13.520 1.00 98.06 366 SER A CA 1
ATOM 2956 C C . SER A 1 366 ? 14.792 4.595 -13.132 1.00 98.06 366 SER A C 1
ATOM 2958 O O . SER A 1 366 ? 13.911 3.781 -12.855 1.00 98.06 366 SER A O 1
ATOM 2960 N N . PHE A 1 367 ? 16.088 4.327 -13.030 1.00 98.06 367 PHE A N 1
ATOM 2961 C CA . PHE A 1 367 ? 16.639 3.042 -12.624 1.00 98.06 367 PHE A CA 1
ATOM 2962 C C . PHE A 1 367 ? 17.430 3.178 -11.326 1.00 98.06 367 PHE A C 1
ATOM 2964 O O . PHE A 1 367 ? 18.091 4.194 -11.083 1.00 98.06 367 PHE A O 1
ATOM 2971 N N . TYR A 1 368 ? 17.368 2.139 -10.501 1.00 96.44 368 TYR A N 1
ATOM 2972 C CA . TYR A 1 368 ? 17.973 2.090 -9.178 1.00 96.44 368 TYR A CA 1
ATOM 2973 C C . TYR A 1 368 ? 18.677 0.755 -8.971 1.00 96.44 368 TYR A C 1
ATOM 2975 O O . TYR A 1 368 ? 18.136 -0.295 -9.304 1.00 96.44 368 TYR A O 1
ATOM 2983 N N . SER A 1 369 ? 19.847 0.795 -8.350 1.00 94.88 369 SER A N 1
ATOM 2984 C CA . SER A 1 369 ? 20.464 -0.376 -7.741 1.00 94.88 369 SER A CA 1
ATOM 2985 C C . SER A 1 369 ? 19.825 -0.593 -6.376 1.00 94.88 369 SER A C 1
ATOM 2987 O O . SER A 1 369 ? 19.675 0.358 -5.602 1.00 94.88 369 SER A O 1
ATOM 2989 N N . VAL A 1 370 ? 19.414 -1.825 -6.087 1.00 93.31 370 VAL A N 1
ATOM 2990 C CA . VAL A 1 370 ? 18.783 -2.189 -4.815 1.00 93.31 370 VAL A CA 1
ATOM 2991 C C . VAL A 1 370 ? 19.756 -3.047 -4.023 1.00 93.31 370 VAL A C 1
ATOM 2993 O O . VAL A 1 370 ? 20.074 -4.157 -4.433 1.00 93.31 370 VAL A O 1
ATOM 2996 N N . SER A 1 371 ? 20.248 -2.556 -2.888 1.00 89.06 371 SER A N 1
ATOM 2997 C CA . SER A 1 371 ? 21.147 -3.344 -2.037 1.00 89.06 371 SER A CA 1
ATOM 2998 C C . SER A 1 371 ? 20.433 -4.548 -1.409 1.00 89.06 371 SER A C 1
ATOM 3000 O O . SER A 1 371 ? 19.207 -4.571 -1.299 1.00 89.06 371 SER A O 1
ATOM 3002 N N . SER A 1 372 ? 21.199 -5.498 -0.865 1.00 84.81 372 SER A N 1
ATOM 3003 C CA . SER A 1 372 ? 20.659 -6.610 -0.061 1.00 84.81 372 SER A CA 1
ATOM 3004 C C . SER A 1 372 ? 19.819 -6.144 1.140 1.00 84.81 372 SER A C 1
ATOM 3006 O O . SER A 1 372 ? 18.883 -6.821 1.553 1.00 84.81 372 SER A O 1
ATOM 3008 N N . SER A 1 373 ? 20.101 -4.950 1.676 1.00 79.75 373 SER A N 1
ATOM 3009 C CA . SER A 1 373 ? 19.313 -4.304 2.737 1.00 79.75 373 SER A CA 1
ATOM 3010 C C . SER A 1 373 ? 18.066 -3.557 2.234 1.00 79.75 373 SER A C 1
ATOM 3012 O O . SER A 1 373 ? 17.414 -2.848 3.009 1.00 79.75 373 SER A O 1
ATOM 3014 N N . GLY A 1 374 ? 17.749 -3.665 0.940 1.00 83.69 374 GLY A N 1
ATOM 3015 C CA . GLY A 1 374 ? 16.631 -2.988 0.283 1.00 83.69 374 GLY A CA 1
ATOM 3016 C C . GLY A 1 374 ? 16.829 -1.480 0.114 1.00 83.69 374 GLY A C 1
ATOM 3017 O O . GLY A 1 374 ? 15.850 -0.745 -0.014 1.00 83.69 374 GLY A O 1
ATOM 3018 N N . THR A 1 375 ? 18.069 -0.989 0.182 1.00 85.00 375 THR A N 1
ATOM 3019 C CA . THR A 1 375 ? 18.370 0.437 0.007 1.00 85.00 375 THR A CA 1
ATOM 3020 C C . THR A 1 375 ? 18.460 0.753 -1.480 1.00 85.00 375 THR A C 1
ATOM 3022 O O . THR A 1 375 ? 19.185 0.081 -2.206 1.00 85.00 375 THR A O 1
ATOM 3025 N N . LEU A 1 376 ? 17.732 1.781 -1.918 1.00 90.31 376 LEU A N 1
ATOM 3026 C CA . LEU A 1 376 ? 17.724 2.232 -3.306 1.00 90.31 376 LEU A CA 1
ATOM 3027 C C . LEU A 1 376 ? 18.827 3.263 -3.534 1.00 90.31 376 LEU A C 1
ATOM 3029 O O . LEU A 1 376 ? 18.820 4.328 -2.914 1.00 90.31 376 LEU A O 1
ATOM 3033 N N . THR A 1 377 ? 19.733 2.968 -4.457 1.00 92.44 377 THR A N 1
ATOM 3034 C CA . THR A 1 377 ? 20.709 3.920 -4.986 1.00 92.44 377 THR A CA 1
ATOM 3035 C C . THR A 1 377 ? 20.325 4.250 -6.418 1.00 92.44 377 THR A C 1
ATOM 3037 O O . THR A 1 377 ? 20.244 3.364 -7.262 1.00 92.44 377 THR A O 1
ATOM 3040 N N . HIS A 1 378 ? 20.047 5.524 -6.688 1.00 95.81 378 HIS A N 1
ATOM 3041 C CA . HIS A 1 378 ? 19.745 5.995 -8.040 1.00 95.81 378 HIS A CA 1
ATOM 3042 C C . HIS A 1 378 ? 20.923 5.720 -8.983 1.00 95.81 378 HIS A C 1
ATOM 3044 O O . HIS A 1 378 ? 22.071 5.937 -8.602 1.00 95.81 378 HIS A O 1
ATOM 3050 N N . LEU A 1 379 ? 20.622 5.214 -10.180 1.00 95.75 379 LEU A N 1
ATOM 3051 C CA . LEU A 1 379 ? 21.606 4.932 -11.226 1.00 95.75 379 LEU A CA 1
ATOM 3052 C C . LEU A 1 379 ? 21.472 5.924 -12.378 1.00 95.75 379 LEU A C 1
ATOM 3054 O O . LEU A 1 379 ? 22.425 6.605 -12.742 1.00 95.75 379 LEU A O 1
ATOM 3058 N N . TYR A 1 380 ? 20.280 5.999 -12.968 1.00 97.00 380 TYR A N 1
ATOM 3059 C CA . TYR A 1 380 ? 20.048 6.791 -14.168 1.00 97.00 380 TYR A CA 1
ATOM 3060 C C . TYR A 1 380 ? 18.593 7.233 -14.261 1.00 97.00 380 TYR A C 1
ATOM 3062 O O . TYR A 1 380 ? 17.696 6.543 -13.775 1.00 97.00 380 TYR A O 1
ATOM 3070 N N . THR A 1 381 ? 18.360 8.375 -14.905 1.00 97.25 381 THR A N 1
ATOM 3071 C CA . THR A 1 381 ? 17.021 8.851 -15.255 1.00 97.25 381 THR A CA 1
ATOM 3072 C C . THR A 1 381 ? 17.007 9.364 -16.682 1.00 97.25 381 THR A C 1
ATOM 3074 O O . THR A 1 381 ? 17.753 10.280 -17.022 1.00 97.25 381 THR A O 1
ATOM 3077 N N . GLU A 1 382 ? 16.092 8.826 -17.480 1.00 96.75 382 GLU A N 1
ATOM 3078 C CA . GLU A 1 382 ? 15.746 9.356 -18.789 1.00 96.75 382 GLU A CA 1
ATOM 3079 C C . GLU A 1 382 ? 14.503 10.241 -18.690 1.00 96.75 382 GLU A C 1
ATOM 3081 O O . GLU A 1 382 ? 13.531 9.903 -18.006 1.00 96.75 382 GLU A O 1
ATOM 3086 N N . HIS A 1 383 ? 14.531 11.360 -19.412 1.00 95.56 383 HIS A N 1
ATOM 3087 C CA . HIS A 1 383 ? 13.387 12.249 -19.565 1.00 95.56 383 HIS A CA 1
ATOM 3088 C C . HIS A 1 383 ? 12.914 12.187 -21.011 1.00 95.56 383 HIS A C 1
ATOM 3090 O O . HIS A 1 383 ? 13.644 12.552 -21.929 1.00 95.56 383 HIS A O 1
ATOM 3096 N N . THR A 1 384 ? 11.688 11.729 -21.218 1.00 92.50 384 THR A N 1
ATOM 3097 C CA . THR A 1 384 ? 11.112 11.563 -22.549 1.00 92.50 384 THR A CA 1
ATOM 3098 C C . THR A 1 384 ? 9.608 11.760 -22.512 1.00 92.50 384 THR A C 1
ATOM 3100 O O . THR A 1 384 ? 8.946 11.493 -21.513 1.00 92.50 384 THR A O 1
ATOM 3103 N N . ARG A 1 385 ? 9.031 12.222 -23.618 1.00 92.62 385 ARG A N 1
ATOM 3104 C CA . ARG A 1 385 ? 7.581 12.339 -23.734 1.00 92.62 385 ARG A CA 1
ATOM 3105 C C . ARG A 1 385 ? 7.011 11.010 -24.208 1.00 92.62 385 ARG A C 1
ATOM 3107 O O . ARG A 1 385 ? 7.060 10.715 -25.401 1.00 92.62 385 ARG A O 1
ATOM 3114 N N . PHE A 1 386 ? 6.428 10.246 -23.289 1.00 93.62 386 PHE A N 1
ATOM 3115 C CA . PHE A 1 386 ? 5.729 9.026 -23.665 1.00 93.62 386 PHE A CA 1
ATOM 3116 C C . PHE A 1 386 ? 4.469 9.347 -24.473 1.00 93.62 386 PHE A C 1
ATOM 3118 O O . PHE A 1 386 ? 3.657 10.184 -24.077 1.00 93.62 386 PHE A O 1
ATOM 3125 N N . THR A 1 387 ? 4.326 8.712 -25.632 1.00 93.69 387 THR A N 1
ATOM 3126 C CA . THR A 1 387 ? 3.201 8.932 -26.557 1.00 93.69 387 THR A CA 1
ATOM 3127 C C . THR A 1 387 ? 2.190 7.798 -26.524 1.00 93.69 387 THR A C 1
ATOM 3129 O O . THR A 1 387 ? 1.047 7.985 -26.928 1.00 93.69 387 THR A O 1
ATOM 3132 N N . GLU A 1 388 ? 2.603 6.633 -26.032 1.00 94.50 388 GLU A N 1
ATOM 3133 C CA . GLU A 1 388 ? 1.814 5.409 -26.002 1.00 94.50 388 GLU A CA 1
ATOM 3134 C C . GLU A 1 388 ? 2.012 4.669 -24.667 1.00 94.50 388 GLU A C 1
ATOM 3136 O O . GLU A 1 388 ? 2.960 4.951 -23.920 1.00 94.50 388 GLU A O 1
ATOM 3141 N N . PRO A 1 389 ? 1.116 3.726 -24.333 1.00 95.94 389 PRO A N 1
ATOM 3142 C CA . PRO A 1 389 ? 1.322 2.818 -23.215 1.00 95.94 389 PRO A CA 1
ATOM 3143 C C . PRO A 1 389 ? 2.593 1.971 -23.368 1.00 95.94 389 PRO A C 1
ATOM 3145 O O . PRO A 1 389 ? 2.972 1.585 -24.477 1.00 95.94 389 PRO A O 1
ATOM 3148 N N . LEU A 1 390 ? 3.229 1.661 -22.240 1.00 97.88 390 LEU A N 1
ATOM 3149 C CA . LEU A 1 390 ? 4.497 0.937 -22.179 1.00 97.88 390 LEU A CA 1
ATOM 3150 C C . LEU A 1 390 ? 4.323 -0.468 -21.606 1.00 97.88 390 LEU A C 1
ATOM 3152 O O . LEU A 1 390 ? 3.532 -0.681 -20.691 1.00 97.88 390 LEU A O 1
ATOM 3156 N N . TYR A 1 391 ? 5.133 -1.396 -22.100 1.00 98.19 391 TYR A N 1
ATOM 3157 C CA . TYR A 1 391 ? 5.238 -2.765 -21.610 1.00 98.19 391 TYR A CA 1
ATOM 3158 C C . TYR A 1 391 ? 6.630 -2.952 -21.009 1.00 98.19 391 TYR A C 1
ATOM 3160 O O . TYR A 1 391 ? 7.615 -2.708 -21.712 1.00 98.19 391 TYR A O 1
ATOM 3168 N N . PRO A 1 392 ? 6.755 -3.367 -19.741 1.00 98.19 392 PRO A N 1
ATOM 3169 C CA . PRO A 1 392 ? 8.028 -3.825 -19.203 1.00 98.19 392 PRO A CA 1
ATOM 3170 C C . PRO A 1 392 ? 8.554 -5.009 -20.016 1.00 98.19 392 PRO A C 1
ATOM 3172 O O . PRO A 1 392 ? 7.774 -5.844 -20.474 1.00 98.19 392 PRO A O 1
ATOM 3175 N N . GLY A 1 393 ? 9.866 -5.079 -20.212 1.00 97.31 393 GLY A N 1
ATOM 3176 C CA . GLY A 1 393 ? 10.487 -6.127 -21.010 1.00 97.31 393 GLY A CA 1
ATOM 3177 C C . GLY A 1 393 ? 11.912 -6.439 -20.590 1.00 97.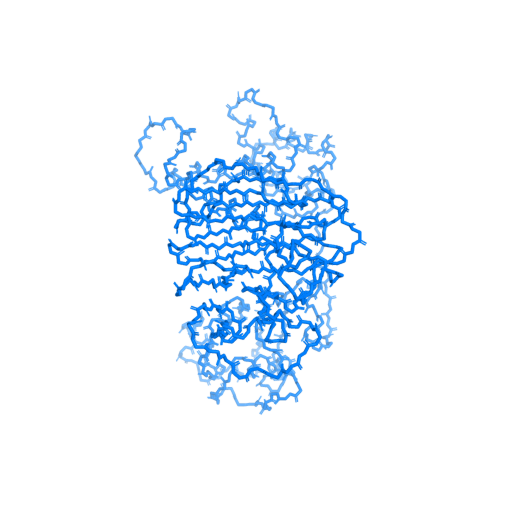31 393 GLY A C 1
ATOM 3178 O O . GLY A 1 393 ? 12.597 -5.603 -19.993 1.00 97.31 393 GLY A O 1
ATOM 3179 N N . PHE A 1 394 ? 12.330 -7.657 -20.930 1.00 97.12 394 PHE A N 1
ATOM 3180 C CA . PHE A 1 394 ? 13.614 -8.234 -20.550 1.00 97.12 394 PHE A CA 1
ATOM 3181 C C . PHE A 1 394 ? 14.309 -8.852 -21.761 1.00 97.12 394 PHE A C 1
ATOM 3183 O O . PHE A 1 394 ? 13.655 -9.530 -22.559 1.00 97.12 394 PHE A O 1
ATOM 3190 N N . GLY A 1 395 ? 15.616 -8.627 -21.888 1.00 94.81 395 GLY A N 1
ATOM 3191 C CA . GLY A 1 395 ? 16.471 -9.208 -22.925 1.00 94.81 395 GLY A CA 1
ATOM 3192 C C . GLY A 1 395 ? 17.676 -9.943 -22.339 1.00 94.81 395 GLY A C 1
ATOM 3193 O O . GLY A 1 395 ? 18.168 -9.579 -21.272 1.00 94.81 395 GLY A O 1
ATOM 3194 N N . PHE A 1 396 ? 18.136 -10.983 -23.037 1.00 93.12 396 PHE A N 1
ATOM 3195 C CA . PHE A 1 396 ? 19.167 -11.909 -22.555 1.00 93.12 396 PHE A CA 1
ATOM 3196 C C . PHE A 1 396 ? 20.275 -12.101 -23.589 1.00 93.12 396 PHE A C 1
ATOM 3198 O O . PHE A 1 396 ? 19.998 -12.258 -24.778 1.00 93.12 396 PHE A O 1
ATOM 3205 N N . SER A 1 397 ? 21.531 -12.146 -23.139 1.00 84.31 397 SER A N 1
ATOM 3206 C CA . SER A 1 397 ? 22.691 -12.371 -24.018 1.00 84.31 397 SER A CA 1
ATOM 3207 C C . SER A 1 397 ? 23.545 -13.586 -23.650 1.00 84.31 397 SER A C 1
ATOM 3209 O O . SER A 1 397 ? 24.400 -13.965 -24.448 1.00 84.31 397 SER A O 1
ATOM 3211 N N . SER A 1 398 ? 23.331 -14.193 -22.479 1.00 84.31 398 SER A N 1
ATOM 3212 C CA . SER A 1 398 ? 24.166 -15.282 -21.959 1.00 84.31 398 SER A CA 1
ATOM 3213 C C . SER A 1 398 ? 23.318 -16.484 -21.552 1.00 84.31 398 SER A C 1
ATOM 3215 O O . SER A 1 398 ? 22.305 -16.341 -20.876 1.00 84.31 398 SER A O 1
ATOM 3217 N N . ILE A 1 399 ? 23.712 -17.685 -21.980 1.00 81.88 399 ILE A N 1
ATOM 3218 C CA . ILE A 1 399 ? 22.997 -18.927 -21.641 1.00 81.88 399 ILE A CA 1
ATOM 3219 C C . ILE A 1 399 ? 22.952 -19.093 -20.117 1.00 81.88 399 ILE A C 1
ATOM 3221 O O . ILE A 1 399 ? 23.902 -18.729 -19.423 1.00 81.88 399 ILE A O 1
ATOM 3225 N N . SER A 1 400 ? 21.841 -19.633 -19.611 1.00 82.56 400 SER A N 1
ATOM 3226 C CA . SER A 1 400 ? 21.541 -19.791 -18.183 1.00 82.56 400 SER A CA 1
ATOM 3227 C C . SER A 1 400 ? 21.258 -18.492 -17.425 1.00 82.56 400 SER A C 1
ATOM 3229 O O . SER A 1 400 ? 20.963 -18.567 -16.237 1.00 82.56 400 SER A O 1
ATOM 3231 N N . SER A 1 401 ? 21.274 -17.331 -18.091 1.00 89.38 401 SER A N 1
ATOM 3232 C CA . SER A 1 401 ? 20.797 -16.075 -17.510 1.00 89.38 401 SER A CA 1
ATOM 3233 C C . SER A 1 401 ? 19.330 -16.159 -17.113 1.00 89.38 401 SER A C 1
ATOM 3235 O O . SER A 1 401 ? 18.492 -16.683 -17.858 1.00 89.38 401 SER A O 1
ATOM 3237 N N . SER A 1 402 ? 19.001 -15.567 -15.971 1.00 93.06 402 SER A N 1
ATOM 3238 C CA . SER A 1 402 ? 17.647 -15.532 -15.444 1.00 93.06 402 SER A CA 1
ATOM 3239 C C . SER A 1 402 ? 17.286 -14.192 -14.813 1.00 93.06 402 SER A C 1
ATOM 3241 O O . SER A 1 402 ? 18.112 -13.500 -14.222 1.00 93.06 402 SER A O 1
ATOM 3243 N N . VAL A 1 403 ? 16.010 -13.834 -14.949 1.00 95.12 403 VAL A N 1
ATOM 3244 C CA . VAL A 1 403 ? 15.399 -12.664 -14.312 1.00 95.12 403 VAL A CA 1
ATOM 3245 C C . VAL A 1 403 ? 14.107 -13.100 -13.632 1.00 95.12 403 VAL A C 1
ATOM 3247 O O . VAL A 1 403 ? 13.305 -13.833 -14.211 1.00 95.12 403 VAL A O 1
ATOM 3250 N N . THR A 1 404 ? 13.902 -12.624 -12.410 1.00 96.00 404 THR A N 1
ATOM 3251 C CA . THR A 1 404 ? 12.736 -12.891 -11.568 1.00 96.00 404 THR A CA 1
ATOM 3252 C C . THR A 1 404 ? 12.095 -11.573 -11.143 1.00 96.00 404 THR A C 1
ATOM 3254 O O . THR A 1 404 ? 12.764 -10.662 -10.656 1.00 96.00 404 THR A O 1
ATOM 3257 N N . LEU A 1 405 ? 10.784 -11.455 -11.336 1.00 95.12 405 LEU A N 1
ATOM 3258 C CA . LEU A 1 405 ? 9.979 -10.319 -10.891 1.00 95.12 405 LEU A CA 1
ATOM 3259 C C . LEU A 1 405 ? 9.733 -10.413 -9.379 1.00 95.12 405 LEU A C 1
ATOM 3261 O O . LEU A 1 405 ? 9.034 -11.321 -8.923 1.00 95.12 405 LEU A O 1
ATOM 3265 N N . ASP A 1 406 ? 10.254 -9.456 -8.611 1.00 87.69 406 ASP A N 1
ATOM 3266 C CA . ASP A 1 406 ? 10.198 -9.494 -7.147 1.00 87.69 406 ASP A CA 1
ATOM 3267 C C . ASP A 1 406 ? 8.789 -9.175 -6.600 1.00 87.69 406 ASP A C 1
ATOM 3269 O O . ASP A 1 406 ? 7.960 -8.507 -7.229 1.00 87.69 406 ASP A O 1
ATOM 3273 N N . ASN A 1 407 ? 8.506 -9.666 -5.394 1.00 76.50 407 ASN A N 1
ATOM 3274 C CA . ASN A 1 407 ? 7.278 -9.421 -4.650 1.00 76.50 407 ASN A CA 1
ATOM 3275 C C . ASN A 1 407 ? 7.463 -8.250 -3.684 1.00 76.50 407 ASN A C 1
ATOM 3277 O O . ASN A 1 407 ? 7.844 -8.418 -2.525 1.00 76.50 407 ASN A O 1
ATOM 3281 N N . ILE A 1 408 ? 7.125 -7.047 -4.138 1.00 74.94 408 ILE A N 1
ATOM 3282 C CA . ILE A 1 408 ? 7.128 -5.876 -3.264 1.00 74.94 408 ILE A CA 1
ATOM 3283 C C . ILE A 1 408 ? 5.842 -5.896 -2.428 1.00 74.94 408 ILE A C 1
ATOM 3285 O O . ILE A 1 408 ? 4.777 -5.497 -2.900 1.00 74.94 408 ILE A O 1
ATOM 3289 N N . GLN A 1 409 ? 5.932 -6.374 -1.183 1.00 55.47 409 GLN A N 1
ATOM 3290 C CA . GLN A 1 409 ? 4.822 -6.276 -0.230 1.00 55.47 409 GLN A CA 1
ATOM 3291 C C . GLN A 1 409 ? 4.527 -4.799 0.073 1.00 55.47 409 GLN A C 1
ATOM 3293 O O . GLN A 1 409 ? 5.444 -4.029 0.376 1.00 55.47 409 GLN A O 1
ATOM 3298 N N . ARG A 1 410 ? 3.254 -4.412 -0.065 1.00 48.47 410 ARG A N 1
ATOM 3299 C CA . ARG A 1 410 ? 2.753 -3.067 0.250 1.00 48.47 410 ARG A CA 1
ATOM 3300 C C . ARG A 1 410 ? 2.570 -2.851 1.744 1.00 48.47 410 ARG A C 1
ATOM 3302 O O . ARG A 1 410 ? 2.142 -3.810 2.424 1.00 48.47 410 ARG A O 1
#

Secondary structure (DSSP, 8-state):
-EEEEHHHHTT--S-B-HHHHHHHH-GGGGG-S-S--SSSPPEEEEE-GGG--S---TTTSPP---TTS-B-HHHHHHHHHTTSS-TT-EEEE---GGGGGGS---S---------HHHHHHHHHHH-S-HHHHHHHHHHHHH-HHHHHHTTSHHHHHHHHHHHHHHHHTT--SPPP-SHHHHHHHHHHHHHHHHHHHH-----S-TT---HHHHHHHHHHHHHHHSGGGGB----B-TTT--TTEEEETTTTEEEE-SSPP-PPP-TT--SSS-EEEBSPPB-SSEEEEEEEE-SS-EEEEEEETTS--SSSSGGGSTTSSTTEEEEEE-SS-EEEEETTEEEEE-S---SEEEEEEETTTTEEEEEEE-TT--EEEEEEEE----S-EEEEEEE-STT-EEEE-----

Radius of gyration: 29.37 Å; chains: 1; bounding box: 63×59×73 Å

Sequence (410 aa):
MFALPFRDLNLKKDQYSLMQLLSHYFSELNEIDSIEDGETKTVFIFDGLDECRLPLDFKNNEKCCDVTKPTSVDVLLTNLIEGNLLPSALLWITSRPAAANQIPPVDQVTEVRGFNDPQKEEYFRKKITDQNLANEIIKHMKTSRILHIMCHMPVFCWISATVLEMMLKEAEKDEVPKTLTQMYSHFMLIQIIVKNRKYNKATETNPKELSQSDKEMILKLCRLKSGLRKYACHLTLDPNTANPHLILSEGNRKVTLVEENQHYEDHPDRFDCCLQVLCREVLSCGRYYWEVERDDTVADIGVVYKVMKRKGRKNDSWIGSNKESWCLFCSDSGYEFNHSGVRRSVSGPVSNRVGVYLDWPAGTLSFYSVSSSGTLTHLYTEHTRFTEPLYPGFGFSSISSSVTLDNIQR

Foldseek 3Di:
DAEAELLVLQVQPFWDQLLRVRCVVPVVSVPPPDPCPPPDAAEYEYEELVNHPQQLCLPPADQDQDSHDTDRSSNVVSNVLVCSNPVRYHYHYDYDPVRPVSGDDDDDDDDDWFDDLVRLLVLLCVVDPDNVLSVVLNVVCVVQPVLVVVNSHVVSSVLSSQQSVVCVVVPDPDDRDNDPVSSVVSSLLSVQLVVCVVPVVDDPDPSNDQDPVSVVVVVVVCCVPPDLLVQEDDWFWDLLAAEQQWDADPRRFKIAGAPDGHPDDHHQNYAHPFRKIWTPDWADPAKYKWKKFKDQAKKKWWKFFPPQHRYDDDLSRDALSQQRHWTWIAHNVAIWTGHVNDIHGWDDDHARMKMWIDPQVQQKIWIWHQDPVRDTDTTDMDHDNDPHIIIIMMGDDDHGIMMGTDDSDD